Protein AF-0000000081037985 (afdb_homodimer)

Organism: NCBI:txid2518322

InterPro domains:
  IPR001800 Lipoprotein, OspC-type [PF01441] (36-207)
  IPR036437 Outer surface protein C-like superfamily [G3DSA:1.20.120.240] (35-212)
  IPR036437 Outer surface protein C-like superfamily [SSF63515] (38-206)

Sequence (424 aa):
MKRITLSALLMTLFLLIGCNNGGAKEGAAIKADGSVIDLKKVSTDIENAVAFAADVKEVRTLVKSIDELAKAIGKKIQNADTLGNDAGKNTALIAGVFSVTLDIVKKAKALQIPGSIKEQQDLTQKVNGVTTAAETFIKKLKSKTAELGVADGATIDNNAKSAIDITDATKDKGASDLIVLNTAIGALVDAADDAVKSAMAGLTTPKAEKTNMKRITLSALLMTLFLLIGCNNGGAKEGAAIKADGSVIDLKKVSTDIENAVAFAADVKEVRTLVKSIDELAKAIGKKIQNADTLGNDAGKNTALIAGVFSVTLDIVKKAKALQIPGSIKEQQDLTQKVNGVTTAAETFIKKLKSKTAELGVADGATIDNNAKSAIDITDATKDKGASDLIVLNTAIGALVDAADDAVKSAMAGLTTPKAEKTN

Nearest PDB structures (foldseek):
  1f1m-assembly2_D  TM=9.823E-01  e=5.408E-11  Borreliella burgdorferi
  1g5z-assembly1_A-2  TM=9.612E-01  e=1.526E-10  Borreliella burgdorferi
  7uj2-assembly1_B  TM=9.806E-01  e=3.903E-10  Borreliella burgdorferi 297
  7bml-assembly2_C  TM=9.444E-01  e=4.308E-10  Borreliella burgdorferi
  7uj2-assembly1_A  TM=9.709E-01  e=9.039E-10  Borreliella burgdorferi 297

Solvent-accessible surface area (backbone atoms only — not comparable to full-atom values): 21007 Å² total; per-residue (Å²): 119,66,68,62,50,52,54,53,52,53,53,53,48,54,61,64,53,63,60,56,75,74,53,27,52,88,56,20,22,28,29,46,87,65,49,76,42,54,35,54,60,41,50,50,38,32,52,48,27,48,53,42,32,50,56,48,46,47,44,45,47,57,59,53,46,45,55,34,38,40,72,14,59,25,16,16,41,32,83,55,97,54,71,41,85,32,76,31,16,28,4,11,32,46,17,17,50,50,40,45,44,54,50,42,35,54,53,43,68,65,64,64,81,56,83,80,52,84,63,50,68,65,50,51,52,33,49,50,46,28,34,51,27,38,48,51,24,53,51,36,43,26,74,35,17,84,55,44,26,26,71,82,15,47,9,36,44,69,54,52,33,11,27,48,25,72,83,43,91,55,35,85,43,19,9,52,39,46,48,50,25,54,52,31,39,50,55,38,44,53,53,30,52,48,45,31,51,54,30,50,39,62,64,69,50,76,76,74,70,75,77,122,120,66,66,62,48,51,53,53,49,53,53,54,50,53,60,63,53,62,61,57,75,74,52,28,53,89,54,20,22,27,30,45,87,66,49,75,39,53,34,55,60,41,50,51,38,32,52,46,27,47,53,41,32,50,56,48,46,45,44,45,45,56,58,55,46,44,56,35,36,40,72,14,59,23,16,16,41,31,82,55,98,52,73,40,83,33,75,31,15,28,4,13,30,48,16,18,52,50,40,45,45,51,50,40,35,54,52,44,68,64,63,66,82,54,84,79,51,84,62,48,66,64,48,50,52,33,48,48,44,27,32,52,27,38,50,51,25,54,49,37,43,26,73,35,18,85,56,45,26,26,72,81,15,46,9,36,43,70,53,52,32,12,26,49,25,73,82,43,91,55,36,86,44,19,7,50,38,45,49,50,24,54,52,32,39,50,53,38,44,53,51,30,50,48,46,32,51,54,30,51,40,62,65,70,48,78,77,75,70,74,79,122

Foldseek 3Di:
DVVVVVVVVVVVVVVVPVVPCVPQPVQWDADPVGDIARNVLLVVLLVQLVVLLVLLVVLLVLLVVLQVLLLCQQWDDDPDPDTHGRFQQCQVSLVVNLVSLVVSLVSLVVRDRDPSQPPVPVLVVLSVQLNVLSVVLSVLLVVCCVQRNDPPSRNGRLLSCLNRVLPDPRVRSRSVSSVSNNVSSVVNSVVSVVSSVVSVCSVPPDPPPPPD/DVVVVVVVVVVVVVVVVVVPCVPQPVQWDADPVRDIARNVLLVVLLVQLVVLLVLLVVLLVLLVVLQVLLLCAQWDDDPDPDTHGRFQQCQVSLVVNLVSLVVSLVSLVVRDRDPSQPPVPVLVVLSVQLNVLSVVLSVLLVVCCVQRNDPPSRNGRLLSCLNRVLPDPRVRSRSVSSVSNNVSSVVNSVVSVVSSVVSVCSVPPPPPPPPD

Radius of gyration: 30.31 Å; Cα contacts (8 Å, |Δi|>4): 713; chains: 2; bounding box: 45×104×62 Å

Secondary structure (DSSP, 8-state):
--HHHHHHHHHHHHHHH--------TTEEEETTS-EEEHHHHHHHHHHHHHHHHHHHHHHHHHHHHHHHHTTTTEE--SSSSPEE-TT--HHHHHHHHHHHHHHHHHHHT----TT-S-HHHHHHHHHHHHHHHHHHHHHHHHTHHHHS-GGG---HHHHHHHH-TT-S--TTTHHHHHHHHHHHHHHHHHHHHHHHHHHHHHHS-------/--HHHHHHHHHHHHHHH--------TTEEEETTS-EEEHHHHHHHHHHHHHHHHHHHHHHHHHHHHHHHHTTTTEE--SSSSPEE-TT--HHHHHHHHHHHHHHHHHHHT----TT-S-HHHHHHHHHHHHHHHHHHHHHHHHTHHHHS-GGG---HHHHHHHH-TT-S--TTTHHHHHHHHHHHHHHHHHHHHHHHHHHHHHHS-------

Structure (mmCIF, N/CA/C/O backbone):
data_AF-0000000081037985-model_v1
#
loop_
_entity.id
_entity.type
_entity.pdbx_description
1 polymer 'Outer surface protein C'
#
loop_
_atom_site.group_PDB
_atom_site.id
_atom_site.type_symbol
_atom_site.label_atom_id
_atom_site.label_alt_id
_atom_site.label_comp_id
_atom_site.label_asym_id
_atom_site.label_entity_id
_atom_site.label_seq_id
_atom_site.pdbx_PDB_ins_code
_atom_site.Cartn_x
_atom_site.Cartn_y
_atom_site.Cartn_z
_atom_site.occupancy
_atom_site.B_iso_or_equiv
_atom_site.auth_seq_id
_atom_site.auth_comp_id
_atom_site.auth_asym_id
_atom_site.auth_atom_id
_atom_site.pdbx_PDB_model_num
ATOM 1 N N . MET A 1 1 ? 4.809 76.062 34.469 1 26.2 1 MET A N 1
ATOM 2 C CA . MET A 1 1 ? 3.881 74.938 34.656 1 26.2 1 MET A CA 1
ATOM 3 C C . MET A 1 1 ? 3.352 74.5 33.312 1 26.2 1 MET A C 1
ATOM 5 O O . MET A 1 1 ? 2.549 73.562 33.281 1 26.2 1 MET A O 1
ATOM 9 N N . LYS A 1 2 ? 3.273 75.312 32.344 1 40.38 2 LYS A N 1
ATOM 10 C CA . LYS A 1 2 ? 2.811 75.062 31 1 40.38 2 LYS A CA 1
ATOM 11 C C . LYS A 1 2 ? 3.799 74.188 30.266 1 40.38 2 LYS A C 1
ATOM 13 O O . LYS A 1 2 ? 3.432 73.5 29.312 1 40.38 2 LYS A O 1
ATOM 18 N N . ARG A 1 3 ? 5.113 74.375 30.516 1 43.81 3 ARG A N 1
ATOM 19 C CA . ARG A 1 3 ? 6.098 73.625 29.766 1 43.81 3 ARG A CA 1
ATOM 20 C C . ARG A 1 3 ? 6.078 72.125 30.188 1 43.81 3 ARG A C 1
ATOM 22 O O . ARG A 1 3 ? 6.523 71.25 29.438 1 43.81 3 ARG A O 1
ATOM 29 N N . ILE A 1 4 ? 5.766 72 31.516 1 38.94 4 ILE A N 1
ATOM 30 C CA . ILE A 1 4 ? 5.727 70.562 31.922 1 38.94 4 ILE A CA 1
ATOM 31 C C . ILE A 1 4 ? 4.535 69.875 31.266 1 38.94 4 ILE A C 1
ATOM 33 O O . ILE A 1 4 ? 4.473 68.688 31.234 1 38.94 4 ILE A O 1
ATOM 37 N N . THR A 1 5 ? 3.508 70.75 30.891 1 35.78 5 THR A N 1
ATOM 38 C CA . THR A 1 5 ? 2.344 70.062 30.344 1 35.78 5 THR A CA 1
ATOM 39 C C . THR A 1 5 ? 2.621 69.625 28.922 1 35.78 5 THR A C 1
ATOM 41 O O . THR A 1 5 ? 2.068 68.562 28.484 1 35.78 5 THR A O 1
ATOM 44 N N . LEU A 1 6 ? 3.488 70.375 28.156 1 42.44 6 LEU A N 1
ATOM 45 C CA . LEU A 1 6 ? 3.705 69.938 26.781 1 42.44 6 LEU A CA 1
ATOM 46 C C . LEU A 1 6 ? 4.59 68.688 26.75 1 42.44 6 LEU A C 1
ATOM 48 O O . LEU A 1 6 ? 4.355 67.812 25.969 1 42.44 6 LEU A O 1
ATOM 52 N N . SER A 1 7 ? 5.629 68.625 27.656 1 39 7 SER A N 1
ATOM 53 C CA . SER A 1 7 ? 6.48 67.438 27.641 1 39 7 SER A CA 1
ATOM 54 C C . SER A 1 7 ? 5.719 66.25 28.109 1 39 7 SER A C 1
ATOM 56 O O . SER A 1 7 ? 5.992 65.125 27.656 1 39 7 SER A O 1
ATOM 58 N N . ALA A 1 8 ? 4.805 66.438 29.094 1 38.53 8 ALA A N 1
ATOM 59 C CA . ALA A 1 8 ? 4.023 65.25 29.516 1 38.53 8 ALA A CA 1
ATOM 60 C C . ALA A 1 8 ? 3.061 64.812 28.406 1 38.53 8 ALA A C 1
A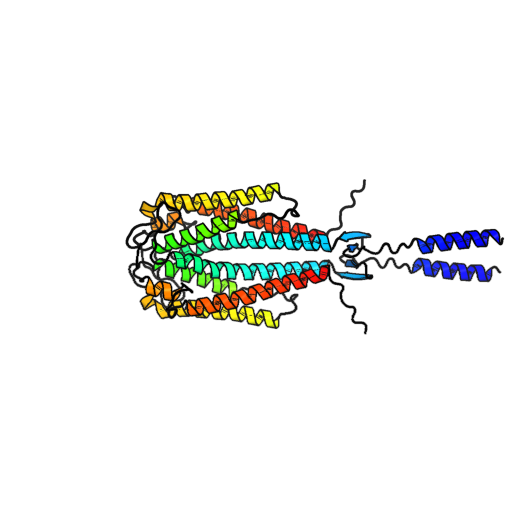TOM 62 O O . ALA A 1 8 ? 2.766 63.625 28.266 1 38.53 8 ALA A O 1
ATOM 63 N N . LEU A 1 9 ? 2.57 65.812 27.562 1 36.72 9 LEU A N 1
ATOM 64 C CA . LEU A 1 9 ? 1.715 65.438 26.453 1 36.72 9 LEU A CA 1
ATOM 65 C C . LEU A 1 9 ? 2.525 64.75 25.359 1 36.72 9 LEU A C 1
ATOM 67 O O . LEU A 1 9 ? 2.064 63.75 24.766 1 36.72 9 LEU A O 1
ATOM 71 N N . LEU A 1 10 ? 3.797 65.125 25.094 1 37.72 10 LEU A N 1
ATOM 72 C CA . LEU A 1 10 ? 4.598 64.5 24.078 1 37.72 10 LEU A CA 1
ATOM 73 C C . LEU A 1 10 ? 5.039 63.094 24.578 1 37.72 10 LEU A C 1
ATOM 75 O O . LEU A 1 10 ? 5.09 62.125 23.797 1 37.72 10 LEU A O 1
ATOM 79 N N . MET A 1 11 ? 5.336 62.938 25.875 1 35.25 11 MET A N 1
ATOM 80 C CA . MET A 1 11 ? 5.727 61.594 26.328 1 35.25 11 MET A CA 1
ATOM 81 C C . MET A 1 11 ? 4.543 60.656 26.312 1 35.25 11 MET A C 1
ATOM 83 O O . MET A 1 11 ? 4.719 59.438 26.172 1 35.25 11 MET A O 1
ATOM 87 N N . THR A 1 12 ? 3.324 61.125 26.719 1 36.44 12 THR A N 1
ATOM 88 C CA . THR A 1 12 ? 2.188 60.219 26.656 1 36.44 12 THR A CA 1
ATOM 89 C C . THR A 1 12 ? 1.868 59.875 25.203 1 36.44 12 THR A C 1
ATOM 91 O O . THR A 1 12 ? 1.379 58.781 24.922 1 36.44 12 THR A O 1
ATOM 94 N N . LEU A 1 13 ? 2.082 60.781 24.234 1 34.94 13 LEU A N 1
ATOM 95 C CA . LEU A 1 13 ? 1.838 60.406 22.844 1 34.94 13 LEU A CA 1
ATOM 96 C C . LEU A 1 13 ? 2.842 59.344 22.375 1 34.94 13 LEU A C 1
ATOM 98 O O . LEU A 1 13 ? 2.502 58.5 21.562 1 34.94 13 LEU A O 1
ATOM 102 N N . PHE A 1 14 ? 4.141 59.438 22.812 1 33.31 14 PHE A N 1
ATOM 103 C CA . PHE A 1 14 ? 5.062 58.438 22.312 1 33.31 14 PHE A CA 1
ATOM 104 C C . PHE A 1 14 ? 4.711 57.031 22.859 1 33.31 14 PHE A C 1
ATOM 106 O O . PHE A 1 14 ? 5.141 56.031 22.312 1 33.31 14 PHE A O 1
ATOM 113 N N . LEU A 1 15 ? 4.312 56.969 24.141 1 31.62 15 LEU A N 1
ATOM 114 C CA . LEU A 1 15 ? 3.973 55.625 24.625 1 31.62 15 LEU A CA 1
ATOM 115 C C . LEU A 1 15 ? 2.771 55.062 23.859 1 31.62 15 LEU A C 1
ATOM 117 O O . LEU A 1 15 ? 2.547 53.875 23.844 1 31.62 15 LEU A O 1
ATOM 121 N N . LEU A 1 16 ? 1.745 55.906 23.531 1 33.25 16 LEU A N 1
ATOM 122 C CA . LEU A 1 16 ? 0.662 55.375 22.719 1 33.25 16 LEU A CA 1
ATOM 123 C C . LEU A 1 16 ? 1.183 54.875 21.375 1 33.25 16 LEU A C 1
ATOM 125 O O . LEU A 1 16 ? 0.475 54.188 20.641 1 33.25 16 LEU A O 1
ATOM 129 N N . ILE A 1 17 ? 2.104 55.594 20.75 1 32.78 17 ILE A N 1
ATOM 130 C CA . ILE A 1 17 ? 2.457 55.156 19.391 1 32.78 17 ILE A CA 1
ATOM 131 C C . ILE A 1 17 ? 3.062 53.75 19.453 1 32.78 17 ILE A C 1
ATOM 133 O O . ILE A 1 17 ? 2.854 52.938 18.547 1 32.78 17 ILE A O 1
ATOM 137 N N . GLY A 1 18 ? 4.023 53.594 20.391 1 29.97 18 GLY A N 1
ATOM 138 C CA . GLY A 1 18 ? 4.762 52.375 20.141 1 29.97 18 GLY A CA 1
ATOM 139 C C . GLY A 1 18 ? 3.928 51.125 20.344 1 29.97 18 GLY A C 1
ATOM 140 O O . GLY A 1 18 ? 4.469 50.031 20.578 1 29.97 18 GLY A O 1
ATOM 141 N N . CYS A 1 19 ? 2.811 51.188 21.047 1 33.19 19 CYS A N 1
ATOM 142 C CA . CYS A 1 19 ? 2.049 50 20.719 1 33.19 19 CYS A CA 1
ATOM 143 C C . CYS A 1 19 ? 2.148 49.656 19.234 1 33.19 19 CYS A C 1
ATOM 145 O O . CYS A 1 19 ? 1.389 50.188 18.422 1 33.19 19 CYS A O 1
ATOM 147 N N . ASN A 1 20 ? 3.242 50 18.578 1 32.75 20 ASN A N 1
ATOM 148 C CA . ASN A 1 20 ? 3.443 49.219 17.359 1 32.75 20 ASN A CA 1
ATOM 149 C C . ASN A 1 20 ? 2.645 47.906 17.391 1 32.75 20 ASN A C 1
ATOM 151 O O . ASN A 1 20 ? 2.906 47.031 18.219 1 32.75 20 ASN A O 1
ATOM 155 N N . ASN A 1 21 ? 1.377 47.906 17.422 1 38.09 21 ASN A N 1
ATOM 156 C CA . ASN A 1 21 ? 0.65 46.719 17 1 38.09 21 ASN A CA 1
ATOM 157 C C . ASN A 1 21 ? 1.535 45.781 16.172 1 38.09 21 ASN A C 1
ATOM 159 O O . ASN A 1 21 ? 1.717 45.969 14.977 1 38.09 21 ASN A O 1
ATOM 163 N N . GLY A 1 22 ? 2.707 45.594 16.438 1 44.03 22 GLY A N 1
ATOM 164 C CA . GLY A 1 22 ? 3.545 44.562 15.883 1 44.03 22 GLY A CA 1
ATOM 165 C C . GLY A 1 22 ? 2.75 43.375 15.336 1 44.03 22 GLY A C 1
ATOM 166 O O . GLY A 1 22 ? 2.586 42.375 16.016 1 44.03 22 GLY A O 1
ATOM 167 N N . GLY A 1 23 ? 1.696 43.531 14.781 1 52.75 23 GLY A N 1
ATOM 168 C CA . GLY A 1 23 ? 0.852 42.594 14.07 1 52.75 23 GLY A CA 1
ATOM 169 C C . GLY A 1 23 ? 1.64 41.594 13.234 1 52.75 23 GLY A C 1
ATOM 170 O O . GLY A 1 23 ? 2.783 41.875 12.867 1 52.75 23 GLY A O 1
ATOM 171 N N . ALA A 1 24 ? 1.314 40.344 13.477 1 62.28 24 ALA A N 1
ATOM 172 C CA . ALA A 1 24 ? 1.927 39.312 12.656 1 62.28 24 ALA A CA 1
ATOM 173 C C . ALA A 1 24 ? 1.886 39.688 11.18 1 62.28 24 ALA A C 1
ATOM 175 O O . ALA A 1 24 ? 0.949 40.344 10.727 1 62.28 24 ALA A O 1
ATOM 176 N N . LYS A 1 25 ? 3.062 39.75 10.492 1 75.06 25 LYS A N 1
ATOM 177 C CA . LYS A 1 25 ? 3.1 39.844 9.039 1 75.06 25 LYS A CA 1
ATOM 178 C C . LYS A 1 25 ? 2.148 38.844 8.391 1 75.06 25 LYS A C 1
ATOM 180 O O . LYS A 1 25 ? 1.737 37.875 9.031 1 75.06 25 LYS A O 1
ATOM 185 N N .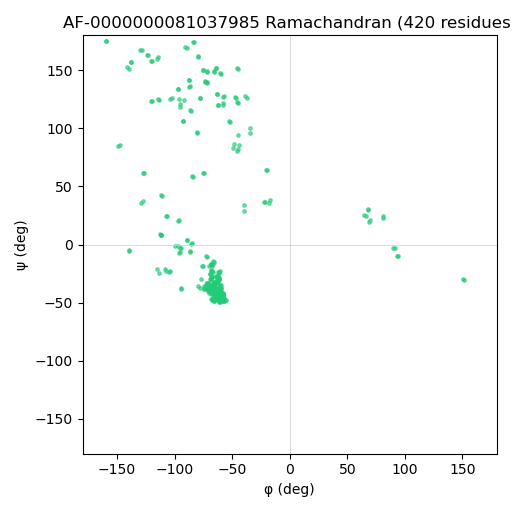 GLU A 1 26 ? 1.724 39.219 7.266 1 77.19 26 GLU A N 1
ATOM 186 C CA . GLU A 1 26 ? 0.875 38.312 6.523 1 77.19 26 GLU A CA 1
ATOM 187 C C . GLU A 1 26 ? 1.474 36.906 6.504 1 77.19 26 GLU A C 1
ATOM 189 O O . GLU A 1 26 ? 2.672 36.75 6.262 1 77.19 26 GLU A O 1
ATOM 194 N N . GLY A 1 27 ? 0.642 35.906 6.93 1 81.19 27 GLY A N 1
ATOM 195 C CA . GLY A 1 27 ? 1.101 34.531 6.957 1 81.19 27 GLY A CA 1
ATOM 196 C C . GLY A 1 27 ? 1.739 34.156 8.273 1 81.19 27 GLY A C 1
ATOM 197 O O . GLY A 1 27 ? 2.131 33 8.469 1 81.19 27 GLY A O 1
ATOM 198 N N . ALA A 1 28 ? 1.817 35.156 9.133 1 85.12 28 ALA A N 1
ATOM 199 C CA . ALA A 1 28 ? 2.4 34.906 10.445 1 85.12 28 ALA A CA 1
ATOM 200 C C . ALA A 1 28 ? 1.365 35.094 11.555 1 85.12 28 ALA A C 1
ATOM 202 O O . ALA A 1 28 ? 0.268 35.594 11.305 1 85.12 28 ALA A O 1
ATOM 203 N N . ALA A 1 29 ? 1.684 34.5 12.688 1 85.94 29 ALA A N 1
ATOM 204 C CA . ALA A 1 29 ? 0.844 34.656 13.875 1 85.94 29 ALA A CA 1
ATOM 205 C C . ALA A 1 29 ? 1.693 34.812 15.133 1 85.94 29 ALA A C 1
ATOM 207 O O . ALA A 1 29 ? 2.842 34.375 15.164 1 85.94 29 ALA A O 1
ATOM 208 N N . ILE A 1 30 ? 1.083 35.531 16.062 1 86.38 30 ILE A N 1
ATOM 209 C CA . ILE A 1 30 ? 1.774 35.75 17.328 1 86.38 30 ILE A CA 1
ATOM 210 C C . ILE A 1 30 ? 1.19 34.812 18.391 1 86.38 30 ILE A C 1
ATOM 212 O O . ILE A 1 30 ? -0.014 34.844 18.656 1 86.38 30 ILE A O 1
ATOM 216 N N . LYS A 1 31 ? 2.066 34.094 18.984 1 85.62 31 LYS A N 1
ATOM 217 C CA . LYS A 1 31 ? 1.643 33.156 20.016 1 85.62 31 LYS A CA 1
ATOM 218 C C . LYS A 1 31 ? 1.509 33.875 21.359 1 85.62 31 LYS A C 1
ATOM 220 O O . LYS A 1 31 ? 1.863 35.031 21.5 1 85.62 31 LYS A O 1
ATOM 225 N N . ALA A 1 32 ? 1.001 33.031 22.297 1 80.25 32 ALA A N 1
ATOM 226 C CA . ALA A 1 32 ? 0.751 33.594 23.625 1 80.25 32 ALA A CA 1
ATOM 227 C C . ALA A 1 32 ? 2.051 34.062 24.281 1 80.25 32 ALA A C 1
ATOM 229 O O . ALA A 1 32 ? 2.061 35 25.047 1 80.25 32 ALA A O 1
ATOM 230 N N . ASP A 1 33 ? 3.135 33.406 23.984 1 79.94 33 ASP A N 1
ATOM 231 C CA . ASP A 1 33 ? 4.418 33.75 24.594 1 79.94 33 ASP A CA 1
ATOM 232 C C . ASP A 1 33 ? 5.121 34.875 23.844 1 79.94 33 ASP A C 1
ATOM 234 O O . ASP A 1 33 ? 6.258 35.219 24.156 1 79.94 33 ASP A O 1
ATOM 238 N N . GLY A 1 34 ? 4.508 35.406 22.797 1 82.56 34 GLY A N 1
ATOM 239 C CA . GLY A 1 34 ? 5.043 36.5 22.047 1 82.56 34 GLY A CA 1
ATOM 240 C C . GLY A 1 34 ? 5.855 36.094 20.844 1 82.56 34 GLY A C 1
ATOM 241 O O . GLY A 1 34 ? 6.219 36.906 20 1 82.56 34 GLY A O 1
ATOM 242 N N . SER A 1 35 ? 6.133 34.844 20.75 1 83.5 35 SER A N 1
ATOM 243 C CA . SER A 1 35 ? 6.895 34.375 19.609 1 83.5 35 SER A CA 1
ATOM 244 C C . SER A 1 35 ? 6.062 34.406 18.328 1 83.5 35 SER A C 1
ATOM 246 O O . SER A 1 35 ? 4.832 34.344 18.391 1 83.5 35 SER A O 1
ATOM 248 N N . VAL A 1 36 ? 6.766 34.625 17.281 1 86.69 36 VAL A N 1
ATOM 249 C CA . VAL A 1 36 ? 6.109 34.688 15.977 1 86.69 36 VAL A CA 1
ATOM 250 C C . VAL A 1 36 ? 6.223 33.344 15.273 1 86.69 36 VAL A C 1
ATOM 252 O O . VAL A 1 36 ? 7.285 32.719 15.266 1 86.69 36 VAL A O 1
ATOM 255 N N . ILE A 1 37 ? 5.137 32.875 14.727 1 89.38 37 ILE A N 1
ATOM 256 C CA . ILE A 1 37 ? 5.117 31.641 13.945 1 89.38 37 ILE A CA 1
ATOM 257 C C . ILE A 1 37 ? 4.781 31.969 12.484 1 89.38 37 ILE A C 1
ATOM 259 O O . ILE A 1 37 ? 3.846 32.719 12.211 1 89.38 37 ILE A O 1
ATOM 263 N N . ASP A 1 38 ? 5.625 31.547 11.609 1 89.31 38 ASP A N 1
ATOM 264 C CA . ASP A 1 38 ? 5.379 31.656 10.172 1 89.31 38 ASP A CA 1
ATOM 265 C C . ASP A 1 38 ? 4.453 30.531 9.703 1 89.31 38 ASP A C 1
ATOM 267 O O . ASP A 1 38 ? 4.91 29.422 9.406 1 89.31 38 ASP A O 1
ATOM 271 N N . LEU A 1 39 ? 3.201 30.797 9.594 1 90.12 39 LEU A N 1
ATOM 272 C CA . LEU A 1 39 ? 2.191 29.781 9.305 1 90.12 39 LEU A CA 1
ATOM 273 C C . LEU A 1 39 ? 2.363 29.219 7.902 1 90.12 39 LEU A C 1
ATOM 275 O O . LEU A 1 39 ? 2.104 28.031 7.664 1 90.12 39 LEU A O 1
ATOM 279 N N . LYS A 1 40 ? 2.764 30.031 7.004 1 88.44 40 LYS A N 1
ATOM 280 C CA . LYS A 1 40 ? 2.986 29.578 5.633 1 88.44 40 LYS A CA 1
ATOM 281 C C . LYS A 1 40 ? 4.129 28.578 5.566 1 88.44 40 LYS A C 1
ATOM 283 O O . LYS A 1 40 ? 4.008 27.531 4.926 1 88.44 40 LYS A O 1
ATOM 288 N N . LYS A 1 41 ? 5.203 28.922 6.25 1 91.06 41 LYS A N 1
ATOM 289 C CA . LYS A 1 41 ? 6.355 28.031 6.258 1 91.06 41 LYS A CA 1
ATOM 290 C C . LYS A 1 41 ? 6.016 26.703 6.945 1 91.06 41 LYS A C 1
ATOM 292 O O . LYS A 1 41 ? 6.352 25.625 6.438 1 91.06 41 LYS A O 1
ATOM 297 N N . VAL A 1 42 ? 5.379 26.797 8.055 1 92.94 42 VAL A N 1
ATOM 298 C CA . VAL A 1 42 ? 5.031 25.594 8.805 1 92.94 42 VAL A CA 1
ATOM 299 C C . VAL A 1 42 ? 4.078 24.734 7.977 1 92.94 42 VAL A C 1
ATOM 301 O O . VAL A 1 42 ? 4.219 23.5 7.938 1 92.94 42 VAL A O 1
ATOM 304 N N . SER A 1 43 ? 3.131 25.359 7.324 1 93.5 43 SER A N 1
ATOM 305 C CA . SER A 1 43 ? 2.191 24.641 6.469 1 93.5 43 SER A CA 1
ATOM 306 C C . SER A 1 43 ? 2.918 23.875 5.363 1 93.5 43 SER A C 1
ATOM 308 O O . SER A 1 43 ? 2.65 22.703 5.137 1 93.5 43 SER A O 1
ATOM 310 N N . THR A 1 44 ? 3.844 24.547 4.75 1 94.25 44 THR A N 1
ATOM 311 C CA . THR A 1 44 ? 4.617 23.938 3.678 1 94.25 44 THR A CA 1
ATOM 312 C C . THR A 1 44 ? 5.438 22.766 4.207 1 94.25 44 THR A C 1
ATOM 314 O O . THR A 1 44 ? 5.516 21.703 3.566 1 94.25 44 THR A O 1
ATOM 317 N N . ASP A 1 45 ? 6.012 22.938 5.395 1 95.19 45 ASP A N 1
ATOM 318 C CA . ASP A 1 45 ? 6.812 21.875 6.004 1 95.19 45 ASP A CA 1
ATOM 319 C C . ASP A 1 45 ? 5.957 20.641 6.301 1 95.19 45 ASP A C 1
ATOM 321 O O . ASP A 1 45 ? 6.375 19.516 6.051 1 95.19 45 ASP A O 1
ATOM 325 N N . ILE A 1 46 ? 4.781 20.859 6.801 1 96.69 46 ILE A N 1
ATOM 326 C CA . ILE A 1 46 ? 3.869 19.75 7.105 1 96.69 46 ILE A CA 1
ATOM 327 C C . ILE A 1 46 ? 3.469 19.047 5.812 1 96.69 46 ILE A C 1
ATOM 329 O O . ILE A 1 46 ? 3.514 17.812 5.734 1 96.69 46 ILE A O 1
ATOM 333 N N . GLU A 1 47 ? 3.121 19.828 4.781 1 96.56 47 GLU A N 1
ATOM 334 C CA . GLU A 1 47 ? 2.727 19.266 3.496 1 96.56 47 GLU A CA 1
ATOM 335 C C . GLU A 1 47 ? 3.83 18.375 2.92 1 96.56 47 GLU A C 1
ATOM 337 O O . GLU A 1 47 ? 3.568 17.266 2.471 1 96.56 47 GLU A O 1
ATOM 342 N N . ASN A 1 48 ? 5.031 18.875 2.977 1 97.44 48 ASN A N 1
ATOM 343 C CA . ASN A 1 48 ? 6.176 18.141 2.453 1 97.44 48 ASN A CA 1
ATOM 344 C C . ASN A 1 48 ? 6.414 16.844 3.229 1 97.44 48 ASN A C 1
ATOM 346 O O . ASN A 1 48 ? 6.617 15.789 2.633 1 97.44 48 ASN A O 1
ATOM 350 N N . ALA A 1 49 ? 6.371 16.922 4.535 1 97.88 49 ALA A N 1
ATOM 351 C CA . ALA A 1 49 ? 6.609 15.75 5.379 1 97.88 49 ALA A CA 1
ATOM 352 C C . ALA A 1 49 ? 5.523 14.695 5.176 1 97.88 49 ALA A C 1
ATOM 354 O O . ALA A 1 49 ? 5.82 13.5 5.082 1 97.88 49 ALA A O 1
ATOM 355 N N . VAL A 1 50 ? 4.312 15.102 5.082 1 98.25 50 VAL A N 1
ATOM 356 C CA . VAL A 1 50 ? 3.174 14.203 4.906 1 98.25 50 VAL A CA 1
ATOM 357 C C . VAL A 1 50 ? 3.27 13.508 3.553 1 98.25 50 VAL A C 1
ATOM 359 O O . VAL A 1 50 ? 3.043 12.297 3.453 1 98.25 50 VAL A O 1
ATOM 362 N N . ALA A 1 51 ? 3.621 14.25 2.518 1 97.94 51 ALA A N 1
ATOM 363 C CA . ALA A 1 51 ? 3.752 13.664 1.186 1 97.94 51 ALA A CA 1
ATOM 364 C C . ALA A 1 51 ? 4.848 12.609 1.158 1 97.94 51 ALA A C 1
ATOM 366 O O . ALA A 1 51 ? 4.664 11.523 0.594 1 97.94 51 ALA A O 1
ATOM 367 N N . PHE A 1 52 ? 5.992 12.906 1.753 1 98.75 52 PHE A N 1
ATOM 368 C CA . PHE A 1 52 ? 7.094 11.953 1.82 1 98.75 52 PHE A CA 1
ATOM 369 C C . PHE A 1 52 ? 6.672 10.695 2.58 1 98.75 52 PHE A C 1
ATOM 371 O O . PHE A 1 52 ? 6.906 9.578 2.119 1 98.75 52 PHE A O 1
ATOM 378 N N . ALA A 1 53 ? 6.035 10.875 3.744 1 98.75 53 ALA A N 1
ATOM 379 C CA . ALA A 1 53 ? 5.59 9.742 4.555 1 98.75 53 ALA A CA 1
ATOM 380 C C . ALA A 1 53 ? 4.605 8.867 3.781 1 98.75 53 ALA A C 1
ATOM 382 O O . ALA A 1 53 ? 4.641 7.641 3.889 1 98.75 53 ALA A O 1
ATOM 383 N N . ALA A 1 54 ? 3.754 9.477 3 1 98.62 54 ALA A N 1
ATOM 384 C CA . ALA A 1 54 ? 2.789 8.734 2.199 1 98.62 54 ALA A CA 1
ATOM 385 C C . ALA A 1 54 ? 3.494 7.852 1.17 1 98.62 54 ALA A C 1
ATOM 387 O O . ALA A 1 54 ? 3.137 6.688 0.991 1 98.62 54 ALA A O 1
ATOM 388 N N . ASP A 1 55 ? 4.473 8.438 0.514 1 98.69 55 ASP A N 1
ATOM 389 C CA . ASP A 1 55 ? 5.23 7.668 -0.471 1 98.69 55 ASP A CA 1
ATOM 390 C C . ASP A 1 55 ? 5.941 6.484 0.183 1 98.69 55 ASP A C 1
ATOM 392 O O . ASP A 1 55 ? 5.965 5.383 -0.371 1 98.69 55 ASP A O 1
ATOM 396 N N . VAL A 1 56 ? 6.508 6.715 1.321 1 98.94 56 VAL A N 1
ATOM 397 C CA . VAL A 1 56 ? 7.203 5.668 2.061 1 98.94 56 VAL A CA 1
ATOM 398 C C . VAL A 1 56 ? 6.215 4.57 2.451 1 98.94 56 VAL A C 1
ATOM 400 O O . VAL A 1 56 ? 6.504 3.381 2.299 1 98.94 56 VAL A O 1
ATOM 403 N N . LYS A 1 57 ? 5.051 4.906 2.91 1 98.88 57 LYS A N 1
ATOM 404 C CA . LYS A 1 57 ? 4.055 3.941 3.367 1 98.88 57 LYS A CA 1
ATOM 405 C C . LYS A 1 57 ? 3.506 3.127 2.199 1 98.88 57 LYS A C 1
ATOM 407 O O . LYS A 1 57 ? 3.121 1.968 2.371 1 98.88 57 LYS A O 1
ATOM 412 N N . GLU A 1 58 ? 3.508 3.75 1.022 1 98.94 58 GLU A N 1
ATOM 413 C CA . GLU A 1 58 ? 3.141 2.973 -0.158 1 98.94 58 GLU A CA 1
ATOM 414 C C . GLU A 1 58 ? 4.098 1.804 -0.369 1 98.94 58 GLU A C 1
ATOM 416 O O . GLU A 1 58 ? 3.662 0.672 -0.596 1 98.94 58 GLU A O 1
ATOM 421 N N . VAL A 1 59 ? 5.367 2.094 -0.267 1 98.94 59 VAL A N 1
ATOM 422 C CA . VAL A 1 59 ? 6.375 1.046 -0.412 1 98.94 59 VAL A CA 1
ATOM 423 C C . VAL A 1 59 ? 6.18 -0.014 0.669 1 98.94 59 VAL A C 1
ATOM 425 O O . VAL A 1 59 ? 6.203 -1.213 0.384 1 98.94 59 VAL A O 1
ATOM 428 N N . ARG A 1 60 ? 5.941 0.418 1.887 1 98.94 60 ARG A N 1
ATOM 429 C CA . ARG A 1 60 ? 5.73 -0.501 3 1 98.94 60 ARG A CA 1
ATOM 430 C C . ARG A 1 60 ? 4.539 -1.417 2.732 1 98.94 60 ARG A C 1
ATOM 432 O O . ARG A 1 60 ? 4.605 -2.619 2.994 1 98.94 60 ARG A O 1
ATOM 439 N N . THR A 1 61 ? 3.492 -0.83 2.248 1 98.94 61 THR A N 1
ATOM 440 C CA . THR A 1 61 ? 2.287 -1.606 1.979 1 98.94 61 THR A CA 1
ATOM 441 C C . THR A 1 61 ? 2.561 -2.686 0.934 1 98.94 61 THR A C 1
ATOM 443 O O . THR A 1 61 ? 2.111 -3.824 1.077 1 98.94 61 THR A O 1
ATOM 446 N N . LEU A 1 62 ? 3.289 -2.357 -0.101 1 98.94 62 LEU A N 1
ATOM 447 C CA . LEU A 1 62 ? 3.639 -3.34 -1.12 1 98.94 62 LEU A CA 1
ATOM 448 C C . LEU A 1 62 ? 4.488 -4.461 -0.526 1 98.94 62 LEU A C 1
ATOM 450 O O . LEU A 1 62 ? 4.254 -5.637 -0.811 1 98.94 62 LEU A O 1
ATOM 454 N N . VAL A 1 63 ? 5.441 -4.094 0.3 1 98.94 63 VAL A N 1
ATOM 455 C CA . VAL A 1 63 ? 6.277 -5.105 0.934 1 98.94 63 VAL A CA 1
ATOM 456 C C . VAL A 1 63 ? 5.414 -6.031 1.79 1 98.94 63 VAL A C 1
ATOM 458 O O . VAL A 1 63 ? 5.547 -7.254 1.721 1 98.94 63 VAL A O 1
ATOM 461 N N . LYS A 1 64 ? 4.492 -5.477 2.537 1 98.62 64 LYS A N 1
ATOM 462 C CA . LYS A 1 64 ? 3.629 -6.262 3.414 1 98.62 64 LYS A CA 1
ATOM 463 C C . LYS A 1 64 ? 2.68 -7.141 2.604 1 98.62 64 LYS A C 1
ATOM 465 O O . LYS A 1 64 ? 2.256 -8.203 3.072 1 98.62 64 LYS A O 1
ATOM 470 N N . SER A 1 65 ? 2.367 -6.688 1.406 1 98.75 65 SER A N 1
ATOM 471 C CA . SER A 1 65 ? 1.475 -7.484 0.571 1 98.75 65 SER A CA 1
ATOM 472 C C . SER A 1 65 ? 2.105 -8.828 0.215 1 98.75 65 SER A C 1
ATOM 474 O O . SER A 1 65 ? 1.396 -9.797 -0.063 1 98.75 65 SER A O 1
ATOM 476 N N . ILE A 1 66 ? 3.406 -8.914 0.162 1 98.88 66 ILE A N 1
ATOM 477 C CA . ILE A 1 66 ? 4.09 -10.164 -0.128 1 98.88 66 ILE A CA 1
ATOM 478 C C . ILE A 1 66 ? 3.779 -11.188 0.963 1 98.88 66 ILE A C 1
ATOM 480 O O . ILE A 1 66 ? 3.643 -12.383 0.684 1 98.88 66 ILE A O 1
ATOM 484 N N . ASP A 1 67 ? 3.592 -10.711 2.25 1 98.25 67 ASP A N 1
ATOM 485 C CA . ASP A 1 67 ? 3.16 -11.594 3.324 1 98.25 67 ASP A CA 1
ATOM 486 C C . ASP A 1 67 ? 1.8 -12.219 3.014 1 98.25 67 ASP A C 1
ATOM 488 O O . ASP A 1 67 ? 1.563 -13.391 3.311 1 98.25 67 ASP A O 1
ATOM 492 N N . GLU A 1 68 ? 0.952 -11.43 2.473 1 98.25 68 GLU A N 1
ATOM 493 C CA . GLU A 1 68 ? -0.36 -11.938 2.092 1 98.25 68 GLU A CA 1
ATOM 494 C C . GLU A 1 68 ? -0.245 -12.961 0.963 1 98.25 68 GLU A C 1
ATOM 496 O O . GLU A 1 68 ? -0.946 -13.977 0.963 1 98.25 68 GLU A O 1
ATOM 501 N N . LEU A 1 69 ? 0.661 -12.703 0 1 98.94 69 LEU A N 1
ATOM 502 C CA . LEU A 1 69 ? 0.884 -13.633 -1.101 1 98.94 69 LEU A CA 1
ATOM 503 C C . LEU A 1 69 ? 1.456 -14.953 -0.59 1 98.94 69 LEU A C 1
ATOM 505 O O . LEU A 1 69 ? 1.133 -16.016 -1.116 1 98.94 69 LEU A O 1
ATOM 509 N N . ALA A 1 70 ? 2.26 -14.906 0.449 1 98.94 70 ALA A N 1
ATOM 510 C CA . ALA A 1 70 ? 2.855 -16.109 1.017 1 98.94 70 ALA A CA 1
ATOM 511 C C . ALA A 1 70 ? 1.78 -17.062 1.545 1 98.94 70 ALA A C 1
ATOM 513 O O . ALA A 1 70 ? 1.956 -18.281 1.525 1 98.94 70 ALA A O 1
ATOM 514 N N . LYS A 1 71 ? 0.658 -16.578 1.938 1 98.69 71 LYS A N 1
ATOM 515 C CA . LYS A 1 71 ? -0.444 -17.391 2.443 1 98.69 71 LYS A CA 1
ATOM 516 C C . LYS A 1 71 ? -1.045 -18.25 1.338 1 98.69 71 LYS A C 1
ATOM 518 O O . LYS A 1 71 ? -1.749 -19.219 1.616 1 98.69 71 LYS A O 1
ATOM 523 N N . ALA A 1 72 ? -0.777 -17.922 0.109 1 98.88 72 ALA A N 1
ATOM 524 C CA . ALA A 1 72 ? -1.396 -18.594 -1.033 1 98.88 72 ALA A CA 1
ATOM 525 C C . ALA A 1 72 ? -0.506 -19.719 -1.56 1 98.88 72 ALA A C 1
ATOM 527 O O . ALA A 1 72 ? -0.86 -20.391 -2.523 1 98.88 72 ALA A O 1
ATOM 528 N N . ILE A 1 73 ? 0.676 -19.859 -0.964 1 98.94 73 ILE A N 1
ATOM 529 C CA . ILE A 1 73 ? 1.585 -20.906 -1.401 1 98.94 73 ILE A CA 1
ATOM 530 C C . ILE A 1 73 ? 0.896 -22.266 -1.28 1 98.94 73 ILE A C 1
ATOM 532 O O . ILE A 1 73 ? 0.359 -22.609 -0.222 1 98.94 73 ILE A O 1
ATOM 536 N N . GLY A 1 74 ? 0.879 -23.047 -2.375 1 98.88 74 GLY A N 1
ATOM 537 C CA . GLY A 1 74 ? 0.275 -24.375 -2.402 1 98.88 74 GLY A CA 1
ATOM 538 C C . GLY A 1 74 ? -1.232 -24.344 -2.227 1 98.88 74 GLY A C 1
ATOM 539 O O . GLY A 1 74 ? -1.814 -25.266 -1.66 1 98.88 74 GLY A O 1
ATOM 540 N N . LYS A 1 75 ? -1.846 -23.219 -2.564 1 98.88 75 LYS A N 1
ATOM 541 C CA . LYS A 1 75 ? -3.273 -23.062 -2.303 1 98.88 75 LYS A CA 1
ATOM 542 C C . LYS A 1 75 ? -4.035 -22.734 -3.584 1 98.88 75 LYS A C 1
ATOM 544 O O . LYS A 1 75 ? -3.426 -22.438 -4.613 1 98.88 75 LYS A O 1
ATOM 549 N N . LYS A 1 76 ? -5.281 -22.891 -3.594 1 98.81 76 LYS A N 1
ATOM 550 C CA . LYS A 1 76 ? -6.246 -22.469 -4.609 1 98.81 76 LYS A CA 1
ATOM 551 C C . LYS A 1 76 ? -7.5 -21.891 -3.969 1 98.81 76 LYS A C 1
ATOM 553 O O . LYS A 1 76 ? -7.781 -22.141 -2.797 1 98.81 76 LYS A O 1
ATOM 558 N N . ILE A 1 77 ? -8.195 -21.078 -4.738 1 98.75 77 ILE A N 1
ATOM 559 C CA . ILE A 1 77 ? -9.43 -20.531 -4.184 1 98.75 77 ILE A CA 1
ATOM 560 C C . ILE A 1 77 ? -10.516 -21.594 -4.18 1 98.75 77 ILE A C 1
ATOM 562 O O . ILE A 1 77 ? -10.453 -22.562 -4.949 1 98.75 77 ILE A O 1
ATOM 566 N N . GLN A 1 78 ? -11.406 -21.562 -3.299 1 97.75 78 GLN A N 1
ATOM 567 C CA . GLN A 1 78 ? -12.641 -22.344 -3.203 1 97.75 78 GLN A CA 1
ATOM 568 C C . GLN A 1 78 ? -13.836 -21.438 -2.938 1 97.75 78 GLN A C 1
ATOM 570 O O . GLN A 1 78 ? -13.68 -20.234 -2.717 1 97.75 78 GLN A O 1
ATOM 575 N N . ASN A 1 79 ? -15.047 -22.016 -3.092 1 96.94 79 ASN A N 1
ATOM 576 C CA . ASN A 1 79 ? -16.234 -21.219 -2.791 1 96.94 79 ASN A CA 1
ATOM 577 C C . ASN A 1 79 ? -16.438 -21.047 -1.287 1 96.94 79 ASN A C 1
ATOM 579 O O . ASN A 1 79 ? -17.438 -21.516 -0.735 1 96.94 79 ASN A O 1
ATOM 583 N N . ALA A 1 80 ? -15.469 -20.422 -0.658 1 96.75 80 ALA A N 1
ATOM 584 C CA . ALA A 1 80 ? -15.383 -20.156 0.776 1 96.75 80 ALA A CA 1
ATOM 585 C C . ALA A 1 80 ? -14.414 -19.016 1.07 1 96.75 80 ALA A C 1
ATOM 587 O O . ALA A 1 80 ? -13.742 -18.516 0.166 1 96.75 80 ALA A O 1
ATOM 588 N N . ASP A 1 81 ? -14.328 -18.625 2.299 1 95.25 81 ASP A N 1
ATOM 589 C CA . ASP A 1 81 ? -13.461 -17.531 2.689 1 95.25 81 ASP A CA 1
ATOM 590 C C . ASP A 1 81 ? -12.062 -18.031 3.041 1 95.25 81 ASP A C 1
ATOM 592 O O . ASP A 1 81 ? -11.211 -17.25 3.486 1 95.25 81 ASP A O 1
ATOM 596 N N . THR A 1 82 ? -11.883 -19.281 2.852 1 97.12 82 THR A N 1
ATOM 597 C CA . THR A 1 82 ? -10.578 -19.875 3.102 1 97.12 82 THR A CA 1
ATOM 598 C C . THR A 1 82 ? -10.016 -20.5 1.826 1 97.12 82 THR A C 1
ATOM 600 O O . THR A 1 82 ? -10.766 -20.812 0.898 1 97.12 82 THR A O 1
ATOM 603 N N . LEU A 1 83 ? -8.727 -20.672 1.762 1 98.56 83 LEU A N 1
ATOM 604 C CA . LEU A 1 83 ? -8.062 -21.281 0.614 1 98.56 83 LEU A CA 1
ATOM 605 C C . LEU A 1 83 ? -8.008 -22.797 0.761 1 98.56 83 LEU A C 1
ATOM 607 O O . LEU A 1 83 ? -7.906 -23.312 1.876 1 98.56 83 LEU A O 1
ATOM 611 N N . GLY A 1 84 ? -8.203 -23.531 -0.359 1 98.38 84 GLY A N 1
ATOM 612 C CA . GLY A 1 84 ? -7.969 -24.969 -0.408 1 98.38 84 GLY A CA 1
ATOM 613 C C . GLY A 1 84 ? -6.547 -25.328 -0.793 1 98.38 84 GLY A C 1
ATOM 614 O O . GLY A 1 84 ? -5.762 -24.453 -1.18 1 98.38 84 GLY A O 1
ATOM 615 N N . ASN A 1 85 ? -6.223 -26.609 -0.641 1 98.56 85 ASN A N 1
ATOM 616 C CA . ASN A 1 85 ? -4.867 -27.047 -0.934 1 98.56 85 ASN A CA 1
ATOM 617 C C . ASN A 1 85 ? -4.703 -27.406 -2.406 1 98.56 85 ASN A C 1
ATOM 619 O O . ASN A 1 85 ? -5.59 -28.031 -3.002 1 98.56 85 ASN A O 1
ATOM 623 N N . ASP A 1 86 ? -3.652 -27 -3.062 1 98.31 86 ASP A N 1
ATOM 624 C CA . ASP A 1 86 ? -3.152 -27.406 -4.375 1 98.31 86 ASP A CA 1
ATOM 625 C C . ASP A 1 86 ? -1.627 -27.344 -4.426 1 98.31 86 ASP A C 1
ATOM 627 O O . ASP A 1 86 ? -1.058 -26.375 -4.93 1 98.31 86 ASP A O 1
ATOM 631 N N . ALA A 1 87 ? -1.034 -28.391 -3.996 1 98.38 87 ALA A N 1
ATOM 632 C CA . ALA A 1 87 ? 0.377 -28.391 -3.617 1 98.38 87 ALA A CA 1
ATOM 633 C C . ALA A 1 87 ? 1.275 -28.328 -4.848 1 98.38 87 ALA A C 1
ATOM 635 O O . ALA A 1 87 ? 0.978 -28.953 -5.875 1 98.38 87 ALA A O 1
ATOM 636 N N . GLY A 1 88 ? 2.361 -27.547 -4.777 1 98.44 88 GLY A N 1
ATOM 637 C CA . GLY A 1 88 ? 3.498 -27.641 -5.68 1 98.44 88 GLY A CA 1
ATOM 638 C C . GLY A 1 88 ? 3.283 -26.938 -7 1 98.44 88 GLY A C 1
ATOM 639 O O . GLY A 1 88 ? 3.871 -27.312 -8.016 1 98.44 88 GLY A O 1
ATOM 640 N N . LYS A 1 89 ? 2.404 -25.969 -7.016 1 98.56 89 LYS A N 1
ATOM 641 C CA . LYS A 1 89 ? 2.096 -25.266 -8.25 1 98.56 89 LYS A CA 1
ATOM 642 C C . LYS A 1 89 ? 2.238 -23.75 -8.07 1 98.56 89 LYS A C 1
ATOM 644 O O . LYS A 1 89 ? 1.315 -23 -8.375 1 98.56 89 LYS A O 1
ATOM 649 N N . ASN A 1 90 ? 3.438 -23.266 -7.734 1 98.88 90 ASN A N 1
ATOM 650 C CA . ASN A 1 90 ? 3.545 -21.906 -7.211 1 98.88 90 ASN A CA 1
ATOM 651 C C . ASN A 1 90 ? 4.262 -20.984 -8.195 1 98.88 90 ASN A C 1
ATOM 653 O O . ASN A 1 90 ? 4.586 -19.844 -7.855 1 98.88 90 ASN A O 1
ATOM 657 N N . THR A 1 91 ? 4.559 -21.422 -9.453 1 98.94 91 THR A N 1
ATOM 658 C CA . THR A 1 91 ? 5.41 -20.672 -10.359 1 98.94 91 THR A CA 1
ATOM 659 C C . THR A 1 91 ? 4.805 -19.297 -10.656 1 98.94 91 THR A C 1
ATOM 661 O O . THR A 1 91 ? 5.48 -18.281 -10.555 1 98.94 91 THR A O 1
ATOM 664 N N . ALA A 1 92 ? 3.539 -19.281 -11 1 98.94 92 ALA A N 1
ATOM 665 C CA . ALA A 1 92 ? 2.902 -18 -11.336 1 98.94 92 ALA A CA 1
ATOM 666 C C . ALA A 1 92 ? 2.814 -17.094 -10.109 1 98.94 92 ALA A C 1
ATOM 668 O O . ALA A 1 92 ? 2.912 -15.875 -10.227 1 98.94 92 ALA A O 1
ATOM 669 N N . LEU A 1 93 ? 2.605 -17.625 -8.891 1 98.94 93 LEU A N 1
ATOM 670 C CA . LEU A 1 93 ? 2.6 -16.844 -7.66 1 98.94 93 LEU A CA 1
ATOM 671 C C . LEU A 1 93 ? 3.939 -16.141 -7.457 1 98.94 93 LEU A C 1
ATOM 673 O O . LEU A 1 93 ? 3.982 -14.953 -7.164 1 98.94 93 LEU A O 1
ATOM 677 N N . ILE A 1 94 ? 5.035 -16.891 -7.68 1 98.94 94 ILE A N 1
ATOM 678 C CA . ILE A 1 94 ? 6.375 -16.328 -7.531 1 98.94 94 ILE A CA 1
ATOM 679 C C . ILE A 1 94 ? 6.605 -15.258 -8.586 1 98.94 94 ILE A C 1
ATOM 681 O O . ILE A 1 94 ? 7.223 -14.219 -8.305 1 98.94 94 ILE A O 1
ATOM 685 N N . ALA A 1 95 ? 6.125 -15.484 -9.805 1 98.94 95 ALA A N 1
ATOM 686 C CA . ALA A 1 95 ? 6.191 -14.445 -10.836 1 98.94 95 ALA A CA 1
ATOM 687 C C . ALA A 1 95 ? 5.453 -13.188 -10.398 1 98.94 95 ALA A C 1
ATOM 689 O O . ALA A 1 95 ? 5.91 -12.07 -10.656 1 98.94 95 ALA A O 1
ATOM 690 N N . GLY A 1 96 ? 4.266 -13.352 -9.766 1 98.94 96 GLY A N 1
ATOM 691 C CA . GLY A 1 96 ? 3.547 -12.219 -9.203 1 98.94 96 GLY A CA 1
ATOM 692 C C . GLY A 1 96 ? 4.352 -11.453 -8.164 1 98.94 96 GLY A C 1
ATOM 693 O O . GLY A 1 96 ? 4.398 -10.227 -8.195 1 98.94 96 GLY A O 1
ATOM 694 N N . VAL A 1 97 ? 4.992 -12.195 -7.238 1 98.94 97 VAL A N 1
ATOM 695 C CA . VAL A 1 97 ? 5.844 -11.586 -6.227 1 98.94 97 VAL A CA 1
ATOM 696 C C . VAL A 1 97 ? 6.969 -10.797 -6.898 1 98.94 97 VAL A C 1
ATOM 698 O O . VAL A 1 97 ? 7.289 -9.68 -6.484 1 98.94 97 VAL A O 1
ATOM 701 N N . PHE A 1 98 ? 7.559 -11.398 -7.91 1 98.94 98 PHE A N 1
ATOM 702 C CA . PHE A 1 98 ? 8.602 -10.734 -8.68 1 98.94 98 PHE A CA 1
ATOM 703 C C . PHE A 1 98 ? 8.102 -9.406 -9.234 1 98.94 98 PHE A C 1
ATOM 705 O O . PHE A 1 98 ? 8.773 -8.375 -9.109 1 98.94 98 PHE A O 1
ATOM 712 N N . SER A 1 99 ? 6.918 -9.367 -9.852 1 98.88 99 SER A N 1
ATOM 713 C CA . SER A 1 99 ? 6.332 -8.156 -10.422 1 98.88 99 SER A CA 1
ATOM 714 C C . SER A 1 99 ? 6.102 -7.094 -9.352 1 98.88 99 SER A C 1
ATOM 716 O O . SER A 1 99 ? 6.426 -5.922 -9.555 1 98.88 99 SER A O 1
ATOM 718 N N . VAL A 1 100 ? 5.535 -7.465 -8.195 1 98.88 100 VAL A N 1
ATOM 719 C CA . VAL A 1 100 ? 5.328 -6.543 -7.082 1 98.88 100 VAL A CA 1
ATOM 720 C C . VAL A 1 100 ? 6.672 -6 -6.605 1 98.88 100 VAL A C 1
ATOM 722 O O . VAL A 1 100 ? 6.793 -4.809 -6.301 1 98.88 100 VAL A O 1
ATOM 725 N N . THR A 1 101 ? 7.699 -6.875 -6.559 1 98.88 101 THR A N 1
ATOM 726 C CA . THR A 1 101 ? 9.016 -6.453 -6.098 1 98.88 101 THR A CA 1
ATOM 727 C C . THR A 1 101 ? 9.641 -5.449 -7.066 1 98.88 101 THR A C 1
ATOM 729 O O . THR A 1 101 ? 10.289 -4.492 -6.648 1 98.88 101 THR A O 1
ATOM 732 N N . LEU A 1 102 ? 9.438 -5.672 -8.359 1 98.75 102 LEU A N 1
ATOM 733 C CA . LEU A 1 102 ? 9.906 -4.688 -9.328 1 98.75 102 LEU A CA 1
ATOM 734 C C . LEU A 1 102 ? 9.281 -3.322 -9.062 1 98.75 102 LEU A C 1
ATOM 736 O O . LEU A 1 102 ? 9.961 -2.297 -9.156 1 98.75 102 LEU A O 1
ATOM 740 N N . ASP A 1 103 ? 8.016 -3.309 -8.766 1 98.75 103 ASP A N 1
ATOM 741 C CA . ASP A 1 103 ? 7.336 -2.057 -8.445 1 98.75 103 ASP A CA 1
ATOM 742 C C . ASP A 1 103 ? 7.902 -1.438 -7.164 1 98.75 103 ASP A C 1
ATOM 744 O O . ASP A 1 103 ? 8.055 -0.219 -7.074 1 98.75 103 ASP A O 1
ATOM 748 N N . ILE A 1 104 ? 8.195 -2.279 -6.145 1 98.88 104 ILE A N 1
ATOM 749 C CA . ILE A 1 104 ? 8.812 -1.819 -4.906 1 98.88 104 ILE A CA 1
ATOM 750 C C . ILE A 1 104 ? 10.133 -1.119 -5.215 1 98.88 104 ILE A C 1
ATOM 752 O O . ILE A 1 104 ? 10.391 -0.018 -4.719 1 98.88 104 ILE A O 1
ATOM 756 N N . VAL A 1 105 ? 10.984 -1.746 -6.02 1 98.88 105 VAL A N 1
ATOM 757 C CA . VAL A 1 105 ? 12.273 -1.169 -6.383 1 98.88 105 VAL A CA 1
ATOM 758 C C . VAL A 1 105 ? 12.062 0.181 -7.066 1 98.88 105 VAL A C 1
ATOM 760 O O . VAL A 1 105 ? 12.703 1.172 -6.707 1 98.88 105 VAL A O 1
ATOM 763 N N . LYS A 1 106 ? 11.164 0.221 -8.023 1 98.81 106 LYS A N 1
ATOM 764 C CA . LYS A 1 106 ? 10.867 1.447 -8.758 1 98.81 106 LYS A CA 1
ATOM 765 C C . LYS A 1 106 ? 10.43 2.562 -7.816 1 98.81 106 LYS A C 1
ATOM 767 O O . LYS A 1 106 ? 10.93 3.688 -7.902 1 98.81 106 LYS A O 1
ATOM 772 N N . LYS A 1 107 ? 9.555 2.248 -6.945 1 98.88 107 LYS A N 1
ATOM 773 C CA . LYS A 1 107 ? 9 3.254 -6.039 1 98.88 107 LYS A CA 1
ATOM 774 C C . LYS A 1 107 ? 10.023 3.672 -4.992 1 98.88 107 LYS A C 1
ATOM 776 O O . LYS A 1 107 ? 10.086 4.84 -4.605 1 98.88 107 LYS A O 1
ATOM 781 N N . ALA A 1 108 ? 10.82 2.713 -4.523 1 98.88 108 ALA A N 1
ATOM 782 C CA . ALA A 1 108 ? 11.883 3.055 -3.584 1 98.88 108 ALA A CA 1
ATOM 783 C C . ALA A 1 108 ? 12.875 4.027 -4.211 1 98.88 108 ALA A C 1
ATOM 785 O O . ALA A 1 108 ? 13.273 5.012 -3.584 1 98.88 108 ALA A O 1
ATOM 786 N N . LYS A 1 109 ? 13.227 3.809 -5.422 1 98.75 109 LYS A N 1
ATOM 787 C CA . LYS A 1 109 ? 14.18 4.66 -6.129 1 98.75 109 LYS A CA 1
ATOM 788 C C . LYS A 1 109 ? 13.586 6.039 -6.406 1 98.75 109 LYS A C 1
ATOM 790 O O . LYS A 1 109 ? 14.328 7.012 -6.574 1 98.75 109 LYS A O 1
ATOM 795 N N . ALA A 1 110 ? 12.32 6.141 -6.484 1 98.69 110 ALA A N 1
ATOM 796 C CA . ALA A 1 110 ? 11.648 7.387 -6.832 1 98.69 110 ALA A CA 1
ATOM 797 C C . ALA A 1 110 ? 11.406 8.242 -5.59 1 98.69 110 ALA A C 1
ATOM 799 O O . ALA A 1 110 ? 10.938 9.383 -5.695 1 98.69 110 ALA A O 1
ATOM 800 N N . LEU A 1 111 ? 11.719 7.711 -4.391 1 98.75 111 LEU A N 1
ATOM 801 C CA . LEU A 1 111 ? 11.508 8.484 -3.17 1 98.75 111 LEU A CA 1
ATOM 802 C C . LEU A 1 111 ? 12.383 9.734 -3.162 1 98.75 111 LEU A C 1
ATOM 804 O O . LEU A 1 111 ? 13.586 9.656 -3.418 1 98.75 111 LEU A O 1
ATOM 808 N N . GLN A 1 112 ? 11.734 10.852 -2.891 1 97.56 112 GLN A N 1
ATOM 809 C CA . GLN A 1 112 ? 12.422 12.141 -2.805 1 97.56 112 GLN A CA 1
ATOM 810 C C . GLN A 1 112 ? 12.25 12.758 -1.421 1 97.56 112 GLN A C 1
ATOM 812 O O . GLN A 1 112 ? 11.133 13.008 -0.979 1 97.56 112 GLN A O 1
ATOM 817 N N . ILE A 1 113 ? 13.32 13.031 -0.819 1 98.12 113 ILE A N 1
ATOM 818 C CA . ILE A 1 113 ? 13.289 13.664 0.495 1 98.12 113 ILE A CA 1
ATOM 819 C C . ILE A 1 113 ? 13.203 15.18 0.335 1 98.12 113 ILE A C 1
ATOM 82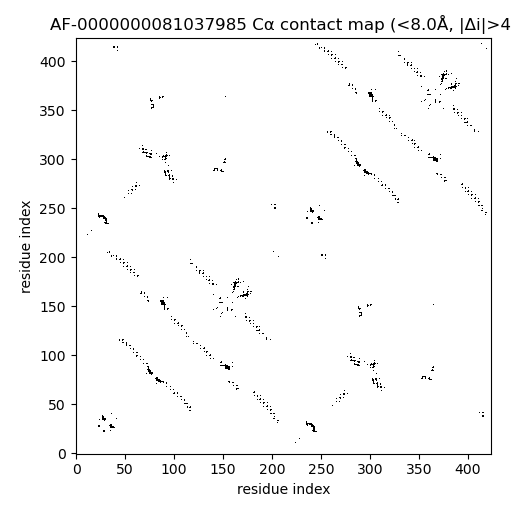1 O O . ILE A 1 113 ? 14.117 15.812 -0.197 1 98.12 113 ILE A O 1
ATOM 825 N N . PRO A 1 114 ? 12.102 15.703 0.784 1 96.94 114 PRO A N 1
ATOM 826 C CA . PRO A 1 114 ? 12 17.156 0.674 1 96.94 114 PRO A CA 1
ATOM 827 C C . PRO A 1 114 ? 13.109 17.891 1.427 1 96.94 114 PRO A C 1
ATOM 829 O O . PRO A 1 114 ? 13.5 17.469 2.516 1 96.94 114 PRO A O 1
ATOM 832 N N . GLY A 1 115 ? 13.531 19 0.941 1 95.44 115 GLY A N 1
ATOM 833 C CA . GLY A 1 115 ? 14.609 19.781 1.518 1 95.44 115 GLY A CA 1
ATOM 834 C C . GLY A 1 115 ? 14.266 20.359 2.875 1 95.44 115 GLY A C 1
ATOM 835 O O . GLY A 1 115 ? 15.156 20.641 3.682 1 95.44 115 GLY A O 1
ATOM 836 N N . SER A 1 116 ? 13.062 20.531 3.193 1 91.75 116 SER A N 1
ATOM 837 C CA . SER A 1 116 ? 12.594 21.156 4.422 1 91.75 116 SER A CA 1
ATOM 838 C C . SER A 1 116 ? 12.734 20.219 5.617 1 91.75 116 SER A C 1
ATOM 840 O O . SER A 1 116 ? 12.633 20.656 6.766 1 91.75 116 SER A O 1
ATOM 842 N N . ILE A 1 117 ? 12.867 18.938 5.383 1 94.69 117 ILE A N 1
ATOM 843 C CA . ILE A 1 117 ? 13.016 17.984 6.477 1 94.69 117 ILE A CA 1
ATOM 844 C C . ILE A 1 117 ? 14.445 18.016 7.004 1 94.69 117 ILE A C 1
ATOM 846 O O . ILE A 1 117 ? 15.406 17.922 6.23 1 94.69 117 ILE A O 1
ATOM 850 N N . LYS A 1 118 ? 14.656 18.219 8.305 1 88.5 118 LYS A N 1
ATOM 851 C CA . LYS A 1 118 ? 15.945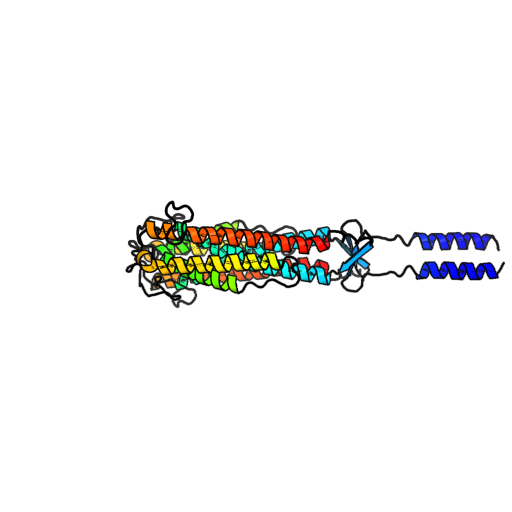 18.5 8.93 1 88.5 118 LYS A CA 1
ATOM 852 C C . LYS A 1 118 ? 16.844 17.281 8.898 1 88.5 118 LYS A C 1
ATOM 854 O O . LYS A 1 118 ? 18.047 17.391 8.656 1 88.5 118 LYS A O 1
ATOM 859 N N . GLU A 1 119 ? 16.328 16.078 9.062 1 93.25 119 GLU A N 1
ATOM 860 C CA . GLU A 1 119 ? 17.109 14.844 9.188 1 93.25 119 GLU A CA 1
ATOM 861 C C . GLU A 1 119 ? 17.453 14.273 7.812 1 93.25 119 GLU A C 1
ATOM 863 O O . GLU A 1 119 ? 17.281 13.078 7.57 1 93.25 119 GLU A O 1
ATOM 868 N N . GLN A 1 120 ? 18.156 15.031 6.977 1 95.88 120 GLN A N 1
ATOM 869 C CA . GLN A 1 120 ? 18.406 14.695 5.582 1 95.88 120 GLN A CA 1
ATOM 870 C C . GLN A 1 120 ? 19.344 13.484 5.469 1 95.88 120 GLN A C 1
ATOM 872 O O . GLN A 1 120 ? 19.047 12.531 4.742 1 95.88 120 GLN A O 1
ATOM 877 N N . GLN A 1 121 ? 20.406 13.555 6.238 1 96.75 121 GLN A N 1
ATOM 878 C CA . GLN A 1 121 ? 21.422 12.5 6.121 1 96.75 121 GLN A CA 1
ATOM 879 C C . GLN A 1 121 ? 20.859 11.156 6.582 1 96.75 121 GLN A C 1
ATOM 881 O O . GLN A 1 121 ? 21.016 10.148 5.891 1 96.75 121 GLN A O 1
ATOM 886 N N . ASP A 1 122 ? 20.234 11.18 7.727 1 97.81 122 ASP A N 1
ATOM 887 C CA . ASP A 1 122 ? 19.641 9.953 8.273 1 97.81 122 ASP A CA 1
ATOM 888 C C . ASP A 1 122 ? 18.594 9.375 7.324 1 97.81 122 ASP A C 1
ATOM 890 O O . ASP A 1 122 ? 18.609 8.18 7.039 1 97.81 122 ASP A O 1
ATOM 894 N N . LEU A 1 123 ? 17.75 10.219 6.711 1 98.56 123 LEU A N 1
ATOM 895 C CA . LEU A 1 123 ? 16.703 9.781 5.797 1 98.56 123 LEU A CA 1
ATOM 896 C C . LEU A 1 123 ? 17.312 9.25 4.5 1 98.56 123 LEU A C 1
ATOM 898 O O . LEU A 1 123 ? 16.844 8.234 3.965 1 98.56 123 LEU A O 1
ATOM 902 N N . THR A 1 124 ? 18.312 9.883 4.016 1 98.5 124 THR A N 1
ATOM 903 C CA . THR A 1 124 ? 18.969 9.422 2.801 1 98.5 124 THR A CA 1
ATOM 904 C C . THR A 1 124 ? 19.547 8.023 2.992 1 98.5 124 THR A C 1
ATOM 906 O O . THR A 1 124 ? 19.391 7.16 2.125 1 98.5 124 THR A O 1
ATOM 909 N N . GLN A 1 125 ? 20.156 7.789 4.145 1 98.69 125 GLN A N 1
ATOM 910 C CA . GLN A 1 125 ? 20.719 6.473 4.441 1 98.69 125 GLN A CA 1
ATOM 911 C C . GLN A 1 125 ? 19.625 5.414 4.504 1 98.69 125 GLN A C 1
ATOM 913 O O . GLN A 1 125 ? 19.781 4.309 3.984 1 98.69 125 GLN A O 1
ATOM 918 N N . LYS A 1 126 ? 18.531 5.777 5.102 1 98.81 126 LYS A N 1
ATOM 919 C CA . LYS A 1 126 ? 17.453 4.816 5.254 1 98.81 126 LYS A CA 1
ATOM 920 C C . LYS A 1 126 ? 16.766 4.535 3.914 1 98.81 126 LYS A C 1
ATOM 922 O O . LYS A 1 126 ? 16.406 3.395 3.617 1 98.81 126 LYS A O 1
ATOM 927 N N . VAL A 1 127 ? 16.594 5.578 3.08 1 98.88 127 VAL A N 1
ATOM 928 C CA . VAL A 1 127 ? 16.047 5.379 1.739 1 98.88 127 VAL A CA 1
ATOM 929 C C . VAL A 1 127 ? 16.984 4.473 0.935 1 98.88 127 VAL A C 1
ATOM 931 O O . VAL A 1 127 ? 16.531 3.531 0.283 1 98.88 127 VAL A O 1
ATOM 934 N N . ASN A 1 128 ? 18.281 4.703 1 1 98.81 128 ASN A N 1
ATOM 935 C CA . ASN A 1 128 ? 19.266 3.854 0.328 1 98.81 128 ASN A CA 1
ATOM 936 C C . ASN A 1 128 ? 19.203 2.422 0.854 1 98.81 128 ASN A C 1
ATOM 938 O O . ASN A 1 128 ? 19.359 1.468 0.085 1 98.81 128 ASN A O 1
ATOM 942 N N . GLY A 1 129 ? 19.031 2.305 2.174 1 98.88 129 GLY A N 1
ATOM 943 C CA . GLY A 1 129 ? 18.891 0.985 2.77 1 98.88 129 GLY A CA 1
ATOM 944 C C . GLY A 1 129 ? 17.734 0.192 2.207 1 98.88 129 GLY A C 1
ATOM 945 O O . GLY A 1 129 ? 17.875 -0.991 1.89 1 98.88 129 GLY A O 1
ATOM 946 N N . VAL A 1 130 ? 16.594 0.84 2.035 1 98.94 130 VAL A N 1
ATOM 947 C CA . VAL A 1 130 ? 15.414 0.194 1.479 1 98.94 130 VAL A CA 1
ATOM 948 C C . VAL A 1 130 ? 15.664 -0.179 0.019 1 98.94 130 VAL A C 1
ATOM 950 O O . VAL A 1 130 ? 15.367 -1.3 -0.401 1 98.94 130 VAL A O 1
ATOM 953 N N . THR A 1 131 ? 16.219 0.76 -0.773 1 98.88 131 THR A N 1
ATOM 954 C CA . THR A 1 131 ? 16.484 0.535 -2.189 1 98.88 131 THR A CA 1
ATOM 955 C C . THR A 1 131 ? 17.422 -0.65 -2.377 1 98.88 131 THR A C 1
ATOM 957 O O . THR A 1 131 ? 17.156 -1.544 -3.182 1 98.88 131 THR A O 1
ATOM 960 N N . THR A 1 132 ? 18.453 -0.685 -1.577 1 98.88 132 THR A N 1
ATOM 961 C CA . THR A 1 132 ? 19.438 -1.757 -1.665 1 98.88 132 THR A CA 1
ATOM 962 C C . THR A 1 132 ? 18.828 -3.094 -1.265 1 98.88 132 THR A C 1
ATOM 964 O O . THR A 1 132 ? 19.047 -4.109 -1.925 1 98.88 132 THR A O 1
ATOM 967 N N . ALA A 1 133 ? 18.031 -3.098 -0.212 1 98.94 133 ALA A N 1
ATOM 968 C CA . ALA A 1 133 ? 17.391 -4.328 0.246 1 98.94 133 ALA A CA 1
ATOM 969 C C . ALA A 1 133 ? 16.406 -4.855 -0.797 1 98.94 133 ALA A C 1
ATOM 971 O O . ALA A 1 133 ? 16.344 -6.062 -1.041 1 98.94 133 ALA A O 1
ATOM 972 N N . ALA A 1 134 ? 15.641 -3.955 -1.393 1 98.94 134 ALA A N 1
ATOM 973 C CA . ALA A 1 134 ? 14.695 -4.348 -2.434 1 98.94 134 ALA A CA 1
ATOM 974 C C . ALA A 1 134 ? 15.422 -4.938 -3.639 1 98.94 134 ALA A C 1
ATOM 976 O O . ALA A 1 134 ? 15.016 -5.977 -4.168 1 98.94 134 ALA A O 1
ATOM 977 N N . GLU A 1 135 ? 16.516 -4.336 -4.047 1 98.88 135 GLU A N 1
ATOM 978 C CA . GLU A 1 135 ? 17.297 -4.82 -5.176 1 98.88 135 GLU A CA 1
ATOM 979 C C . GLU A 1 135 ? 17.938 -6.176 -4.863 1 98.88 135 GLU A C 1
ATOM 981 O O . GLU A 1 135 ? 18 -7.055 -5.727 1 98.88 135 GLU A O 1
ATOM 986 N N . THR A 1 136 ? 18.375 -6.34 -3.648 1 98.88 136 THR A N 1
ATOM 987 C CA . THR A 1 136 ? 18.969 -7.605 -3.238 1 98.88 136 THR A CA 1
ATOM 988 C C . THR A 1 136 ? 17.922 -8.727 -3.266 1 98.88 136 THR A C 1
ATOM 990 O O . THR A 1 136 ? 18.219 -9.836 -3.723 1 98.88 136 THR A O 1
ATOM 993 N N . PHE A 1 137 ? 16.734 -8.406 -2.775 1 98.94 137 PHE A N 1
ATOM 994 C CA . PHE A 1 137 ? 15.656 -9.383 -2.756 1 98.94 137 PHE A CA 1
ATOM 995 C C . PHE A 1 137 ? 15.312 -9.836 -4.168 1 98.94 137 PHE A C 1
ATOM 997 O O . PHE A 1 137 ? 15.266 -11.039 -4.445 1 98.94 137 PHE A O 1
ATOM 1004 N N . ILE A 1 138 ? 15.117 -8.906 -5.094 1 98.75 138 ILE A N 1
ATOM 1005 C CA . ILE A 1 138 ? 14.719 -9.281 -6.445 1 98.75 138 ILE A CA 1
ATOM 1006 C C . ILE A 1 138 ? 15.852 -10.039 -7.129 1 98.75 138 ILE A C 1
ATOM 1008 O O . ILE A 1 138 ? 15.609 -10.961 -7.91 1 98.75 138 ILE A O 1
ATOM 1012 N N . LYS A 1 139 ? 17.125 -9.664 -6.895 1 98.69 139 LYS A N 1
ATOM 1013 C CA . LYS A 1 139 ? 18.281 -10.375 -7.438 1 98.69 139 LYS A CA 1
ATOM 1014 C C . LYS A 1 139 ? 18.328 -11.82 -6.949 1 98.69 139 LYS A C 1
ATOM 1016 O O . LYS A 1 139 ? 18.656 -12.734 -7.715 1 98.69 139 LYS A O 1
ATOM 1021 N N . LYS A 1 140 ? 18 -11.984 -5.684 1 98.81 140 LYS A N 1
ATOM 1022 C CA . LYS A 1 140 ? 17.969 -13.328 -5.117 1 98.81 140 LYS A CA 1
ATOM 1023 C C . LYS A 1 140 ? 16.938 -14.195 -5.816 1 98.81 140 LYS A C 1
ATOM 1025 O O . LYS A 1 140 ? 17.203 -15.344 -6.164 1 98.81 140 LYS A O 1
ATOM 1030 N N . LEU A 1 141 ? 15.742 -13.656 -6.051 1 98.81 141 LEU A N 1
ATOM 1031 C CA . LEU A 1 141 ? 14.711 -14.398 -6.762 1 98.81 141 LEU A CA 1
ATOM 1032 C C . LEU A 1 141 ? 15.195 -14.828 -8.141 1 98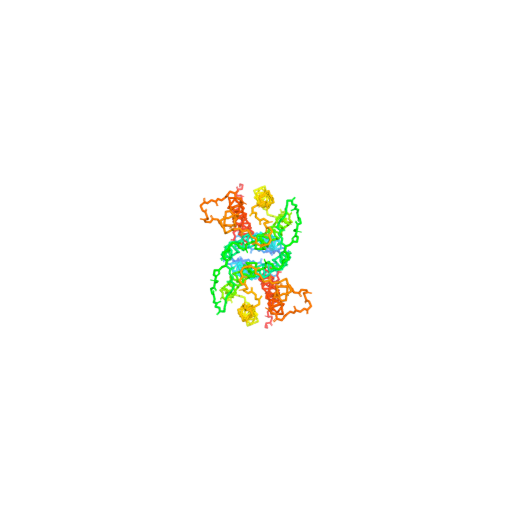.81 141 LEU A C 1
ATOM 1034 O O . LEU A 1 141 ? 15.016 -15.977 -8.547 1 98.81 141 LEU A O 1
ATOM 1038 N N . LYS A 1 142 ? 15.844 -13.953 -8.828 1 98.56 142 LYS A N 1
ATOM 1039 C CA . LYS A 1 142 ? 16.375 -14.234 -10.156 1 98.56 142 LYS A CA 1
ATOM 1040 C C . LYS A 1 142 ? 17.438 -15.32 -10.109 1 98.56 142 LYS A C 1
ATOM 1042 O O . LYS A 1 142 ? 17.453 -16.234 -10.945 1 98.56 142 LYS A O 1
ATOM 1047 N N . SER A 1 143 ? 18.25 -15.227 -9.156 1 98.44 143 SER A N 1
ATOM 1048 C CA . SER A 1 143 ? 19.359 -16.172 -9.062 1 98.44 143 SER A CA 1
ATOM 1049 C C . SER A 1 143 ? 18.859 -17.578 -8.734 1 98.44 143 SER A C 1
ATOM 1051 O O . SER A 1 143 ? 19.578 -18.547 -8.969 1 98.44 143 SER A O 1
ATOM 1053 N N . LYS A 1 144 ? 17.656 -17.672 -8.25 1 98.62 144 LYS A N 1
ATOM 1054 C CA . LYS A 1 144 ? 17.109 -18.969 -7.867 1 98.62 144 LYS A CA 1
ATOM 1055 C C . LYS A 1 144 ? 16.047 -19.422 -8.859 1 98.62 144 LYS A C 1
ATOM 1057 O O . LYS A 1 144 ? 15.203 -20.266 -8.531 1 98.62 144 LYS A O 1
ATOM 1062 N N . THR A 1 145 ? 16.109 -18.953 -10.039 1 98.25 145 THR A N 1
ATOM 1063 C CA . THR A 1 145 ? 15.094 -19.188 -11.047 1 98.25 145 THR A CA 1
ATOM 1064 C C . THR A 1 145 ? 14.961 -20.672 -11.352 1 98.25 145 THR A C 1
ATOM 1066 O O . THR A 1 145 ? 13.883 -21.156 -11.703 1 98.25 145 THR A O 1
ATOM 1069 N N . ALA A 1 146 ? 16.016 -21.453 -11.234 1 98.25 146 ALA A N 1
ATOM 1070 C CA . ALA A 1 146 ? 15.969 -22.891 -11.5 1 98.25 146 ALA A CA 1
ATOM 1071 C C . ALA A 1 146 ? 14.992 -23.594 -10.562 1 98.25 146 ALA A C 1
ATOM 1073 O O . ALA A 1 146 ? 14.375 -24.594 -10.93 1 98.25 146 ALA A O 1
ATOM 1074 N N . GLU A 1 147 ? 14.797 -23.031 -9.336 1 98.62 147 GLU A N 1
ATOM 1075 C CA . GLU A 1 147 ? 13.93 -23.625 -8.32 1 98.62 147 GLU A CA 1
ATOM 1076 C C . GLU A 1 147 ? 12.609 -22.891 -8.211 1 98.62 147 GLU A C 1
ATOM 1078 O O . GLU A 1 147 ? 11.609 -23.453 -7.762 1 98.62 147 GLU A O 1
ATOM 1083 N N . LEU A 1 148 ? 12.641 -21.594 -8.656 1 98.81 148 LEU A N 1
ATOM 1084 C CA . LEU A 1 148 ? 11.492 -20.734 -8.391 1 98.81 148 LEU A CA 1
ATOM 1085 C C . LEU A 1 148 ? 10.711 -20.453 -9.672 1 98.81 148 LEU A C 1
ATOM 1087 O O . LEU A 1 148 ? 9.57 -19.984 -9.625 1 98.81 148 LEU A O 1
ATOM 1091 N N . GLY A 1 149 ? 11.305 -20.594 -10.805 1 98.31 149 GLY A N 1
ATOM 1092 C CA . GLY A 1 149 ? 10.68 -20.391 -12.102 1 98.31 149 GLY A CA 1
ATOM 1093 C C . GLY A 1 149 ? 10.508 -21.656 -12.898 1 98.31 149 GLY A C 1
ATOM 1094 O O . GLY A 1 149 ? 10.781 -21.688 -14.102 1 98.31 149 GLY A O 1
ATOM 1095 N N . VAL A 1 150 ? 10.07 -22.781 -12.234 1 98 150 VAL A N 1
ATOM 1096 C CA . VAL A 1 150 ? 10 -24.109 -12.828 1 98 150 VAL A CA 1
ATOM 1097 C C . VAL A 1 150 ? 8.859 -24.172 -13.836 1 98 150 VAL A C 1
ATOM 1099 O O . VAL A 1 150 ? 7.762 -23.672 -13.57 1 98 150 VAL A O 1
ATOM 1102 N N . ALA A 1 151 ? 9.086 -24.812 -14.93 1 97.19 151 ALA A N 1
ATOM 1103 C CA . ALA A 1 151 ? 8.086 -24.938 -15.992 1 97.19 151 ALA A CA 1
ATOM 1104 C C . ALA A 1 151 ? 6.871 -25.719 -15.508 1 97.19 151 ALA A C 1
ATOM 1106 O O . ALA A 1 151 ? 6.953 -26.469 -14.531 1 97.19 151 ALA A O 1
ATOM 1107 N N . ASP A 1 152 ? 5.746 -25.375 -16.141 1 96.62 152 ASP A N 1
ATOM 1108 C CA . ASP A 1 152 ? 4.477 -26.062 -15.93 1 96.62 152 ASP A CA 1
ATOM 1109 C C . ASP A 1 152 ? 3.941 -25.812 -14.523 1 96.62 152 ASP A C 1
ATOM 1111 O O . ASP A 1 152 ? 3.322 -26.688 -13.922 1 96.62 152 ASP A O 1
ATOM 1115 N N . GLY A 1 153 ? 4.277 -24.625 -13.969 1 97.56 153 GLY A N 1
ATOM 1116 C CA . GLY A 1 153 ? 3.789 -24.203 -12.672 1 97.56 153 GLY A CA 1
ATOM 1117 C C . GLY A 1 153 ? 4.375 -25.016 -11.523 1 97.56 153 GLY A C 1
ATOM 1118 O O . GLY A 1 153 ? 3.822 -25.016 -10.422 1 97.56 153 GLY A O 1
ATOM 1119 N N . ALA A 1 154 ? 5.492 -25.656 -11.734 1 98.44 154 ALA A N 1
ATOM 1120 C CA . ALA A 1 154 ? 5.863 -26.781 -10.867 1 98.44 154 ALA A CA 1
ATOM 1121 C C . ALA A 1 154 ? 6.816 -26.328 -9.766 1 98.44 154 ALA A C 1
ATOM 1123 O O . ALA A 1 154 ? 7.555 -27.141 -9.203 1 98.44 154 ALA A O 1
ATOM 1124 N N . THR A 1 155 ? 6.836 -25.078 -9.492 1 98.81 155 THR A N 1
ATOM 1125 C CA . THR A 1 155 ? 7.559 -24.656 -8.297 1 98.81 155 THR A CA 1
ATOM 1126 C C . THR A 1 155 ? 6.93 -25.266 -7.043 1 98.81 155 THR A C 1
ATOM 1128 O O . THR A 1 155 ? 5.777 -24.969 -6.719 1 98.81 155 THR A O 1
ATOM 1131 N N . ILE A 1 156 ? 7.715 -26.031 -6.328 1 98.81 156 ILE A N 1
ATOM 1132 C CA . ILE A 1 156 ? 7.168 -26.766 -5.199 1 98.81 156 ILE A CA 1
ATOM 1133 C C . ILE A 1 156 ? 7.023 -25.844 -3.992 1 98.81 156 ILE A C 1
ATOM 1135 O O . ILE A 1 156 ? 7.668 -24.797 -3.922 1 98.81 156 ILE A O 1
ATOM 1139 N N . ASP A 1 157 ? 6.207 -26.234 -3 1 98.81 157 ASP A N 1
ATOM 1140 C CA . ASP A 1 157 ? 5.84 -25.406 -1.856 1 98.81 157 ASP A CA 1
ATOM 1141 C C . ASP A 1 157 ? 7.074 -25.016 -1.049 1 98.81 157 ASP A C 1
ATOM 1143 O O . ASP A 1 157 ? 7.227 -23.844 -0.674 1 98.81 157 ASP A O 1
ATOM 1147 N N . ASN A 1 158 ? 7.945 -25.922 -0.742 1 98.81 158 ASN A N 1
ATOM 1148 C CA . ASN A 1 158 ? 9.117 -25.656 0.082 1 98.81 158 ASN A CA 1
ATOM 1149 C C . ASN A 1 158 ? 9.992 -24.562 -0.537 1 98.81 158 ASN A C 1
ATOM 1151 O O . ASN A 1 158 ? 10.523 -23.719 0.174 1 98.81 158 ASN A O 1
ATOM 1155 N N . ASN A 1 159 ? 10.172 -24.625 -1.819 1 98.94 159 ASN A N 1
ATOM 1156 C CA . ASN A 1 159 ? 10.961 -23.594 -2.494 1 98.94 159 ASN A CA 1
ATOM 1157 C C . ASN A 1 159 ? 10.289 -22.234 -2.424 1 98.94 159 ASN A C 1
ATOM 1159 O O . ASN A 1 159 ? 10.938 -21.219 -2.156 1 98.94 159 ASN A O 1
ATOM 1163 N N . ALA A 1 160 ? 8.984 -22.203 -2.67 1 98.94 160 ALA A N 1
ATOM 1164 C CA . ALA A 1 160 ? 8.234 -20.953 -2.588 1 98.94 160 ALA A CA 1
ATOM 1165 C C . ALA A 1 160 ? 8.281 -20.375 -1.176 1 98.94 160 ALA A C 1
ATOM 1167 O O . ALA A 1 160 ? 8.477 -19.172 -0.996 1 98.94 160 ALA A O 1
ATOM 1168 N N . LYS A 1 161 ? 8.086 -21.203 -0.158 1 98.88 161 LYS A N 1
ATOM 1169 C CA . LYS A 1 161 ? 8.141 -20.766 1.23 1 98.88 161 LYS A CA 1
ATOM 1170 C C . LYS A 1 161 ? 9.516 -20.188 1.572 1 98.88 161 LYS A C 1
ATOM 1172 O O . LYS A 1 161 ? 9.609 -19.109 2.168 1 98.88 161 LYS A O 1
ATOM 1177 N N . SER A 1 162 ? 10.539 -20.844 1.162 1 98.88 162 SER A N 1
ATOM 1178 C CA . SER A 1 162 ? 11.898 -20.406 1.444 1 98.88 162 SER A CA 1
ATOM 1179 C C . SER A 1 162 ? 12.203 -19.078 0.744 1 98.88 162 SER A C 1
ATOM 1181 O O . SER A 1 162 ? 13.18 -18.406 1.069 1 98.88 162 SER A O 1
ATOM 1183 N N . ALA A 1 163 ? 11.367 -18.719 -0.196 1 98.94 163 ALA A N 1
ATOM 1184 C CA . ALA A 1 163 ? 11.578 -17.5 -0.974 1 98.94 163 ALA A CA 1
ATOM 1185 C C . ALA A 1 163 ? 10.812 -16.328 -0.372 1 98.94 163 ALA A C 1
ATOM 1187 O O . ALA A 1 163 ? 11.32 -15.211 -0.327 1 98.94 163 ALA A O 1
ATOM 1188 N N . ILE A 1 164 ? 9.523 -16.594 0.165 1 98.94 164 ILE A N 1
ATOM 1189 C CA . ILE A 1 164 ? 8.742 -15.383 0.413 1 98.94 164 ILE A CA 1
ATOM 1190 C C . ILE A 1 164 ? 7.992 -15.523 1.737 1 98.94 164 ILE A C 1
ATOM 1192 O O . ILE A 1 164 ? 7.32 -14.586 2.176 1 98.94 164 ILE A O 1
ATOM 1196 N N . ASP A 1 165 ? 8.047 -16.656 2.416 1 98.88 165 ASP A N 1
ATOM 1197 C CA . ASP A 1 165 ? 7.453 -16.828 3.74 1 98.88 165 ASP A CA 1
ATOM 1198 C C . ASP A 1 165 ? 8.477 -16.531 4.836 1 98.88 165 ASP A C 1
ATOM 1200 O O . ASP A 1 165 ? 9.328 -17.359 5.137 1 98.88 165 ASP A O 1
ATOM 1204 N N . ILE A 1 166 ? 8.359 -15.477 5.457 1 98.62 166 ILE A N 1
ATOM 1205 C CA . ILE A 1 166 ? 9.367 -14.992 6.395 1 98.62 166 ILE A CA 1
ATOM 1206 C C . ILE A 1 166 ? 9.328 -15.836 7.668 1 98.62 166 ILE A C 1
ATOM 1208 O O . ILE A 1 166 ? 10.227 -15.734 8.508 1 98.62 166 ILE A O 1
ATOM 1212 N N . THR A 1 167 ? 8.32 -16.688 7.836 1 98.19 167 THR A N 1
ATOM 1213 C CA . THR A 1 167 ? 8.219 -17.531 9.023 1 98.19 167 THR A CA 1
ATOM 1214 C C . THR A 1 167 ? 8.797 -18.906 8.75 1 98.19 167 THR A C 1
ATOM 1216 O O . THR A 1 167 ? 8.883 -19.75 9.656 1 98.19 167 THR A O 1
ATOM 1219 N N . ASP A 1 168 ? 9.156 -19.188 7.5 1 97.81 168 ASP A N 1
ATOM 1220 C CA . ASP A 1 168 ? 9.695 -20.5 7.145 1 97.81 168 ASP A CA 1
ATOM 1221 C C . ASP A 1 168 ? 11.047 -20.734 7.828 1 97.81 168 ASP A C 1
ATOM 1223 O O . ASP A 1 168 ? 11.797 -19.797 8.07 1 97.81 168 ASP A O 1
ATOM 1227 N N . ALA A 1 169 ? 11.328 -21.969 8.117 1 97.62 169 ALA A N 1
ATOM 1228 C CA . ALA A 1 169 ? 12.586 -22.328 8.758 1 97.62 169 ALA A CA 1
ATOM 1229 C C . ALA A 1 169 ? 13.766 -22.156 7.801 1 97.62 169 ALA A C 1
ATOM 1231 O O . ALA A 1 169 ? 14.859 -21.766 8.211 1 97.62 169 ALA A O 1
ATOM 1232 N N . THR A 1 170 ? 13.594 -22.547 6.566 1 97.62 170 THR A N 1
ATOM 1233 C CA . THR A 1 170 ? 14.594 -22.375 5.516 1 97.62 170 THR A CA 1
ATOM 1234 C C . THR A 1 170 ? 14.32 -21.109 4.715 1 97.62 170 THR A C 1
ATOM 1236 O O . THR A 1 170 ? 13.25 -20.953 4.121 1 97.62 170 THR A O 1
ATOM 1239 N N . LYS A 1 171 ? 15.203 -20.203 4.652 1 98.19 171 LYS A N 1
ATOM 1240 C CA . LYS A 1 171 ? 14.969 -18.891 4.082 1 98.19 171 LYS A CA 1
ATOM 1241 C C . LYS A 1 171 ? 16.031 -18.531 3.053 1 98.19 171 LYS A C 1
ATOM 1243 O O . LYS A 1 171 ? 16.406 -17.359 2.918 1 98.19 171 LYS A O 1
ATOM 1248 N N . ASP A 1 172 ? 16.516 -19.5 2.283 1 98 172 ASP A N 1
ATOM 1249 C CA . ASP A 1 172 ? 17.75 -19.328 1.521 1 98 172 ASP A CA 1
ATOM 1250 C C . ASP A 1 172 ? 17.438 -18.938 0.073 1 98 172 ASP A C 1
ATOM 1252 O O . ASP A 1 172 ? 18.359 -18.703 -0.711 1 98 172 ASP A O 1
ATOM 1256 N N . LYS A 1 173 ? 16.203 -18.844 -0.26 1 98.62 173 LYS A N 1
ATOM 1257 C CA . LYS A 1 173 ? 15.898 -18.531 -1.657 1 98.62 173 LYS A CA 1
ATOM 1258 C C . LYS A 1 173 ? 15.297 -17.141 -1.802 1 98.62 173 LYS A C 1
ATOM 1260 O O . LYS A 1 173 ? 14.82 -16.781 -2.877 1 98.62 173 LYS A O 1
ATOM 1265 N N . GLY A 1 174 ? 15.281 -16.328 -0.694 1 98.81 174 GLY A N 1
ATOM 1266 C CA . GLY A 1 174 ? 14.781 -14.961 -0.784 1 98.81 174 GLY A CA 1
ATOM 1267 C C . GLY A 1 174 ? 14.18 -14.461 0.514 1 98.81 174 GLY A C 1
ATOM 1268 O O . GLY A 1 174 ? 14.211 -13.258 0.797 1 98.81 174 GLY A O 1
ATOM 1269 N N . ALA A 1 175 ? 13.602 -15.344 1.352 1 98.88 175 ALA A N 1
ATOM 1270 C CA . ALA A 1 175 ? 12.875 -14.938 2.551 1 98.88 175 ALA A CA 1
ATOM 1271 C C . ALA A 1 175 ? 13.781 -14.18 3.516 1 98.88 175 ALA A C 1
ATOM 1273 O O . ALA A 1 175 ? 13.336 -13.242 4.184 1 98.88 175 ALA A O 1
ATOM 1274 N N . SER A 1 176 ? 15.062 -14.516 3.625 1 98.81 176 SER A N 1
ATOM 1275 C CA . SER A 1 176 ? 16 -13.766 4.457 1 98.81 176 SER A CA 1
ATOM 1276 C C . SER A 1 176 ? 16.156 -12.336 3.959 1 98.81 176 SER A C 1
ATOM 1278 O O . SER A 1 176 ? 16.219 -11.398 4.758 1 98.81 176 SER A O 1
ATOM 1280 N N . ASP A 1 177 ? 16.297 -12.164 2.668 1 98.88 177 ASP A N 1
ATOM 1281 C CA . ASP A 1 177 ? 16.406 -10.836 2.074 1 98.88 177 ASP A CA 1
ATOM 1282 C C . ASP A 1 177 ? 15.109 -10.039 2.268 1 98.88 177 ASP A C 1
ATOM 1284 O O . ASP A 1 177 ? 15.141 -8.828 2.473 1 98.88 177 ASP A O 1
ATOM 1288 N N . LEU A 1 178 ? 13.953 -10.773 2.193 1 98.94 178 LEU A N 1
ATOM 1289 C CA . LEU A 1 178 ? 12.664 -10.133 2.443 1 98.94 178 LEU A CA 1
ATOM 1290 C C . LEU A 1 178 ? 12.578 -9.625 3.877 1 98.94 178 LEU A C 1
ATOM 1292 O O . LEU A 1 178 ? 12.039 -8.539 4.125 1 98.94 178 LEU A O 1
ATOM 1296 N N . ILE A 1 179 ? 13.094 -10.352 4.812 1 98.94 179 ILE A N 1
ATOM 1297 C CA . ILE A 1 179 ? 13.133 -9.922 6.207 1 98.94 179 ILE A CA 1
ATOM 1298 C C . ILE A 1 179 ? 13.961 -8.648 6.332 1 98.94 179 ILE A C 1
ATOM 1300 O O . ILE A 1 179 ? 13.562 -7.707 7.02 1 98.94 179 ILE A O 1
ATOM 1304 N N . VAL A 1 180 ? 15.109 -8.57 5.672 1 98.94 180 VAL A N 1
ATOM 1305 C CA . VAL A 1 180 ? 15.961 -7.387 5.684 1 98.94 180 VAL A CA 1
ATOM 1306 C C . VAL A 1 180 ? 15.195 -6.199 5.102 1 98.94 180 VAL A C 1
ATOM 1308 O O . VAL A 1 180 ? 15.234 -5.098 5.652 1 98.94 180 VAL A O 1
ATOM 1311 N N . LEU A 1 181 ? 14.492 -6.441 3.986 1 98.94 181 LEU A N 1
ATOM 1312 C CA . LEU A 1 181 ? 13.695 -5.395 3.363 1 98.94 181 LEU A CA 1
ATOM 1313 C C . LEU A 1 181 ? 12.609 -4.902 4.316 1 98.94 181 LEU A C 1
ATOM 1315 O O . LEU A 1 181 ? 12.406 -3.693 4.469 1 98.94 181 LEU A O 1
ATOM 1319 N N . ASN A 1 182 ? 11.906 -5.824 5 1 98.94 182 ASN A N 1
ATOM 1320 C CA . ASN A 1 182 ? 10.883 -5.48 5.984 1 98.94 182 ASN A CA 1
ATOM 1321 C C . ASN A 1 182 ? 11.453 -4.621 7.109 1 98.94 182 ASN A C 1
ATOM 1323 O O . ASN A 1 182 ? 10.836 -3.635 7.516 1 98.94 182 ASN A O 1
ATOM 1327 N N . THR A 1 183 ? 12.633 -4.965 7.57 1 98.88 183 THR A N 1
ATOM 1328 C CA . THR A 1 183 ? 13.289 -4.223 8.641 1 98.88 183 THR A CA 1
ATOM 1329 C C . THR A 1 183 ? 13.664 -2.82 8.18 1 98.88 183 THR A C 1
ATOM 1331 O O . THR A 1 183 ? 13.398 -1.836 8.867 1 98.88 183 THR A O 1
ATOM 1334 N N . ALA A 1 184 ? 14.273 -2.738 6.992 1 98.88 184 ALA A N 1
ATOM 1335 C CA . ALA A 1 184 ? 14.711 -1.459 6.441 1 98.88 184 ALA A CA 1
ATOM 1336 C C . ALA A 1 184 ? 13.523 -0.518 6.234 1 98.88 184 ALA A C 1
ATOM 1338 O O . ALA A 1 184 ? 13.586 0.656 6.609 1 98.88 184 ALA A O 1
ATOM 1339 N N . ILE A 1 185 ? 12.453 -1.045 5.648 1 98.94 185 ILE A N 1
ATOM 1340 C CA . ILE A 1 185 ? 11.312 -0.187 5.348 1 98.94 185 ILE A CA 1
ATOM 1341 C C . ILE A 1 185 ? 10.617 0.221 6.645 1 98.94 185 ILE A C 1
ATOM 1343 O O . ILE A 1 185 ? 10.109 1.339 6.762 1 98.94 185 ILE A O 1
ATOM 1347 N N . GLY A 1 186 ? 10.594 -0.65 7.668 1 98.88 186 GLY A N 1
ATOM 1348 C CA . GLY A 1 186 ? 10.062 -0.277 8.969 1 98.88 186 GLY A CA 1
ATOM 1349 C C . GLY A 1 186 ? 10.781 0.911 9.586 1 98.88 186 GLY A C 1
ATOM 1350 O O . GLY A 1 186 ? 10.141 1.839 10.086 1 98.88 186 GLY A O 1
ATOM 1351 N N . ALA A 1 187 ? 12.078 0.882 9.523 1 98.88 187 ALA A N 1
ATOM 1352 C CA . ALA A 1 187 ? 12.883 1.982 10.055 1 98.88 187 ALA A CA 1
ATOM 1353 C C . ALA A 1 187 ? 12.602 3.277 9.297 1 98.88 187 ALA A C 1
ATOM 1355 O O . ALA A 1 187 ? 12.562 4.355 9.891 1 98.88 187 ALA A O 1
ATOM 1356 N N . LEU A 1 188 ? 12.477 3.166 7.988 1 98.94 188 LEU A N 1
ATOM 1357 C CA . LEU A 1 188 ? 12.211 4.352 7.18 1 98.94 188 LEU A CA 1
ATOM 1358 C C . LEU A 1 188 ? 10.836 4.93 7.496 1 98.94 188 LEU A C 1
ATOM 1360 O O . LEU A 1 188 ? 10.672 6.148 7.562 1 98.94 188 LEU A O 1
ATOM 1364 N N . VAL A 1 189 ? 9.82 4.066 7.676 1 98.88 189 VAL A N 1
ATOM 1365 C CA . VAL A 1 189 ? 8.477 4.523 8.031 1 98.88 189 VAL A CA 1
ATOM 1366 C C . VAL A 1 189 ? 8.531 5.285 9.359 1 98.88 189 VAL A C 1
ATOM 1368 O O . VAL A 1 189 ? 7.957 6.371 9.477 1 98.88 189 VAL A O 1
ATOM 1371 N N . ASP A 1 190 ? 9.227 4.758 10.344 1 98.69 190 ASP A N 1
ATOM 1372 C CA . ASP A 1 190 ? 9.352 5.426 11.633 1 98.69 190 ASP A CA 1
ATOM 1373 C C . ASP A 1 190 ? 9.969 6.812 11.469 1 98.69 190 ASP A C 1
ATOM 1375 O O . ASP A 1 190 ? 9.484 7.785 12.055 1 98.69 190 ASP A O 1
ATOM 1379 N N . ALA A 1 191 ? 11.031 6.891 10.695 1 98.62 191 ALA A N 1
ATOM 1380 C CA . ALA A 1 191 ? 11.719 8.156 10.477 1 98.62 191 ALA A CA 1
ATOM 1381 C C . ALA A 1 191 ? 10.82 9.148 9.742 1 98.62 191 ALA A C 1
ATOM 1383 O O . ALA A 1 191 ? 10.82 10.344 10.047 1 98.62 191 ALA A O 1
ATOM 1384 N N . ALA A 1 192 ? 10.07 8.703 8.711 1 98.56 192 ALA A N 1
ATOM 1385 C CA . ALA A 1 192 ? 9.141 9.547 7.977 1 98.56 192 ALA A CA 1
ATOM 1386 C C . ALA A 1 192 ? 8.047 10.086 8.898 1 98.56 192 ALA A C 1
ATOM 1388 O O . ALA A 1 192 ? 7.688 11.266 8.82 1 98.56 192 ALA A O 1
ATOM 1389 N N . ASP A 1 193 ? 7.539 9.219 9.766 1 98.06 193 ASP A N 1
ATOM 1390 C CA . ASP A 1 193 ? 6.527 9.633 10.734 1 98.06 193 ASP A CA 1
ATOM 1391 C C . ASP A 1 193 ? 7.094 10.664 11.711 1 98.06 193 ASP A C 1
ATOM 1393 O O . ASP A 1 193 ? 6.41 11.625 12.07 1 98.06 193 ASP A O 1
ATOM 1397 N N . ASP A 1 194 ? 8.32 10.469 12.133 1 97.5 194 ASP A N 1
ATOM 1398 C CA . ASP A 1 194 ? 8.977 11.438 13 1 97.5 194 ASP A CA 1
ATOM 1399 C C . ASP A 1 194 ? 9.109 12.797 12.312 1 97.5 194 ASP A C 1
ATOM 1401 O O . ASP A 1 194 ? 9 13.836 12.961 1 97.5 194 ASP A O 1
ATOM 1405 N N . ALA A 1 195 ? 9.406 12.781 11.023 1 97.31 195 ALA A N 1
ATOM 1406 C CA . ALA A 1 195 ? 9.5 14.031 10.258 1 97.31 195 ALA A CA 1
ATOM 1407 C C . ALA A 1 195 ? 8.164 14.773 10.273 1 97.31 195 ALA A C 1
ATOM 1409 O O . ALA A 1 195 ? 8.133 16 10.398 1 97.31 195 ALA A O 1
ATOM 1410 N N . VAL A 1 196 ? 7.035 14.031 10.148 1 97.62 196 VAL A N 1
ATOM 1411 C CA . VAL A 1 196 ? 5.711 14.641 10.203 1 97.62 196 VAL A CA 1
ATOM 1412 C C . VAL A 1 196 ? 5.48 15.25 11.586 1 97.62 196 VAL A C 1
ATOM 1414 O O . VAL A 1 196 ? 5.051 16.406 11.703 1 97.62 196 VAL A O 1
ATOM 1417 N N . LYS A 1 197 ? 5.828 14.508 12.617 1 96.06 197 LYS A N 1
ATOM 1418 C CA . LYS A 1 197 ? 5.664 14.992 13.984 1 96.06 197 LYS A CA 1
ATOM 1419 C C . LYS A 1 197 ? 6.488 16.25 14.227 1 96.06 197 LYS A C 1
ATOM 1421 O O . LYS A 1 197 ? 6.012 17.203 14.844 1 96.06 197 LYS A O 1
ATOM 1426 N N . SER A 1 198 ? 7.68 16.234 13.734 1 94.88 198 SER A N 1
ATOM 1427 C CA . SER A 1 198 ? 8.562 17.391 13.891 1 94.88 198 SER A CA 1
ATOM 1428 C C . SER A 1 198 ? 7.988 18.609 13.195 1 94.88 198 SER A C 1
ATOM 1430 O O . SER A 1 198 ? 8.023 19.719 13.734 1 94.88 198 SER A O 1
ATOM 1432 N N . ALA A 1 199 ? 7.496 18.406 12 1 94.31 199 ALA A N 1
ATOM 1433 C CA . ALA A 1 199 ? 6.883 19.516 11.258 1 94.31 199 ALA A CA 1
ATOM 1434 C C . ALA A 1 199 ? 5.668 20.062 12.008 1 94.31 199 ALA A C 1
ATOM 1436 O O . ALA A 1 199 ? 5.469 21.281 12.07 1 94.31 199 ALA A O 1
ATOM 1437 N N . MET A 1 200 ? 4.918 19.172 12.633 1 94.25 200 MET A N 1
ATOM 1438 C CA . MET A 1 200 ? 3.717 19.547 13.375 1 94.25 200 MET A CA 1
ATOM 1439 C C . MET A 1 200 ? 4.082 20.281 14.672 1 94.25 200 MET A C 1
ATOM 1441 O O . MET A 1 200 ? 3.35 21.156 15.117 1 94.25 200 MET A O 1
ATOM 1445 N N . ALA A 1 201 ? 5.164 19.922 15.25 1 90.12 201 ALA A N 1
ATOM 1446 C CA . ALA A 1 201 ? 5.605 20.531 16.5 1 90.12 201 ALA A CA 1
ATOM 1447 C C . ALA A 1 201 ? 5.848 22.031 16.328 1 90.12 201 ALA A C 1
ATOM 1449 O O . ALA A 1 201 ? 5.742 22.797 17.281 1 90.12 201 ALA A O 1
ATOM 1450 N N . GLY A 1 202 ? 6.102 22.438 15.117 1 83.19 202 GLY A N 1
ATOM 1451 C CA . GLY A 1 202 ? 6.258 23.844 14.82 1 83.19 202 GLY A CA 1
ATOM 1452 C C . GLY A 1 202 ? 5.012 24.656 15.117 1 83.19 202 GLY A C 1
ATOM 1453 O O . GLY A 1 202 ? 5.086 25.875 15.32 1 83.19 202 GLY A O 1
ATOM 1454 N N . LEU A 1 203 ? 3.895 23.984 15.102 1 85.56 203 LEU A N 1
ATOM 1455 C CA . LEU A 1 203 ? 2.635 24.656 15.398 1 85.56 203 LEU A CA 1
ATOM 1456 C C . LEU A 1 203 ? 2.467 24.875 16.891 1 85.56 203 LEU A C 1
ATOM 1458 O O . LEU A 1 203 ? 1.919 25.891 17.328 1 85.56 203 LEU A O 1
ATOM 1462 N N . THR A 1 204 ? 2.9 23.938 17.688 1 77.44 204 THR A N 1
ATOM 1463 C CA . THR A 1 204 ? 2.475 23.938 19.078 1 77.44 204 THR A CA 1
ATOM 1464 C C . THR A 1 204 ? 3.664 24.172 20.016 1 77.44 204 THR A C 1
ATOM 1466 O O . THR A 1 204 ? 3.484 24.484 21.188 1 77.44 204 THR A O 1
ATOM 1469 N N . THR A 1 205 ? 4.836 23.922 19.578 1 64.06 205 THR A N 1
ATOM 1470 C CA . THR A 1 205 ? 5.969 24.031 20.5 1 64.06 205 THR A CA 1
ATOM 1471 C C . THR A 1 205 ? 6.566 25.422 20.453 1 64.06 205 THR A C 1
ATOM 1473 O O . THR A 1 205 ? 6.809 25.969 19.375 1 64.06 205 THR A O 1
ATOM 1476 N N . PRO A 1 206 ? 6.609 26.031 21.688 1 59.12 206 PRO A N 1
ATOM 1477 C CA . PRO A 1 206 ? 7.266 27.328 21.781 1 59.12 206 PRO A CA 1
ATOM 1478 C C . PRO A 1 206 ? 8.727 27.297 21.328 1 59.12 206 PRO A C 1
ATOM 1480 O O . PRO A 1 206 ? 9.406 26.281 21.5 1 59.12 206 PRO A O 1
ATOM 1483 N N . LYS A 1 207 ? 9.086 28.172 20.266 1 55.09 207 LYS A N 1
ATOM 1484 C CA . LYS A 1 207 ? 10.508 28.234 19.938 1 55.09 207 LYS A CA 1
ATOM 1485 C C . LYS A 1 207 ? 11.344 28.516 21.188 1 55.09 207 LYS A C 1
ATOM 1487 O O . LYS A 1 207 ? 11.008 29.406 21.969 1 55.09 207 LYS A O 1
ATOM 1492 N N . ALA A 1 208 ? 12.047 27.672 21.781 1 45.03 208 ALA A N 1
ATOM 1493 C CA . ALA A 1 208 ? 12.953 27.969 22.891 1 45.03 208 ALA A CA 1
ATOM 1494 C C . ALA A 1 208 ? 13.781 29.219 22.609 1 45.03 208 ALA A C 1
ATOM 1496 O O . ALA A 1 208 ? 14.336 29.375 21.516 1 45.03 208 ALA A O 1
ATOM 1497 N N . GLU A 1 209 ? 13.406 30.328 23.016 1 42.16 209 GLU A N 1
ATOM 1498 C CA . GLU A 1 209 ? 14.289 31.484 23.047 1 42.16 209 GLU A CA 1
ATOM 1499 C C . GLU A 1 209 ? 15.727 31.078 23.359 1 42.16 209 GLU A C 1
ATOM 1501 O O . GLU A 1 209 ? 15.969 30.375 24.344 1 42.16 209 GLU A O 1
ATOM 1506 N N . LYS A 1 210 ? 16.484 30.922 22.406 1 39.72 210 LYS A N 1
ATOM 1507 C CA . LYS A 1 210 ? 17.891 30.984 22.828 1 39.72 210 LYS A CA 1
ATOM 1508 C C . LYS A 1 210 ? 18.141 32.219 23.703 1 39.72 210 LYS A C 1
ATOM 1510 O O . LYS A 1 210 ? 17.938 33.344 23.25 1 39.72 210 LYS A O 1
ATOM 1515 N N . THR A 1 211 ? 17.828 32.062 24.953 1 34.12 211 THR A N 1
ATOM 1516 C CA . THR A 1 211 ? 18.5 33.031 25.828 1 34.12 211 THR A CA 1
ATOM 1517 C C . THR A 1 211 ? 19.969 33.156 25.469 1 34.12 211 THR A C 1
ATOM 1519 O O . THR A 1 211 ? 20.734 32.188 25.594 1 34.12 211 THR A O 1
ATOM 1522 N N . ASN A 1 212 ? 20.297 33.938 24.469 1 30.62 212 ASN A N 1
ATOM 1523 C CA . ASN A 1 212 ? 21.641 34.438 24.672 1 30.62 212 ASN A CA 1
ATOM 1524 C C . ASN A 1 212 ? 21.797 35.156 26.016 1 30.62 212 ASN A C 1
ATOM 1526 O O . ASN A 1 212 ? 20.953 35.969 26.406 1 30.62 212 ASN A O 1
ATOM 1530 N N . MET B 1 1 ? -7.641 74.062 37.719 1 26.14 1 MET B N 1
ATOM 1531 C CA . MET B 1 1 ? -6.77 73.562 36.688 1 26.14 1 MET B CA 1
ATOM 1532 C C . MET B 1 1 ? -6.23 72.188 37.094 1 26.14 1 MET B C 1
ATOM 1534 O O . MET B 1 1 ? -5.445 71.562 36.375 1 26.14 1 MET B O 1
ATOM 1538 N N . LYS B 1 2 ? -6.164 71.938 38.375 1 40.94 2 LYS B N 1
ATOM 1539 C CA . LYS B 1 2 ? -5.656 70.688 38.938 1 40.94 2 LYS B CA 1
ATOM 1540 C C . LYS B 1 2 ? -6.625 69.562 38.688 1 40.94 2 LYS B C 1
ATOM 1542 O O . LYS B 1 2 ? -6.223 68.375 38.688 1 40.94 2 LYS B O 1
ATOM 1547 N N . ARG B 1 3 ? -7.945 69.812 38.781 1 43.94 3 ARG B N 1
ATOM 1548 C CA . ARG B 1 3 ? -8.898 68.75 38.656 1 43.94 3 ARG B CA 1
ATOM 1549 C C . ARG B 1 3 ? -8.922 68.188 37.25 1 43.94 3 ARG B C 1
ATOM 1551 O O . ARG B 1 3 ? -9.289 67 37.031 1 43.94 3 ARG B O 1
ATOM 1558 N N . ILE B 1 4 ? -8.719 69.188 36.281 1 39.28 4 ILE B N 1
ATOM 1559 C CA . ILE B 1 4 ? -8.711 68.625 34.938 1 39.28 4 ILE B CA 1
ATOM 1560 C C . ILE B 1 4 ? -7.477 67.75 34.719 1 39.28 4 ILE B C 1
ATOM 1562 O O . ILE B 1 4 ? -7.414 67 33.781 1 39.28 4 ILE B O 1
ATOM 1566 N N . THR B 1 5 ? -6.445 68.062 35.594 1 36.59 5 THR B N 1
ATOM 1567 C CA . THR B 1 5 ? -5.25 67.25 35.375 1 36.59 5 THR B CA 1
ATOM 1568 C C . THR B 1 5 ? -5.461 65.812 35.844 1 36.59 5 THR B C 1
ATOM 1570 O O . THR B 1 5 ? -4.906 64.875 35.281 1 36.59 5 THR B O 1
ATOM 1573 N N . LEU B 1 6 ? -6.316 65.625 36.969 1 43.22 6 LEU B N 1
ATOM 1574 C CA . LEU B 1 6 ? -6.473 64.25 37.438 1 43.22 6 LEU B CA 1
ATOM 1575 C C . LEU B 1 6 ? -7.348 63.469 36.5 1 43.22 6 LEU B C 1
ATOM 1577 O O . LEU B 1 6 ? -7.07 62.281 36.219 1 43.22 6 LEU B O 1
ATOM 1581 N N . SER B 1 7 ? -8.406 64.062 35.938 1 40.03 7 SER B N 1
ATOM 1582 C CA . SER B 1 7 ? -9.242 63.312 35 1 40.03 7 SER B CA 1
ATOM 1583 C C . SER B 1 7 ? -8.477 62.969 33.719 1 40.03 7 SER B C 1
ATOM 1585 O O . SER B 1 7 ? -8.688 61.906 33.125 1 40.03 7 SER B O 1
ATOM 1587 N N . ALA B 1 8 ? -7.633 63.906 33.25 1 39.09 8 ALA B N 1
ATOM 1588 C CA . ALA B 1 8 ? -6.848 63.562 32.062 1 39.09 8 ALA B CA 1
ATOM 1589 C C . ALA B 1 8 ? -5.816 62.5 32.375 1 39.09 8 ALA B C 1
ATOM 1591 O O . ALA B 1 8 ? -5.508 61.656 31.547 1 39.09 8 ALA B O 1
ATOM 1592 N N . LEU B 1 9 ? -5.305 62.469 33.719 1 36.88 9 LEU B N 1
ATOM 1593 C CA . LEU B 1 9 ? -4.391 61.406 34.062 1 36.88 9 LEU B CA 1
ATOM 1594 C C . LEU B 1 9 ? -5.137 60.094 34.219 1 36.88 9 LEU B C 1
ATOM 1596 O O . LEU B 1 9 ? -4.637 59.031 33.812 1 36.88 9 LEU B O 1
ATOM 1600 N N . LEU B 1 10 ? -6.395 60.062 34.75 1 37.5 10 LEU B N 1
ATOM 1601 C CA . LEU B 1 10 ? -7.141 58.812 34.844 1 37.5 10 LEU B CA 1
ATOM 1602 C C . LEU B 1 10 ? -7.586 58.344 33.469 1 37.5 10 LEU B C 1
ATOM 1604 O O . LEU B 1 10 ? -7.582 57.156 33.188 1 37.5 10 LEU B O 1
ATOM 1608 N N . MET B 1 11 ? -7.961 59.219 32.531 1 35.91 11 MET B N 1
ATOM 1609 C CA . MET B 1 11 ? -8.344 58.75 31.203 1 35.91 11 MET B CA 1
ATOM 1610 C C . MET B 1 11 ? -7.129 58.188 30.453 1 35.91 11 MET B C 1
ATOM 1612 O O . MET B 1 11 ? -7.266 57.312 29.609 1 35.91 11 MET B O 1
ATOM 1616 N N . THR B 1 12 ? -5.941 58.906 30.547 1 36.53 12 THR B N 1
ATOM 1617 C CA . THR B 1 12 ? -4.777 58.344 29.859 1 36.53 12 THR B CA 1
ATOM 1618 C C . THR B 1 12 ? -4.359 57.031 30.5 1 36.53 12 THR B C 1
ATOM 1620 O O . THR B 1 12 ? -3.818 56.156 29.828 1 36.53 12 THR B O 1
ATOM 1623 N N . LEU B 1 13 ? -4.535 56.844 31.812 1 34.62 13 LEU B N 1
ATOM 1624 C CA . LEU B 1 13 ? -4.207 55.531 32.406 1 34.62 13 LEU B CA 1
ATOM 1625 C C . LEU B 1 13 ? -5.164 54.469 31.922 1 34.62 13 LEU B C 1
ATOM 1627 O O . LEU B 1 13 ? -4.762 53.312 31.719 1 34.62 13 LEU B O 1
ATOM 1631 N N . PHE B 1 14 ? -6.48 54.75 31.719 1 33.62 14 PHE B N 1
ATOM 1632 C CA . PHE B 1 14 ? -7.355 53.688 31.25 1 33.62 14 PHE B CA 1
ATOM 1633 C C . PHE B 1 14 ? -6.988 53.281 29.828 1 33.62 14 PHE B C 1
ATOM 1635 O O . PHE B 1 14 ? -7.34 52.188 29.375 1 33.62 14 PHE B O 1
ATOM 1642 N N . LEU B 1 15 ? -6.648 54.25 28.953 1 31.86 15 LEU B N 1
ATOM 1643 C CA . LEU B 1 15 ? -6.277 53.812 27.609 1 31.86 15 LEU B CA 1
ATOM 1644 C C . LEU B 1 15 ? -5.016 52.938 27.641 1 31.86 15 LEU B C 1
ATOM 1646 O O . LEU B 1 15 ? -4.758 52.156 26.734 1 31.86 15 LEU B O 1
ATOM 1650 N N . LEU B 1 16 ? -3.992 53.281 28.469 1 33.41 16 LEU B N 1
ATOM 1651 C CA . LEU B 1 16 ? -2.852 52.375 28.547 1 33.41 16 LEU B CA 1
ATOM 1652 C C . LEU B 1 16 ? -3.285 51 29.047 1 33.41 16 LEU B C 1
ATOM 1654 O O . LEU B 1 16 ? -2.523 50.031 28.969 1 33.41 16 LEU B O 1
ATOM 1658 N N . ILE B 1 17 ? -4.191 50.906 29.984 1 33.16 17 ILE B N 1
ATOM 1659 C CA . ILE B 1 17 ? -4.477 49.562 30.5 1 33.16 17 ILE B CA 1
ATOM 1660 C C . ILE B 1 17 ? -5.059 48.719 29.391 1 33.16 17 ILE B C 1
ATOM 1662 O O . ILE B 1 17 ? -4.797 47.5 29.328 1 33.16 17 ILE B O 1
ATOM 1666 N N . GLY B 1 18 ? -6.043 49.312 28.688 1 30.12 18 GLY B N 1
ATOM 1667 C CA . GLY B 1 18 ? -6.723 48.312 27.859 1 30.12 18 GLY B CA 1
ATOM 1668 C C . GLY B 1 18 ? -5.844 47.75 26.766 1 30.12 18 GLY B C 1
ATOM 1669 O O . GLY B 1 18 ? -6.348 47.25 25.75 1 30.12 18 GLY B O 1
ATOM 1670 N N . CYS B 1 19 ? -4.734 48.375 26.406 1 33.56 19 CYS B N 1
ATOM 1671 C CA . CYS B 1 19 ? -3.918 47.406 25.688 1 33.56 19 CYS B CA 1
ATOM 1672 C C . CYS B 1 19 ? -3.99 46.031 26.359 1 33.56 19 CYS B C 1
ATOM 1674 O O . CYS B 1 19 ? -3.266 45.75 27.312 1 33.56 19 CYS B O 1
ATOM 1676 N N . ASN B 1 20 ? -5.098 45.625 26.938 1 32.66 20 ASN B N 1
ATOM 1677 C CA . ASN B 1 20 ? -5.262 44.188 27.078 1 32.66 20 ASN B CA 1
ATOM 1678 C C . ASN B 1 20 ? -4.375 43.438 26.094 1 32.66 20 ASN B C 1
ATOM 1680 O O . ASN B 1 20 ? -4.566 43.531 24.891 1 32.66 20 ASN B O 1
ATOM 1684 N N . ASN B 1 21 ? -3.1 43.5 26.156 1 37.91 21 ASN B N 1
ATOM 1685 C CA . ASN B 1 21 ? -2.32 42.438 25.547 1 37.91 21 ASN B CA 1
ATOM 1686 C C . ASN B 1 21 ? -3.164 41.188 25.312 1 37.91 21 ASN B C 1
ATOM 1688 O O . ASN B 1 21 ? -3.34 40.375 26.234 1 37.91 21 ASN B O 1
ATOM 1692 N N . GLY B 1 22 ? -4.328 41.25 25 1 43.16 22 GLY B N 1
ATOM 1693 C CA . GLY B 1 22 ? -5.117 40.125 24.531 1 43.16 22 GLY B CA 1
ATOM 1694 C C . GLY B 1 22 ? -4.273 39 23.969 1 43.16 22 GLY B C 1
ATOM 1695 O O . GLY B 1 22 ? -4.09 38.906 22.75 1 43.16 22 GLY B O 1
ATOM 1696 N N . GLY B 1 23 ? -3.203 38.719 24.453 1 51.97 23 GLY B N 1
ATOM 1697 C CA . GLY B 1 23 ? -2.328 37.594 24.172 1 51.97 23 GLY B CA 1
ATOM 1698 C C . GLY B 1 23 ? -3.08 36.312 23.906 1 51.97 23 GLY B C 1
ATOM 1699 O O . GLY B 1 23 ? -4.227 36.156 24.328 1 51.97 23 GLY B O 1
ATOM 1700 N N . ALA B 1 24 ? -2.76 35.719 22.766 1 61.88 24 ALA B N 1
ATOM 1701 C CA . ALA B 1 24 ? -3.338 34.438 22.453 1 61.88 24 ALA B CA 1
ATOM 1702 C C . ALA B 1 24 ? -3.285 33.5 23.656 1 61.88 24 ALA B C 1
ATOM 1704 O O . ALA B 1 24 ? -2.357 33.562 24.469 1 61.88 24 ALA B O 1
ATOM 1705 N N . LYS B 1 25 ? -4.449 33 24.109 1 72.62 25 LYS B N 1
ATOM 1706 C CA . LYS B 1 25 ? -4.473 31.906 25.094 1 72.62 25 LYS B CA 1
ATOM 1707 C C . LYS B 1 25 ? -3.475 30.812 24.719 1 72.62 25 LYS B C 1
ATOM 1709 O O . LYS B 1 25 ? -3.045 30.719 23.562 1 72.62 25 LYS B O 1
ATOM 1714 N N . GLU B 1 26 ? -3.035 30.188 25.766 1 76.88 26 GLU B N 1
ATOM 1715 C CA . GLU B 1 26 ? -2.135 29.078 25.516 1 76.88 26 GLU B CA 1
ATOM 1716 C C . GLU B 1 26 ? -2.676 28.172 24.406 1 76.88 26 GLU B C 1
ATOM 1718 O O . GLU B 1 26 ? -3.857 27.812 24.406 1 76.88 26 GLU B O 1
ATOM 1723 N N . GLY B 1 27 ? -1.82 27.953 23.375 1 81.44 27 GLY B N 1
ATOM 1724 C CA . GLY B 1 27 ? -2.221 27.109 22.266 1 81.44 27 GLY B CA 1
ATOM 1725 C C . GLY B 1 27 ? -2.865 27.875 21.125 1 81.44 27 GLY B C 1
ATOM 1726 O O . GLY B 1 27 ? -3.205 27.297 20.094 1 81.44 27 GLY B O 1
ATOM 1727 N N . ALA B 1 28 ? -2.992 29.156 21.391 1 85.06 28 ALA B N 1
ATOM 1728 C CA . ALA B 1 28 ? -3.59 30 20.359 1 85.06 28 ALA B CA 1
ATOM 1729 C C . ALA B 1 28 ? -2.576 31.016 19.828 1 85.06 28 ALA B C 1
ATOM 1731 O O . ALA B 1 28 ? -1.495 31.188 20.391 1 85.06 28 ALA B O 1
ATOM 1732 N N . ALA B 1 29 ? -2.891 31.547 18.672 1 85.81 29 ALA B N 1
ATOM 1733 C CA . ALA B 1 29 ? -2.076 32.594 18.078 1 85.81 29 ALA B CA 1
ATOM 1734 C C . ALA B 1 29 ? -2.951 33.656 17.391 1 85.81 29 ALA B C 1
ATOM 1736 O O . ALA B 1 29 ? -4.09 33.375 17.016 1 85.81 29 ALA B O 1
ATOM 1737 N N . ILE B 1 30 ? -2.377 34.844 17.359 1 86.38 30 ILE B N 1
ATOM 1738 C CA . ILE B 1 30 ? -3.096 35.938 16.734 1 86.38 30 ILE B CA 1
ATOM 1739 C C . ILE B 1 30 ? -2.5 36.219 15.352 1 86.38 30 ILE B C 1
ATOM 1741 O O . ILE B 1 30 ? -1.3 36.469 15.234 1 86.38 30 ILE B O 1
ATOM 1745 N N . LYS B 1 31 ? -3.355 36.188 14.398 1 85.94 31 LYS B N 1
ATOM 1746 C CA . LYS B 1 31 ? -2.916 36.438 13.023 1 85.94 31 LYS B CA 1
ATOM 1747 C C . LYS B 1 31 ? -2.834 37.938 12.742 1 85.94 31 LYS B C 1
ATOM 1749 O O . LYS B 1 31 ? -3.227 38.781 13.578 1 85.94 31 LYS B O 1
ATOM 1754 N N . ALA B 1 32 ? -2.324 38.188 11.539 1 80.44 32 ALA B N 1
ATOM 1755 C CA . ALA B 1 32 ? -2.109 39.562 11.141 1 80.44 32 ALA B CA 1
ATOM 1756 C C . ALA B 1 32 ? -3.43 40.344 11.07 1 80.44 32 ALA B C 1
ATOM 1758 O O . ALA B 1 32 ? -3.477 41.531 11.336 1 80.44 32 ALA B O 1
ATOM 1759 N N . ASP B 1 33 ? -4.504 39.688 10.75 1 80.06 33 ASP B N 1
ATOM 1760 C CA . ASP B 1 33 ? -5.805 40.312 10.602 1 80.06 33 ASP B CA 1
ATOM 1761 C C . ASP B 1 33 ? -6.527 40.406 11.945 1 80.06 33 ASP B C 1
ATOM 1763 O O . ASP B 1 33 ? -7.684 40.812 12.008 1 80.06 33 ASP B O 1
ATOM 1767 N N . GLY B 1 34 ? -5.91 39.938 13 1 82.69 34 GLY B N 1
ATOM 1768 C CA . GLY B 1 34 ? -6.469 40.031 14.344 1 82.69 34 GLY B CA 1
ATOM 1769 C C . GLY B 1 34 ? -7.246 38.781 14.742 1 82.69 34 GLY B C 1
ATOM 1770 O O . GLY B 1 34 ? -7.621 38.625 15.906 1 82.69 34 GLY B O 1
ATOM 1771 N N . SER B 1 35 ? -7.469 37.938 13.828 1 83.69 35 SER B N 1
ATOM 1772 C CA . SER B 1 35 ? -8.195 36.719 14.156 1 83.69 35 SER B CA 1
ATOM 1773 C C . SER B 1 35 ? -7.344 35.75 14.992 1 83.69 35 SER B C 1
ATOM 1775 O O . SER B 1 35 ? -6.113 35.812 14.922 1 83.69 35 SER B O 1
ATOM 1777 N N . VAL B 1 36 ? -8.055 35.031 15.82 1 87.06 36 VAL B N 1
ATOM 1778 C CA . VAL B 1 36 ? -7.379 34.094 16.688 1 87.06 36 VAL B CA 1
ATOM 1779 C C . VAL B 1 36 ? -7.43 32.688 16.078 1 87.06 36 VAL B C 1
ATOM 1781 O O . VAL B 1 36 ? -8.477 32.25 15.586 1 87.06 36 VAL B O 1
ATOM 1784 N N . ILE B 1 37 ? -6.328 32 16.062 1 89.5 37 ILE B N 1
ATOM 1785 C CA . ILE B 1 37 ? -6.25 30.625 15.586 1 89.5 37 ILE B CA 1
ATOM 1786 C C . ILE B 1 37 ? -5.902 29.688 16.75 1 89.5 37 ILE B C 1
ATOM 1788 O O . ILE B 1 37 ? -4.984 29.984 17.516 1 89.5 37 ILE B O 1
ATOM 1792 N N . ASP B 1 38 ? -6.711 28.719 16.953 1 89.56 38 ASP B N 1
ATOM 1793 C CA . ASP B 1 38 ? -6.441 27.672 17.938 1 89.56 38 ASP B CA 1
ATOM 1794 C C . ASP B 1 38 ? -5.469 26.625 17.375 1 89.56 38 ASP B C 1
ATOM 1796 O O . ASP B 1 38 ? -5.879 25.688 16.688 1 89.56 38 ASP B O 1
ATOM 1800 N N . LEU B 1 39 ? -4.223 26.766 17.656 1 90.19 39 LEU B N 1
ATOM 1801 C CA . LEU B 1 39 ? -3.17 25.953 17.062 1 90.19 39 LEU B CA 1
ATOM 1802 C C . LEU B 1 39 ? -3.293 24.484 17.5 1 90.19 39 LEU B C 1
ATOM 1804 O O . LEU B 1 39 ? -2.982 23.578 16.734 1 90.19 39 LEU B O 1
ATOM 1808 N N . LYS B 1 40 ? -3.701 24.266 18.703 1 88.56 40 LYS B N 1
ATOM 1809 C CA . LYS B 1 40 ? -3.881 22.906 19.203 1 88.56 40 LYS B CA 1
ATOM 1810 C C . LYS B 1 40 ? -4.988 22.188 18.438 1 88.56 40 LYS B C 1
ATOM 1812 O O . LYS B 1 40 ? -4.816 21.031 18.016 1 88.56 40 LYS B O 1
ATOM 1817 N N . LYS B 1 41 ? -6.086 22.906 18.266 1 91.31 41 LYS B N 1
ATOM 1818 C CA . LYS B 1 41 ? -7.203 22.312 17.531 1 91.31 41 LYS B CA 1
ATOM 1819 C C . LYS B 1 41 ? -6.832 22.031 16.078 1 91.31 41 LYS B C 1
ATOM 1821 O O . LYS B 1 41 ? -7.117 20.953 15.562 1 91.31 41 LYS B O 1
ATOM 1826 N N . VAL B 1 42 ? -6.223 22.969 15.469 1 92.94 42 VAL B N 1
ATOM 1827 C CA . VAL B 1 42 ? -5.844 22.812 14.07 1 92.94 42 VAL B CA 1
ATOM 1828 C C . VAL B 1 42 ? -4.848 21.656 13.938 1 92.94 42 VAL B C 1
ATOM 1830 O O . VAL B 1 42 ? -4.938 20.859 13.008 1 92.94 42 VAL B O 1
ATOM 1833 N N . SER B 1 43 ? -3.906 21.578 14.852 1 93.44 43 SER B N 1
ATOM 1834 C CA . SER B 1 43 ? -2.926 20.5 14.844 1 93.44 43 SER B CA 1
ATOM 1835 C C . SER B 1 43 ? -3.605 19.141 14.93 1 93.44 43 SER B C 1
ATOM 1837 O O . SER B 1 43 ? -3.289 18.219 14.164 1 93.44 43 SER B O 1
ATOM 1839 N N . THR B 1 44 ? -4.543 19.047 15.812 1 94.25 44 THR B N 1
ATOM 1840 C CA . THR B 1 44 ? -5.273 17.797 15.992 1 94.25 44 THR B CA 1
ATOM 1841 C C . THR B 1 44 ? -6.062 17.438 14.734 1 94.25 44 THR B C 1
ATOM 1843 O O . THR B 1 44 ? -6.094 16.281 14.32 1 94.25 44 THR B O 1
ATOM 1846 N N . ASP B 1 45 ? -6.664 18.453 14.125 1 95.25 45 ASP B N 1
ATOM 1847 C CA . ASP B 1 45 ? -7.438 18.234 12.906 1 95.25 45 ASP B CA 1
ATOM 1848 C C . ASP B 1 45 ? -6.543 17.734 11.781 1 95.25 45 ASP B C 1
ATOM 1850 O O . ASP B 1 45 ? -6.918 16.812 11.047 1 95.25 45 ASP B O 1
ATOM 1854 N N . ILE B 1 46 ? -5.379 18.297 11.641 1 96.75 46 ILE B N 1
ATOM 1855 C CA . ILE B 1 46 ? -4.434 17.875 10.617 1 96.75 46 ILE B CA 1
ATOM 1856 C C . ILE B 1 46 ? -3.98 16.453 10.883 1 96.75 46 ILE B C 1
ATOM 1858 O O . ILE B 1 46 ? -3.973 15.617 9.977 1 96.75 46 ILE B O 1
ATOM 1862 N N . GLU B 1 47 ? -3.652 16.141 12.148 1 96.5 47 GLU B N 1
ATOM 1863 C CA . GLU B 1 47 ? -3.219 14.797 12.523 1 96.5 47 GLU B CA 1
ATOM 1864 C C . GLU B 1 47 ? -4.277 13.758 12.18 1 96.5 47 GLU B C 1
ATOM 1866 O O . GLU B 1 47 ? -3.967 12.719 11.594 1 96.5 47 GLU B O 1
ATOM 1871 N N . ASN B 1 48 ? -5.484 14.078 12.516 1 97.44 48 ASN B N 1
ATOM 1872 C CA . ASN B 1 48 ? -6.598 13.172 12.25 1 97.44 48 ASN B CA 1
ATOM 1873 C C . ASN B 1 48 ? -6.797 12.953 10.75 1 97.44 48 ASN B C 1
ATOM 1875 O O . ASN B 1 48 ? -6.945 11.812 10.297 1 97.44 48 ASN B O 1
ATOM 1879 N N . ALA B 1 49 ? -6.789 14.008 9.984 1 97.88 49 ALA B N 1
ATOM 1880 C CA . ALA B 1 49 ? -6.996 13.922 8.539 1 97.88 49 ALA B CA 1
ATOM 1881 C C . ALA B 1 49 ? -5.871 13.141 7.867 1 97.88 49 ALA B C 1
ATOM 1883 O O . ALA B 1 49 ? -6.121 12.305 6.992 1 97.88 49 ALA B O 1
ATOM 1884 N N . VAL B 1 50 ? -4.664 13.367 8.266 1 98.25 50 VAL B N 1
ATOM 1885 C CA . VAL B 1 50 ? -3.492 12.711 7.699 1 98.25 50 VAL B CA 1
ATOM 1886 C C . VAL B 1 50 ? -3.537 11.219 8.008 1 98.25 50 VAL B C 1
ATOM 1888 O O . VAL B 1 50 ? -3.264 10.391 7.133 1 98.25 50 VAL B O 1
ATOM 1891 N N . ALA B 1 51 ? -3.893 10.867 9.227 1 97.94 51 ALA B N 1
ATOM 1892 C CA . ALA B 1 51 ? -3.977 9.461 9.602 1 97.94 51 ALA B CA 1
ATOM 1893 C C . ALA B 1 51 ? -5.031 8.734 8.773 1 97.94 51 ALA B C 1
ATOM 1895 O O . ALA B 1 51 ? -4.797 7.621 8.297 1 97.94 51 ALA B O 1
ATOM 1896 N N . PHE B 1 52 ? -6.199 9.344 8.617 1 98.75 52 PHE B N 1
ATOM 1897 C CA . PHE B 1 52 ? -7.262 8.75 7.812 1 98.75 52 PHE B CA 1
ATOM 1898 C C . PHE B 1 52 ? -6.812 8.57 6.367 1 98.75 52 PHE B C 1
ATOM 1900 O O . PHE B 1 52 ? -6.992 7.5 5.785 1 98.75 52 PHE B O 1
ATOM 1907 N N . ALA B 1 53 ? -6.199 9.625 5.781 1 98.75 53 ALA B N 1
ATOM 1908 C CA . ALA B 1 53 ? -5.727 9.555 4.402 1 98.75 53 ALA B CA 1
ATOM 1909 C C . ALA B 1 53 ? -4.695 8.445 4.227 1 98.75 53 ALA B C 1
ATOM 1911 O O . ALA B 1 53 ? -4.688 7.758 3.203 1 98.75 53 ALA B O 1
ATOM 1912 N N . ALA B 1 54 ? -3.857 8.25 5.211 1 98.62 54 ALA B N 1
ATOM 1913 C CA . ALA B 1 54 ? -2.852 7.188 5.152 1 98.62 54 ALA B CA 1
ATOM 1914 C C . ALA B 1 54 ? -3.508 5.812 5.105 1 98.62 54 ALA B C 1
ATOM 1916 O O . ALA B 1 54 ? -3.104 4.953 4.32 1 98.62 54 ALA B O 1
ATOM 1917 N N . ASP B 1 55 ? -4.496 5.633 5.957 1 98.69 55 ASP B N 1
ATOM 1918 C CA . ASP B 1 55 ? -5.207 4.359 5.969 1 98.69 55 ASP B CA 1
ATOM 1919 C C . ASP B 1 55 ? -5.883 4.098 4.625 1 98.69 55 ASP B C 1
ATOM 1921 O O . ASP B 1 55 ? -5.852 2.973 4.121 1 98.69 55 ASP B O 1
ATOM 1925 N N . VAL B 1 56 ? -6.477 5.098 4.074 1 98.94 56 VAL B N 1
ATOM 1926 C CA . VAL B 1 56 ? -7.145 4.984 2.781 1 98.94 56 VAL B CA 1
ATOM 1927 C C . VAL B 1 56 ? -6.125 4.633 1.7 1 98.94 56 VAL B C 1
ATOM 1929 O O . VAL B 1 56 ? -6.367 3.758 0.867 1 98.94 56 VAL B O 1
ATOM 1932 N N . LYS B 1 57 ? -4.977 5.25 1.691 1 98.88 57 LYS B N 1
ATOM 1933 C CA . LYS B 1 57 ? -3.951 5.031 0.673 1 98.88 57 LYS B CA 1
ATOM 1934 C C . LYS B 1 57 ? -3.352 3.635 0.784 1 98.88 57 LYS B C 1
ATOM 1936 O O . LYS B 1 57 ? -2.928 3.053 -0.217 1 98.88 57 LYS B O 1
ATOM 1941 N N . GLU B 1 58 ? -3.359 3.113 2.008 1 98.94 58 GLU B N 1
ATOM 1942 C CA . GLU B 1 58 ? -2.941 1.723 2.156 1 98.94 58 GLU B CA 1
ATOM 1943 C C . GLU B 1 58 ? -3.848 0.786 1.363 1 98.94 58 GLU B C 1
ATOM 1945 O O . GLU B 1 58 ? -3.367 -0.086 0.637 1 98.94 58 GLU B O 1
ATOM 1950 N N . VAL B 1 59 ? -5.121 1.003 1.504 1 98.94 59 VAL B N 1
ATOM 1951 C CA . VAL B 1 59 ? -6.086 0.194 0.764 1 98.94 59 VAL B CA 1
ATOM 1952 C C . VAL B 1 59 ? -5.867 0.374 -0.737 1 98.94 59 VAL B C 1
ATOM 1954 O O . VAL B 1 59 ? -5.84 -0.604 -1.488 1 98.94 59 VAL B O 1
ATOM 1957 N N . ARG B 1 60 ? -5.684 1.599 -1.168 1 98.94 60 ARG B N 1
ATOM 1958 C CA . ARG B 1 60 ? -5.453 1.894 -2.578 1 98.94 60 ARG B CA 1
ATOM 1959 C C . ARG B 1 60 ? -4.227 1.157 -3.102 1 98.94 60 ARG B C 1
ATOM 1961 O O . ARG B 1 60 ? -4.246 0.609 -4.203 1 98.94 60 ARG B O 1
ATOM 1968 N N . THR B 1 61 ? -3.186 1.189 -2.312 1 98.94 61 THR B N 1
ATOM 1969 C CA . THR B 1 61 ? -1.946 0.539 -2.723 1 98.94 61 THR B CA 1
ATOM 1970 C C . THR B 1 61 ? -2.16 -0.96 -2.912 1 98.94 61 THR B C 1
ATOM 1972 O O . THR B 1 61 ? -1.671 -1.545 -3.881 1 98.94 61 THR B O 1
ATOM 1975 N N . LEU B 1 62 ? -2.889 -1.59 -2.025 1 98.94 62 LEU B N 1
ATOM 1976 C CA . LEU B 1 62 ? -3.184 -3.014 -2.156 1 98.94 62 LEU B CA 1
ATOM 1977 C C . LEU B 1 62 ? -4 -3.285 -3.416 1 98.94 62 LEU B C 1
ATOM 1979 O O . LEU B 1 62 ? -3.717 -4.234 -4.148 1 98.94 62 LEU B O 1
ATOM 1983 N N . VAL B 1 63 ? -4.98 -2.447 -3.664 1 98.94 63 VAL B N 1
ATOM 1984 C CA . VAL B 1 63 ? -5.789 -2.621 -4.863 1 98.94 63 VAL B CA 1
ATOM 1985 C C . VAL B 1 63 ? -4.91 -2.502 -6.105 1 98.94 63 VAL B C 1
ATOM 1987 O O . VAL B 1 63 ? -4.996 -3.33 -7.016 1 98.94 63 VAL B O 1
ATOM 1990 N N . LYS B 1 64 ? -4.023 -1.537 -6.141 1 98.62 64 LYS B N 1
ATOM 1991 C CA . LYS B 1 64 ? -3.146 -1.318 -7.289 1 98.62 64 LYS B CA 1
ATOM 1992 C C . LYS B 1 64 ? -2.148 -2.463 -7.441 1 98.62 64 LYS B C 1
ATOM 1994 O O . LYS B 1 64 ? -1.691 -2.748 -8.555 1 98.62 64 LYS B O 1
ATOM 1999 N N . SER B 1 65 ? -1.834 -3.1 -6.32 1 98.75 65 SER B N 1
ATOM 2000 C CA . SER B 1 65 ? -0.894 -4.215 -6.395 1 98.75 65 SER B CA 1
ATOM 2001 C C . SER B 1 65 ? -1.463 -5.359 -7.223 1 98.75 65 SER B C 1
ATOM 2003 O O . SER B 1 65 ? -0.711 -6.16 -7.789 1 98.75 65 SER B O 1
ATOM 2005 N N . ILE B 1 66 ? -2.754 -5.5 -7.289 1 98.88 66 ILE B N 1
ATOM 2006 C CA . ILE B 1 66 ? -3.383 -6.543 -8.094 1 98.88 66 ILE B CA 1
ATOM 2007 C C . ILE B 1 66 ? -3.053 -6.324 -9.57 1 98.88 66 ILE B C 1
ATOM 2009 O O . ILE B 1 66 ? -2.863 -7.285 -10.312 1 98.88 66 ILE B O 1
ATOM 2013 N N . ASP B 1 67 ? -2.908 -5.02 -10 1 98.31 67 ASP B N 1
ATOM 2014 C CA . ASP B 1 67 ? -2.465 -4.727 -11.359 1 98.31 67 ASP B CA 1
ATOM 2015 C C . ASP B 1 67 ? -1.077 -5.305 -11.617 1 98.31 67 ASP B C 1
ATOM 2017 O O . ASP B 1 67 ? -0.802 -5.801 -12.711 1 98.31 67 ASP B O 1
ATOM 2021 N N . GLU B 1 68 ? -0.235 -5.188 -10.656 1 98.38 68 GLU B N 1
ATOM 2022 C CA . GLU B 1 68 ? 1.101 -5.758 -10.797 1 98.38 68 GLU B CA 1
ATOM 2023 C C . GLU B 1 68 ? 1.045 -7.281 -10.875 1 98.38 68 GLU B C 1
ATOM 2025 O O . GLU B 1 68 ? 1.779 -7.891 -11.656 1 98.38 68 GLU B O 1
ATOM 2030 N N . LEU B 1 69 ? 0.126 -7.91 -10.078 1 98.94 69 LEU B N 1
ATOM 2031 C CA . LEU B 1 69 ? -0.043 -9.359 -10.109 1 98.94 69 LEU B CA 1
ATOM 2032 C C . LEU B 1 69 ? -0.574 -9.812 -11.469 1 98.94 69 LEU B C 1
ATOM 2034 O O . LEU B 1 69 ? -0.196 -10.875 -11.961 1 98.94 69 LEU B O 1
ATOM 2038 N N . ALA B 1 70 ? -1.386 -9.008 -12.102 1 98.94 70 ALA B N 1
ATOM 2039 C CA . ALA B 1 70 ? -1.949 -9.352 -13.406 1 98.94 70 ALA B CA 1
ATOM 2040 C C . ALA B 1 70 ? -0.852 -9.492 -14.461 1 98.94 70 ALA B C 1
ATOM 2042 O O . ALA B 1 70 ? -0.981 -10.281 -15.398 1 98.94 70 ALA B O 1
ATOM 2043 N N . LYS B 1 71 ? 0.246 -8.836 -14.312 1 98.69 71 LYS B N 1
ATOM 2044 C CA . LYS B 1 71 ? 1.366 -8.914 -15.25 1 98.69 71 LYS B CA 1
ATOM 2045 C C . LYS B 1 71 ? 2.02 -10.289 -15.211 1 98.69 71 LYS B C 1
ATOM 2047 O O . LYS B 1 71 ? 2.754 -10.656 -16.125 1 98.69 71 LYS B O 1
ATOM 2052 N N . ALA B 1 72 ? 1.756 -11.039 -14.172 1 98.88 72 ALA B N 1
ATOM 2053 C CA . ALA B 1 72 ? 2.422 -12.32 -13.969 1 98.88 72 ALA B CA 1
ATOM 2054 C C . ALA B 1 72 ? 1.582 -13.469 -14.516 1 98.88 72 ALA B C 1
ATOM 2056 O O . ALA B 1 72 ? 1.977 -14.633 -14.422 1 98.88 72 ALA B O 1
ATOM 2057 N N . ILE B 1 73 ? 0.393 -13.156 -15.016 1 98.94 73 ILE B N 1
ATOM 2058 C CA . ILE B 1 73 ? -0.466 -14.195 -15.57 1 98.94 73 ILE B CA 1
ATOM 2059 C C . ILE B 1 73 ? 0.271 -14.93 -16.688 1 98.94 73 ILE B C 1
ATOM 2061 O O . ILE B 1 73 ? 0.803 -14.305 -17.609 1 98.94 73 ILE B O 1
ATOM 2065 N N . GLY B 1 74 ? 0.328 -16.266 -16.625 1 98.88 74 GLY B N 1
ATOM 2066 C CA . GLY B 1 74 ? 0.98 -17.109 -17.609 1 98.88 74 GLY B CA 1
ATOM 2067 C C . GLY B 1 74 ? 2.48 -16.891 -17.688 1 98.88 74 GLY B C 1
ATOM 2068 O O . GLY B 1 74 ? 3.082 -17.016 -18.75 1 98.88 74 GLY B O 1
ATOM 2069 N N . LYS B 1 75 ? 3.057 -16.422 -16.594 1 98.88 75 LYS B N 1
ATOM 2070 C CA . LYS B 1 75 ? 4.473 -16.062 -16.609 1 98.88 75 LYS B CA 1
ATOM 2071 C C . LYS B 1 75 ? 5.246 -16.828 -15.539 1 98.88 75 LYS B C 1
ATOM 2073 O O . LYS B 1 75 ? 4.648 -17.469 -14.672 1 98.88 75 LYS B O 1
ATOM 2078 N N . LYS B 1 76 ? 6.512 -16.891 -15.625 1 98.81 76 LYS B N 1
ATOM 2079 C CA . LYS B 1 76 ? 7.477 -17.375 -14.641 1 98.81 76 LYS B CA 1
ATOM 2080 C C . LYS B 1 76 ? 8.695 -16.453 -14.57 1 98.81 76 LYS B C 1
ATOM 2082 O O . LYS B 1 76 ? 8.969 -15.703 -15.508 1 98.81 76 LYS B O 1
ATOM 2087 N N . ILE B 1 77 ? 9.375 -16.516 -13.438 1 98.75 77 ILE B N 1
ATOM 2088 C CA . ILE B 1 77 ? 10.57 -15.688 -13.336 1 98.75 77 ILE B CA 1
ATOM 2089 C C . ILE B 1 77 ? 11.695 -16.312 -14.164 1 98.75 77 ILE B C 1
ATOM 2091 O O . ILE B 1 77 ? 11.688 -17.516 -14.422 1 98.75 77 ILE B O 1
ATOM 2095 N N . GLN B 1 78 ? 12.562 -15.539 -14.68 1 97.75 78 GLN B N 1
ATOM 2096 C CA . GLN B 1 78 ? 13.82 -15.891 -15.328 1 97.75 78 GLN B CA 1
ATOM 2097 C C . GLN B 1 78 ? 14.984 -15.102 -14.742 1 97.75 78 GLN B C 1
ATOM 2099 O O . GLN B 1 78 ? 14.781 -14.211 -13.914 1 97.75 78 GLN B O 1
ATOM 2104 N N . ASN B 1 79 ? 16.203 -15.578 -15.102 1 96.94 79 ASN B N 1
ATOM 2105 C CA . ASN B 1 79 ? 17.359 -14.805 -14.648 1 96.94 79 ASN B CA 1
ATOM 2106 C C . ASN B 1 79 ? 17.531 -13.523 -15.461 1 96.94 79 ASN B C 1
ATOM 2108 O O . ASN B 1 79 ? 18.531 -13.352 -16.156 1 96.94 79 ASN B O 1
ATOM 2112 N N . ALA B 1 80 ? 16.531 -12.672 -15.383 1 96.88 80 ALA B N 1
ATOM 2113 C CA . ALA B 1 80 ? 16.406 -11.398 -16.094 1 96.88 80 ALA B CA 1
ATOM 2114 C C . ALA B 1 80 ? 15.398 -10.484 -15.406 1 96.88 80 ALA B C 1
ATOM 2116 O O . ALA B 1 80 ? 14.727 -10.891 -14.453 1 96.88 80 ALA B O 1
ATOM 2117 N N . ASP B 1 81 ? 15.266 -9.281 -15.875 1 95.38 81 ASP B N 1
ATOM 2118 C CA . ASP B 1 81 ? 14.352 -8.312 -15.281 1 95.38 81 ASP B CA 1
ATOM 2119 C C . ASP B 1 81 ? 12.969 -8.406 -15.906 1 95.38 81 ASP B C 1
ATOM 2121 O O . ASP B 1 81 ? 12.078 -7.613 -15.594 1 95.38 81 ASP B O 1
ATOM 2125 N N . THR B 1 82 ? 12.836 -9.359 -16.766 1 97.31 82 THR B N 1
ATOM 2126 C CA . THR B 1 82 ? 11.547 -9.594 -17.406 1 97.31 82 THR B CA 1
ATOM 2127 C C . THR B 1 82 ? 11.039 -11 -17.109 1 97.31 82 THR B C 1
ATOM 2129 O O . THR B 1 82 ? 11.812 -11.883 -16.75 1 97.31 82 THR B O 1
ATOM 2132 N N . LEU B 1 83 ? 9.766 -11.188 -17.219 1 98.56 83 LEU B N 1
ATOM 2133 C CA . LEU B 1 83 ? 9.148 -12.492 -16.984 1 98.56 83 LEU B CA 1
ATOM 2134 C C . LEU B 1 83 ? 9.133 -13.328 -18.25 1 98.56 83 LEU B C 1
ATOM 2136 O O . LEU B 1 83 ? 9.031 -12.789 -19.359 1 98.56 83 LEU B O 1
ATOM 2140 N N . GLY B 1 84 ? 9.367 -14.656 -18.109 1 98.44 84 GLY B N 1
ATOM 2141 C CA . GLY B 1 84 ? 9.195 -15.602 -19.203 1 98.44 84 GLY B CA 1
ATOM 2142 C C . GLY B 1 84 ? 7.797 -16.188 -19.25 1 98.44 84 GLY B C 1
ATOM 2143 O O . GLY B 1 84 ? 6.988 -15.977 -18.344 1 98.44 84 GLY B O 1
ATOM 2144 N N . ASN B 1 85 ? 7.523 -16.891 -20.344 1 98.56 85 ASN B N 1
ATOM 2145 C CA . ASN B 1 85 ? 6.191 -17.453 -20.531 1 98.56 85 ASN B CA 1
ATOM 2146 C C . ASN B 1 85 ? 6.07 -18.828 -19.875 1 98.56 85 ASN B C 1
ATOM 2148 O O . ASN B 1 85 ? 6.992 -19.641 -19.969 1 98.56 85 ASN B O 1
ATOM 2152 N N . ASP B 1 86 ? 5.008 -19.141 -19.188 1 98.31 86 ASP B N 1
ATOM 2153 C CA . ASP B 1 86 ? 4.543 -20.422 -18.672 1 98.31 86 ASP B CA 1
ATOM 2154 C C . ASP B 1 86 ? 3.018 -20.469 -18.625 1 98.31 86 ASP B C 1
ATOM 2156 O O . ASP B 1 86 ? 2.426 -20.281 -17.562 1 98.31 86 ASP B O 1
ATOM 2160 N N . ALA B 1 87 ? 2.465 -20.812 -19.719 1 98.44 87 ALA B N 1
ATOM 2161 C CA . ALA B 1 87 ? 1.048 -20.562 -19.984 1 98.44 87 ALA B CA 1
ATOM 2162 C C . ALA B 1 87 ? 0.17 -21.516 -19.172 1 98.44 87 ALA B C 1
ATOM 2164 O O . ALA B 1 87 ? 0.509 -22.703 -19 1 98.44 87 ALA B O 1
ATOM 2165 N N . GLY B 1 88 ? -0.948 -21.016 -18.641 1 98.44 88 GLY B N 1
ATOM 2166 C CA . GLY B 1 88 ? -2.061 -21.828 -18.172 1 98.44 88 GLY B CA 1
ATOM 2167 C C . GLY B 1 88 ? -1.842 -22.391 -16.781 1 98.44 88 GLY B C 1
ATOM 2168 O O . GLY B 1 88 ? -2.4 -23.438 -16.438 1 98.44 88 GLY B O 1
ATOM 2169 N N . LYS B 1 89 ? -1.003 -21.766 -16.016 1 98.56 89 LYS B N 1
ATOM 2170 C CA . LYS B 1 89 ? -0.69 -22.266 -14.68 1 98.56 89 LYS B CA 1
ATOM 2171 C C . LYS B 1 89 ? -0.89 -21.188 -13.625 1 98.56 89 LYS B C 1
ATOM 2173 O O . LYS B 1 89 ? 0.014 -20.906 -12.836 1 98.56 89 LYS B O 1
ATOM 2178 N N . ASN B 1 90 ? -2.115 -20.672 -13.469 1 98.88 90 ASN B N 1
ATOM 2179 C CA . ASN B 1 90 ? -2.287 -19.406 -12.742 1 98.88 90 ASN B CA 1
ATOM 2180 C C . ASN B 1 90 ? -3.016 -19.625 -11.422 1 98.88 90 ASN B C 1
ATOM 2182 O O . ASN B 1 90 ? -3.389 -18.656 -10.75 1 98.88 90 ASN B O 1
ATOM 2186 N N . THR B 1 91 ? -3.268 -20.891 -10.984 1 98.94 91 THR B N 1
ATOM 2187 C CA . THR B 1 91 ? -4.129 -21.156 -9.836 1 98.94 91 THR B CA 1
ATOM 2188 C C . THR B 1 91 ? -3.572 -20.5 -8.578 1 98.94 91 THR B C 1
ATOM 2190 O O . THR B 1 91 ? -4.293 -19.797 -7.863 1 98.94 91 THR B O 1
ATOM 2193 N N . ALA B 1 92 ? -2.307 -20.703 -8.32 1 98.94 92 ALA B N 1
ATOM 2194 C CA . ALA B 1 92 ? -1.716 -20.141 -7.105 1 98.94 92 ALA B CA 1
ATOM 2195 C C . ALA B 1 92 ? -1.68 -18.609 -7.168 1 98.94 92 ALA B C 1
ATOM 2197 O O . ALA B 1 92 ? -1.821 -17.938 -6.145 1 98.94 92 ALA B O 1
ATOM 2198 N N . LEU B 1 93 ? -1.478 -18 -8.352 1 98.94 93 LEU B N 1
ATOM 2199 C CA . LEU B 1 93 ? -1.521 -16.547 -8.516 1 98.94 93 LEU B CA 1
ATOM 2200 C C . LEU B 1 93 ? -2.887 -15.992 -8.125 1 98.94 93 LEU B C 1
ATOM 2202 O O . LEU B 1 93 ? -2.975 -15.016 -7.379 1 98.94 93 LEU B O 1
ATOM 2206 N N . ILE B 1 94 ? -3.945 -16.672 -8.578 1 98.94 94 ILE B N 1
ATOM 2207 C CA . ILE B 1 94 ? -5.305 -16.25 -8.266 1 98.94 94 ILE B CA 1
ATOM 2208 C C . ILE B 1 94 ? -5.559 -16.406 -6.766 1 98.94 94 ILE B C 1
ATOM 2210 O O . ILE B 1 94 ? -6.211 -15.562 -6.148 1 98.94 94 ILE B O 1
ATOM 2214 N N . ALA B 1 95 ? -5.051 -17.469 -6.168 1 98.94 95 ALA B N 1
ATOM 2215 C CA . ALA B 1 95 ? -5.133 -17.625 -4.719 1 98.94 95 ALA B CA 1
ATOM 2216 C C . ALA B 1 95 ? -4.453 -16.469 -4 1 98.94 95 ALA B C 1
ATOM 2218 O O . ALA B 1 95 ? -4.945 -15.984 -2.979 1 98.94 95 ALA B O 1
ATOM 2219 N N . GLY B 1 96 ? -3.273 -16.031 -4.508 1 98.94 96 GLY B N 1
ATOM 2220 C CA . GLY B 1 96 ? -2.607 -14.859 -3.967 1 98.94 96 GLY B CA 1
ATOM 2221 C C . GLY B 1 96 ? -3.459 -13.609 -4.039 1 98.94 96 GLY B C 1
ATOM 2222 O O . GLY B 1 96 ? -3.553 -12.859 -3.066 1 98.94 96 GLY B O 1
ATOM 2223 N N . VAL B 1 97 ? -4.082 -13.375 -5.203 1 98.94 97 VAL B N 1
ATOM 2224 C CA . VAL B 1 97 ? -4.977 -12.234 -5.383 1 98.94 97 VAL B CA 1
ATOM 2225 C C . VAL B 1 97 ? -6.117 -12.305 -4.371 1 98.94 97 VAL B C 1
ATOM 2227 O O . VAL B 1 97 ? -6.484 -11.297 -3.771 1 98.94 97 VAL B O 1
ATOM 2230 N N . PHE B 1 98 ? -6.668 -13.484 -4.215 1 98.94 98 PHE B N 1
ATOM 2231 C CA . PHE B 1 98 ? -7.723 -13.703 -3.232 1 98.94 98 PHE B CA 1
ATOM 2232 C C . PHE B 1 98 ? -7.266 -13.289 -1.841 1 98.94 98 PHE B C 1
ATOM 2234 O O . PHE B 1 98 ? -7.977 -12.562 -1.138 1 98.94 98 PHE B O 1
ATOM 2241 N N . SER B 1 99 ? -6.078 -13.695 -1.404 1 98.88 99 SER B N 1
ATOM 2242 C CA . SER B 1 99 ? -5.531 -13.352 -0.095 1 98.88 99 SER B CA 1
ATOM 2243 C C . SER B 1 99 ? -5.359 -11.844 0.059 1 98.88 99 SER B C 1
ATOM 2245 O O . SER B 1 99 ? -5.727 -11.273 1.088 1 98.88 99 SER B O 1
ATOM 2247 N N . VAL B 1 100 ? -4.797 -11.164 -0.941 1 98.88 100 VAL B N 1
ATOM 2248 C CA . VAL B 1 100 ? -4.645 -9.711 -0.922 1 98.88 100 VAL B CA 1
ATOM 2249 C C . VAL B 1 100 ? -6.016 -9.047 -0.824 1 98.88 100 VAL B C 1
ATOM 2251 O O . VAL B 1 100 ? -6.188 -8.07 -0.097 1 98.88 100 VAL B O 1
ATOM 2254 N N . THR B 1 101 ? -7.008 -9.602 -1.555 1 98.88 101 THR B N 1
ATOM 2255 C CA . THR B 1 101 ? -8.352 -9.023 -1.543 1 98.88 101 THR B CA 1
ATOM 2256 C C . THR B 1 101 ? -8.992 -9.172 -0.166 1 98.88 101 THR B C 1
ATOM 2258 O O . THR B 1 101 ? -9.688 -8.266 0.302 1 98.88 101 THR B O 1
ATOM 2261 N N . LEU B 1 102 ? -8.758 -10.312 0.472 1 98.75 102 LEU B N 1
ATOM 2262 C CA . LEU B 1 102 ? -9.242 -10.469 1.84 1 98.75 102 LEU B CA 1
ATOM 2263 C C . LEU B 1 102 ? -8.672 -9.375 2.742 1 98.75 102 LEU B C 1
ATOM 2265 O O . LEU B 1 102 ? -9.383 -8.828 3.588 1 98.75 102 LEU B O 1
ATOM 2269 N N . ASP B 1 103 ? -7.426 -9.086 2.598 1 98.69 103 ASP B N 1
ATOM 2270 C CA . ASP B 1 103 ? -6.801 -8.023 3.379 1 98.69 103 ASP B CA 1
ATOM 2271 C C . ASP B 1 103 ? -7.414 -6.664 3.045 1 98.69 103 ASP B C 1
ATOM 2273 O O . ASP B 1 103 ? -7.617 -5.836 3.934 1 98.69 103 ASP B O 1
ATOM 2277 N N . ILE B 1 104 ? -7.688 -6.41 1.741 1 98.88 104 ILE B N 1
ATOM 2278 C CA . ILE B 1 104 ? -8.344 -5.18 1.307 1 98.88 104 ILE B CA 1
ATOM 2279 C C . ILE B 1 104 ? -9.68 -5.031 2.021 1 98.88 104 ILE B C 1
ATOM 2281 O O . ILE B 1 104 ? -9.992 -3.967 2.562 1 98.88 104 ILE B O 1
ATOM 2285 N N . VAL B 1 105 ? -10.5 -6.086 2.033 1 98.88 105 VAL B N 1
ATOM 2286 C CA . VAL B 1 105 ? -11.797 -6.051 2.688 1 98.88 105 VAL B CA 1
ATOM 2287 C C . VAL B 1 105 ? -11.625 -5.723 4.168 1 98.88 105 VAL B C 1
ATOM 2289 O O . VAL B 1 105 ? -12.312 -4.848 4.699 1 98.88 105 VAL B O 1
ATOM 2292 N N . LYS B 1 106 ? -10.719 -6.406 4.816 1 98.81 106 LYS B N 1
ATOM 2293 C CA . LYS B 1 106 ? -10.461 -6.195 6.234 1 98.81 106 LYS B CA 1
ATOM 2294 C C . LYS B 1 106 ? -10.078 -4.746 6.516 1 98.81 106 LYS B C 1
ATOM 2296 O O . LYS B 1 106 ? -10.617 -4.121 7.43 1 98.81 106 LYS B O 1
ATOM 2301 N N . LYS B 1 107 ? -9.203 -4.238 5.746 1 98.88 107 LYS B N 1
ATOM 2302 C CA . LYS B 1 107 ? -8.703 -2.885 5.969 1 98.88 107 LYS B CA 1
ATOM 2303 C C . LYS B 1 107 ? -9.758 -1.845 5.613 1 98.88 107 LYS B C 1
ATOM 2305 O O . LYS B 1 107 ? -9.867 -0.811 6.277 1 98.88 107 LYS B O 1
ATOM 2310 N N . ALA B 1 108 ? -10.523 -2.113 4.551 1 98.88 108 ALA B N 1
ATOM 2311 C CA . ALA B 1 108 ? -11.617 -1.208 4.203 1 98.88 108 ALA B CA 1
ATOM 2312 C C . ALA B 1 108 ? -12.641 -1.12 5.336 1 98.88 108 ALA B C 1
ATOM 2314 O O . ALA B 1 108 ? -13.086 -0.028 5.695 1 98.88 108 ALA B O 1
ATOM 2315 N N . LYS B 1 109 ? -12.961 -2.215 5.926 1 98.75 109 LYS B N 1
ATOM 2316 C CA . LYS B 1 109 ? -13.938 -2.264 7.016 1 98.75 109 LYS B CA 1
ATOM 2317 C C . LYS B 1 109 ? -13.391 -1.59 8.273 1 98.75 109 LYS B C 1
ATOM 2319 O O . LYS B 1 109 ? -14.164 -1.134 9.117 1 98.75 109 LYS B O 1
ATOM 2324 N N . ALA B 1 110 ? -12.125 -1.543 8.414 1 98.69 110 ALA B N 1
ATOM 2325 C CA . ALA B 1 110 ? -11.492 -1.003 9.617 1 98.69 110 ALA B CA 1
ATOM 2326 C C . ALA B 1 110 ? -11.312 0.508 9.508 1 98.69 110 ALA B C 1
ATOM 2328 O O . ALA B 1 110 ? -10.883 1.159 10.469 1 98.69 110 ALA B O 1
ATOM 2329 N N . LEU B 1 111 ? -11.617 1.099 8.336 1 98.75 111 LEU B N 1
ATOM 2330 C CA . LEU B 1 111 ? -11.461 2.539 8.172 1 98.75 111 LEU B CA 1
ATOM 2331 C C . LEU B 1 111 ? -12.383 3.297 9.125 1 98.75 111 LEU B C 1
ATOM 2333 O O . LEU B 1 111 ? -13.57 3.004 9.203 1 98.75 111 LEU B O 1
ATOM 2337 N N . GLN B 1 112 ? -11.789 4.23 9.836 1 97.44 112 GLN B N 1
ATOM 2338 C CA . GLN B 1 112 ? -12.523 5.078 10.766 1 97.44 112 GLN B CA 1
ATOM 2339 C C . GLN B 1 112 ? -12.398 6.551 10.391 1 97.44 112 GLN B C 1
ATOM 2341 O O . GLN B 1 112 ? -11.297 7.09 10.328 1 97.44 112 GLN B O 1
ATOM 2346 N N . ILE B 1 113 ? -13.484 7.145 10.203 1 98.19 113 ILE B N 1
ATOM 2347 C CA . ILE B 1 113 ? -13.492 8.562 9.867 1 98.19 113 ILE B CA 1
ATOM 2348 C C . ILE B 1 113 ? -13.461 9.398 11.148 1 98.19 113 ILE B C 1
ATOM 2350 O O . ILE B 1 113 ? -14.398 9.344 11.953 1 98.19 113 ILE B O 1
ATOM 2354 N N . PRO B 1 114 ? -12.391 10.125 11.289 1 96.88 114 PRO B N 1
ATOM 2355 C CA . PRO B 1 114 ? -12.344 10.953 12.492 1 96.88 114 PRO B CA 1
ATOM 2356 C C . PRO B 1 114 ? -13.492 11.961 12.562 1 96.88 114 PRO B C 1
ATOM 2358 O O . PRO B 1 114 ? -13.875 12.531 11.539 1 96.88 114 PRO B O 1
ATOM 2361 N N . GLY B 1 115 ? -13.953 12.273 13.719 1 95.5 115 GLY B N 1
ATOM 2362 C CA . GLY B 1 115 ? -15.07 13.172 13.938 1 95.5 115 GLY B CA 1
ATOM 2363 C C . GLY B 1 115 ? -14.758 14.609 13.547 1 95.5 115 GLY B C 1
ATOM 2364 O O . GLY B 1 115 ? -15.672 15.375 13.234 1 95.5 115 GLY B O 1
ATO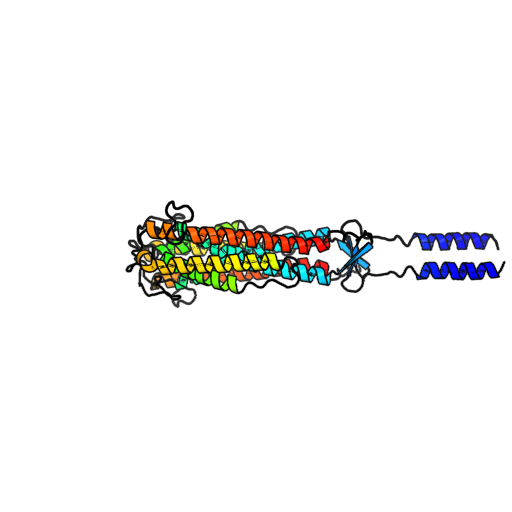M 2365 N N . SER B 1 116 ? -13.57 15 13.508 1 91.44 116 SER B N 1
ATOM 2366 C CA . SER B 1 116 ? -13.148 16.359 13.242 1 91.44 116 SER B CA 1
ATOM 2367 C C . SER B 1 116 ? -13.258 16.703 11.758 1 91.44 116 SER B C 1
ATOM 2369 O O . SER B 1 116 ? -13.195 17.875 11.367 1 91.44 116 SER B O 1
ATOM 2371 N N . ILE B 1 117 ? -13.344 15.703 10.891 1 94.75 117 ILE B N 1
ATOM 2372 C CA . ILE B 1 117 ? -13.477 15.945 9.461 1 94.75 117 ILE B CA 1
ATOM 2373 C C . ILE B 1 117 ? -14.914 16.328 9.133 1 94.75 117 ILE B C 1
ATOM 2375 O O . ILE B 1 117 ? -15.852 15.625 9.516 1 94.75 117 ILE B O 1
ATOM 2379 N N . LYS B 1 118 ? -15.156 17.453 8.461 1 88.5 118 LYS B N 1
ATOM 2380 C CA . LYS B 1 118 ? -16.469 18.078 8.266 1 88.5 118 LYS B CA 1
ATOM 2381 C C . LYS B 1 118 ? -17.328 17.234 7.312 1 88.5 118 LYS B C 1
ATOM 2383 O O . LYS B 1 118 ? -18.531 17.078 7.531 1 88.5 118 LYS B O 1
ATOM 2388 N N . GLU B 1 119 ? -16.766 16.641 6.281 1 93.19 119 GLU B N 1
ATOM 2389 C CA . GLU B 1 119 ? -17.5 15.93 5.238 1 93.19 119 GLU B CA 1
ATOM 2390 C C . GLU B 1 119 ? -17.812 14.5 5.652 1 93.19 119 GLU B C 1
ATOM 2392 O O . GLU B 1 119 ? -17.594 13.562 4.875 1 93.19 119 GLU B O 1
ATOM 2397 N N . GLN B 1 120 ? -18.516 14.297 6.75 1 95.81 120 GLN B N 1
ATOM 2398 C CA . GLN B 1 120 ? -18.734 12.984 7.363 1 95.81 120 GLN B CA 1
ATOM 2399 C C . GLN B 1 120 ? -19.609 12.109 6.48 1 95.81 120 GLN B C 1
ATOM 2401 O O . GLN B 1 120 ? -19.266 10.953 6.207 1 95.81 120 GLN B O 1
ATOM 2406 N N . GLN B 1 121 ? -20.703 12.703 6.02 1 96.75 121 GLN B N 1
ATOM 2407 C CA . GLN B 1 121 ? -21.656 11.914 5.262 1 96.75 121 GLN B CA 1
ATOM 2408 C C . GLN B 1 121 ? -21.062 11.445 3.938 1 96.75 121 GLN B C 1
ATOM 2410 O O . GLN B 1 121 ? -21.156 10.266 3.592 1 96.75 121 GLN B O 1
ATOM 2415 N N . ASP B 1 122 ? -20.469 12.375 3.25 1 97.81 122 ASP B N 1
ATOM 2416 C CA . ASP B 1 122 ? -19.844 12.047 1.968 1 97.81 122 ASP B CA 1
ATOM 2417 C C . ASP B 1 122 ? -18.75 10.984 2.137 1 97.81 122 ASP B C 1
ATOM 2419 O O . ASP B 1 122 ? -18.719 10.008 1.388 1 97.81 122 ASP B O 1
ATOM 2423 N N . LEU B 1 123 ? -17.922 11.078 3.189 1 98.62 123 LEU B N 1
ATOM 2424 C CA . LEU B 1 123 ? -16.844 10.125 3.447 1 98.62 123 LEU B CA 1
ATOM 2425 C C . LEU B 1 123 ? -17.406 8.766 3.838 1 98.62 123 LEU B C 1
ATOM 2427 O O . LEU B 1 123 ? -16.906 7.73 3.4 1 98.62 123 LEU B O 1
ATOM 2431 N N . THR B 1 124 ? -18.422 8.75 4.621 1 98.5 124 THR B N 1
ATOM 2432 C CA . THR B 1 124 ? -19.047 7.496 5.02 1 98.5 124 THR B CA 1
ATOM 2433 C C . THR B 1 124 ? -19.562 6.738 3.803 1 98.5 124 THR B C 1
ATOM 2435 O O . THR B 1 124 ? -19.359 5.527 3.682 1 98.5 124 THR B O 1
ATOM 2438 N N . GLN B 1 125 ? -20.203 7.465 2.883 1 98.69 125 GLN B N 1
ATOM 2439 C CA . GLN B 1 125 ? -20.703 6.852 1.664 1 98.69 125 GLN B CA 1
ATOM 2440 C C . GLN B 1 125 ? -19.578 6.273 0.821 1 98.69 125 GLN B C 1
ATOM 2442 O O . GLN B 1 125 ? -19.688 5.168 0.286 1 98.69 125 GLN B O 1
ATOM 2447 N N . LYS B 1 126 ? -18.516 7.004 0.744 1 98.81 126 LYS B N 1
ATOM 2448 C CA . LYS B 1 126 ? -17.391 6.555 -0.078 1 98.81 126 LYS B CA 1
ATOM 2449 C C . LYS B 1 126 ? -16.688 5.363 0.561 1 98.81 126 LYS B C 1
ATOM 2451 O O . LYS B 1 126 ? -16.281 4.43 -0.134 1 98.81 126 LYS B O 1
ATOM 2456 N N . VAL B 1 127 ? -16.547 5.379 1.894 1 98.88 127 VAL B N 1
ATOM 2457 C CA . VAL B 1 127 ? -15.969 4.23 2.594 1 98.88 127 VAL B CA 1
ATOM 2458 C C . VAL B 1 127 ? -16.859 3.002 2.375 1 98.88 127 VAL B C 1
ATOM 2460 O O . VAL B 1 127 ? -16.344 1.922 2.055 1 98.88 127 VAL B O 1
ATOM 2463 N N . ASN B 1 128 ? -18.156 3.16 2.494 1 98.81 128 ASN B N 1
ATOM 2464 C CA . ASN B 1 128 ? -19.094 2.066 2.238 1 98.81 128 ASN B CA 1
ATOM 2465 C C . ASN B 1 128 ? -19 1.578 0.796 1 98.81 128 ASN B C 1
ATOM 2467 O O . ASN B 1 128 ? -19.094 0.377 0.536 1 98.81 128 ASN B O 1
ATOM 2471 N N . GLY B 1 129 ? -18.828 2.539 -0.121 1 98.88 129 GLY B N 1
ATOM 2472 C CA . GLY B 1 129 ? -18.672 2.176 -1.52 1 98.88 129 GLY B CA 1
ATOM 2473 C C . GLY B 1 129 ? -17.469 1.284 -1.762 1 98.88 129 GLY B C 1
ATOM 2474 O O . GLY B 1 129 ? -17.562 0.292 -2.486 1 98.88 129 GLY B O 1
ATOM 2475 N N . VAL B 1 130 ? -16.344 1.597 -1.132 1 98.94 130 VAL B N 1
ATOM 2476 C CA . VAL B 1 130 ? -15.125 0.802 -1.262 1 98.94 130 VAL B CA 1
ATOM 2477 C C . VAL B 1 130 ? -15.336 -0.577 -0.642 1 98.94 130 VAL B C 1
ATOM 2479 O O . VAL B 1 130 ? -14.992 -1.596 -1.245 1 98.94 130 VAL B O 1
ATOM 2482 N N . THR B 1 131 ? -15.914 -0.631 0.58 1 98.88 131 THR B N 1
ATOM 2483 C CA . THR B 1 131 ? -16.156 -1.886 1.285 1 98.88 131 THR B CA 1
ATOM 2484 C C . THR B 1 131 ? -17.047 -2.807 0.464 1 98.88 131 THR B C 1
ATOM 2486 O O . THR B 1 131 ? -16.734 -3.982 0.274 1 98.88 131 THR B O 1
ATOM 2489 N N . THR B 1 132 ? -18.094 -2.229 -0.084 1 98.88 132 THR B N 1
ATOM 2490 C CA . THR B 1 132 ? -19.031 -3.002 -0.883 1 98.88 132 THR B CA 1
ATOM 2491 C C . THR B 1 132 ? -18.375 -3.51 -2.16 1 98.88 132 THR B C 1
ATOM 2493 O O . THR B 1 132 ? -18.547 -4.668 -2.539 1 98.88 132 THR B O 1
ATOM 2496 N N . ALA B 1 133 ? -17.594 -2.672 -2.805 1 98.94 133 ALA B N 1
ATOM 2497 C CA . ALA B 1 133 ? -16.922 -3.064 -4.035 1 98.94 133 ALA B CA 1
ATOM 2498 C C . ALA B 1 133 ? -15.898 -4.172 -3.771 1 98.94 133 ALA B C 1
ATOM 2500 O O . ALA B 1 133 ? -15.781 -5.117 -4.555 1 98.94 133 ALA B O 1
ATOM 2501 N N . ALA B 1 134 ? -15.156 -4.035 -2.674 1 98.94 134 ALA B N 1
ATOM 2502 C CA . ALA B 1 134 ? -14.18 -5.059 -2.309 1 98.94 134 ALA B CA 1
ATOM 2503 C C . ALA B 1 134 ? -14.859 -6.391 -2.021 1 98.94 134 ALA B C 1
ATOM 2505 O O . ALA B 1 134 ? -14.406 -7.441 -2.49 1 98.94 134 ALA B O 1
ATOM 2506 N N . GLU B 1 135 ? -15.961 -6.371 -1.323 1 98.88 135 GLU B N 1
ATOM 2507 C CA . GLU B 1 135 ? -16.719 -7.582 -1.005 1 98.88 135 GLU B CA 1
ATOM 2508 C C . GLU B 1 135 ? -17.297 -8.211 -2.264 1 98.88 135 GLU B C 1
ATOM 2510 O O . GLU B 1 135 ? -17.312 -9.438 -2.404 1 98.88 135 GLU B O 1
ATOM 2515 N N . THR B 1 136 ? -17.75 -7.395 -3.156 1 98.88 136 THR B N 1
ATOM 2516 C CA . THR B 1 136 ? -18.312 -7.895 -4.41 1 98.88 136 THR B CA 1
ATOM 2517 C C . THR B 1 136 ? -17.234 -8.578 -5.242 1 98.88 136 THR B C 1
ATOM 2519 O O . THR B 1 136 ? -17.469 -9.641 -5.824 1 98.88 136 THR B O 1
ATOM 2522 N N . PHE B 1 137 ? -16.047 -7.953 -5.285 1 98.94 137 PHE B N 1
ATOM 2523 C CA . PHE B 1 137 ? -14.938 -8.508 -6.043 1 98.94 137 PHE B CA 1
ATOM 2524 C C . PHE B 1 137 ? -14.555 -9.883 -5.5 1 98.94 137 PHE B C 1
ATOM 2526 O O . PHE B 1 137 ? -14.461 -10.852 -6.258 1 98.94 137 PHE B O 1
ATOM 2533 N N . ILE B 1 138 ? -14.375 -10.016 -4.188 1 98.75 138 ILE B N 1
ATOM 2534 C CA . ILE B 1 138 ? -13.93 -11.281 -3.617 1 98.75 138 ILE B CA 1
ATOM 2535 C C . ILE B 1 138 ? -15.023 -12.328 -3.783 1 98.75 138 ILE B C 1
ATOM 2537 O O . ILE B 1 138 ? -14.742 -13.508 -3.998 1 98.75 138 ILE B O 1
ATOM 2541 N N . LYS B 1 139 ? -16.328 -11.953 -3.684 1 98.75 139 LYS B N 1
ATOM 2542 C CA . LYS B 1 139 ? -17.438 -12.867 -3.908 1 98.75 139 LYS B CA 1
ATOM 2543 C C . LYS B 1 139 ? -17.438 -13.398 -5.34 1 98.75 139 LYS B C 1
ATOM 2545 O O . LYS B 1 139 ? -17.719 -14.578 -5.566 1 98.75 139 LYS B O 1
ATOM 2550 N N . LYS B 1 140 ? -17.125 -12.516 -6.25 1 98.81 140 LYS B N 1
ATOM 2551 C CA . LYS B 1 140 ? -17.062 -12.922 -7.652 1 98.81 140 LYS B CA 1
ATOM 2552 C C . LYS B 1 140 ? -15.977 -13.977 -7.867 1 98.81 140 LYS B C 1
ATOM 2554 O O . LYS B 1 140 ? -16.203 -14.984 -8.539 1 98.81 140 LYS B O 1
ATOM 2559 N N . LEU B 1 141 ? -14.789 -13.773 -7.281 1 98.81 141 LEU B N 1
ATOM 2560 C CA . LEU B 1 141 ? -13.719 -14.758 -7.395 1 98.81 141 LEU B CA 1
ATOM 2561 C C . LEU B 1 141 ? -14.172 -16.109 -6.859 1 98.81 141 LEU B C 1
ATOM 2563 O O . LEU B 1 141 ? -13.93 -17.141 -7.492 1 98.81 141 LEU B O 1
ATOM 2567 N N . LYS B 1 142 ? -14.859 -16.125 -5.762 1 98.56 142 LYS B N 1
ATOM 2568 C CA . LYS B 1 142 ? -15.352 -17.344 -5.145 1 98.56 142 LYS B CA 1
ATOM 2569 C C . LYS B 1 142 ? -16.391 -18.031 -6.031 1 98.56 142 LYS B C 1
ATOM 2571 O O . LYS B 1 142 ? -16.359 -19.25 -6.199 1 98.56 142 LYS B O 1
ATOM 2576 N N . SER B 1 143 ? -17.203 -17.266 -6.59 1 98.44 143 SER B N 1
ATOM 2577 C CA . SER B 1 143 ? -18.281 -17.828 -7.395 1 98.44 143 SER B CA 1
ATOM 2578 C C . SER B 1 143 ? -17.75 -18.453 -8.688 1 98.44 143 SER B C 1
ATOM 2580 O O . SER B 1 143 ? -18.422 -19.266 -9.312 1 98.44 143 SER B O 1
ATOM 2582 N N . LYS B 1 144 ? -16.547 -18.078 -9.055 1 98.62 144 LYS B N 1
ATOM 2583 C CA . LYS B 1 144 ? -15.953 -18.578 -10.289 1 98.62 144 LYS B CA 1
ATOM 2584 C C . LYS B 1 144 ? -14.852 -19.594 -10.008 1 98.62 144 LYS B C 1
ATOM 2586 O O . LYS B 1 144 ? -13.984 -19.828 -10.859 1 98.62 144 LYS B O 1
ATOM 2591 N N . THR B 1 145 ? -14.906 -20.219 -8.898 1 98.19 145 THR B N 1
ATOM 2592 C CA . THR B 1 145 ? -13.852 -21.109 -8.43 1 98.19 145 THR B CA 1
ATOM 2593 C C . THR B 1 145 ? -13.664 -22.281 -9.383 1 98.19 145 THR B C 1
ATOM 2595 O O . THR B 1 145 ? -12.57 -22.828 -9.508 1 98.19 145 THR B O 1
ATOM 2598 N N . ALA B 1 146 ? -14.695 -22.719 -10.086 1 98.25 146 ALA B N 1
ATOM 2599 C CA . ALA B 1 146 ? -14.594 -23.828 -11.039 1 98.25 146 ALA B CA 1
ATOM 2600 C C . ALA B 1 146 ? -13.609 -23.5 -12.156 1 98.25 146 ALA B C 1
ATOM 2602 O O . ALA B 1 146 ? -12.953 -24.406 -12.688 1 98.25 146 ALA B O 1
ATOM 2603 N N . GLU B 1 147 ? -13.453 -22.188 -12.477 1 98.56 147 GLU B N 1
ATOM 2604 C CA . GLU B 1 147 ? -12.586 -21.75 -13.57 1 98.56 147 GLU B CA 1
ATOM 2605 C C . GLU B 1 147 ? -11.297 -21.141 -13.031 1 98.56 147 GLU B C 1
ATOM 2607 O O . GLU B 1 147 ? -10.281 -21.125 -13.734 1 98.56 147 GLU B O 1
ATOM 2612 N N . LEU B 1 148 ? -11.367 -20.656 -11.758 1 98.81 148 LEU B N 1
ATOM 2613 C CA . LEU B 1 148 ? -10.258 -19.875 -11.242 1 98.81 148 LEU B CA 1
ATOM 2614 C C . LEU B 1 148 ? -9.461 -20.672 -10.203 1 98.81 148 LEU B C 1
ATOM 2616 O O . LEU B 1 148 ? -8.336 -20.297 -9.867 1 98.81 148 LEU B O 1
ATOM 262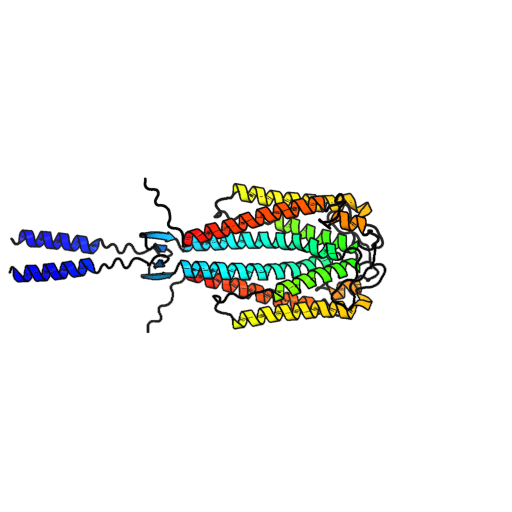0 N N . GLY B 1 149 ? -10.039 -21.656 -9.594 1 98.25 149 GLY B N 1
ATOM 2621 C CA . GLY B 1 149 ? -9.406 -22.5 -8.594 1 98.25 149 GLY B CA 1
ATOM 2622 C C . GLY B 1 149 ? -9.164 -23.922 -9.078 1 98.25 149 GLY B C 1
ATOM 2623 O O . GLY B 1 149 ? -9.414 -24.875 -8.352 1 98.25 149 GLY B O 1
ATOM 2624 N N . VAL B 1 150 ? -8.703 -24.094 -10.367 1 97.94 150 VAL B N 1
ATOM 2625 C CA . VAL B 1 150 ? -8.578 -25.391 -11.023 1 97.94 150 VAL B CA 1
ATOM 2626 C C . VAL B 1 150 ? -7.406 -26.172 -10.422 1 97.94 150 VAL B C 1
ATOM 2628 O O . VAL B 1 150 ? -6.336 -25.609 -10.18 1 97.94 150 VAL B O 1
ATOM 2631 N N . ALA B 1 151 ? -7.586 -27.438 -10.234 1 97.06 151 ALA B N 1
ATOM 2632 C CA . ALA B 1 151 ? -6.562 -28.297 -9.641 1 97.06 151 ALA B CA 1
ATOM 2633 C C . ALA B 1 151 ? -5.328 -28.359 -10.539 1 97.06 151 ALA B C 1
ATOM 2635 O O . ALA B 1 151 ? -5.402 -28.078 -11.734 1 97.06 151 ALA B O 1
ATOM 2636 N N . ASP B 1 152 ? -4.207 -28.594 -9.852 1 96.56 152 ASP B N 1
ATOM 2637 C CA . ASP B 1 152 ? -2.918 -28.828 -10.5 1 96.56 152 ASP B CA 1
ATOM 2638 C C . ASP B 1 152 ? -2.416 -27.562 -11.188 1 96.56 152 ASP B C 1
ATOM 2640 O O . ASP B 1 152 ? -1.78 -27.625 -12.242 1 96.56 152 ASP B O 1
ATOM 2644 N N . GLY B 1 153 ? -2.791 -26.406 -10.617 1 97.38 153 GLY B N 1
ATOM 2645 C CA . GLY B 1 153 ? -2.332 -25.109 -11.109 1 97.38 153 GLY B CA 1
ATOM 2646 C C . GLY B 1 153 ? -2.914 -24.75 -12.461 1 97.38 153 GLY B C 1
ATOM 2647 O O . GLY B 1 153 ? -2.391 -23.875 -13.156 1 97.38 153 GLY B O 1
ATOM 2648 N N . ALA B 1 154 ? -4.016 -25.375 -12.859 1 98.38 154 ALA B N 1
ATOM 2649 C CA . ALA B 1 154 ? -4.367 -25.406 -14.273 1 98.38 154 ALA B CA 1
ATOM 2650 C C . ALA B 1 154 ? -5.355 -24.297 -14.625 1 98.38 154 ALA B C 1
ATOM 2652 O O . ALA B 1 154 ? -6.09 -24.406 -15.609 1 98.38 154 ALA B O 1
ATOM 2653 N N . THR B 1 155 ? -5.414 -23.297 -13.828 1 98.81 155 THR B N 1
ATOM 2654 C CA . THR B 1 155 ? -6.172 -22.125 -14.266 1 98.81 155 THR B CA 1
ATOM 2655 C C . THR B 1 155 ? -5.547 -21.516 -15.516 1 98.81 155 THR B C 1
ATOM 2657 O O . THR B 1 155 ? -4.41 -21.031 -15.477 1 98.81 155 THR B O 1
ATOM 2660 N N . ILE B 1 156 ? -6.312 -21.469 -16.578 1 98.81 156 ILE B N 1
ATOM 2661 C CA . ILE B 1 156 ? -5.762 -21.047 -17.859 1 98.81 156 ILE B CA 1
ATOM 2662 C C . ILE B 1 156 ? -5.672 -19.516 -17.891 1 98.81 156 ILE B C 1
ATOM 2664 O O . ILE B 1 156 ? -6.352 -18.828 -17.125 1 98.81 156 ILE B O 1
ATOM 2668 N N . ASP B 1 157 ? -4.875 -18.938 -18.797 1 98.81 157 ASP B N 1
ATOM 2669 C CA . ASP B 1 157 ? -4.562 -17.516 -18.859 1 98.81 157 ASP B CA 1
ATOM 2670 C C . ASP B 1 157 ? -5.82 -16.688 -19.094 1 98.81 157 ASP B C 1
ATOM 2672 O O . ASP B 1 157 ? -6.023 -15.672 -18.422 1 98.81 157 ASP B O 1
ATOM 2676 N N . ASN B 1 158 ? -6.66 -17.078 -20.016 1 98.81 158 ASN B N 1
ATOM 2677 C CA . ASN B 1 158 ? -7.855 -16.297 -20.344 1 98.81 158 ASN B CA 1
ATOM 2678 C C . ASN B 1 158 ? -8.758 -16.125 -19.125 1 98.81 158 ASN B C 1
ATOM 2680 O O . ASN B 1 158 ? -9.328 -15.055 -18.922 1 98.81 158 ASN B O 1
ATOM 2684 N N . ASN B 1 159 ? -8.914 -17.172 -18.359 1 98.94 159 ASN B N 1
ATOM 2685 C CA . ASN B 1 159 ? -9.727 -17.078 -17.156 1 98.94 159 ASN B CA 1
ATOM 2686 C C . ASN B 1 159 ? -9.094 -16.141 -16.125 1 98.94 159 ASN B C 1
ATOM 2688 O O . ASN B 1 159 ? -9.789 -15.32 -15.523 1 98.94 159 ASN B O 1
ATOM 2692 N N . ALA B 1 160 ? -7.801 -16.25 -15.922 1 98.94 160 ALA B N 1
ATOM 2693 C CA . ALA B 1 160 ? -7.094 -15.383 -14.992 1 98.94 160 ALA B CA 1
ATOM 2694 C C . ALA B 1 160 ? -7.184 -13.922 -15.43 1 98.94 160 ALA B C 1
ATOM 2696 O O . ALA B 1 160 ? -7.43 -13.039 -14.609 1 98.94 160 ALA B O 1
ATOM 2697 N N . LYS B 1 161 ? -6.977 -13.648 -16.719 1 98.88 161 LYS B N 1
ATOM 2698 C CA . LYS B 1 161 ? -7.066 -12.289 -17.234 1 98.88 161 LYS B CA 1
ATOM 2699 C C . LYS B 1 161 ? -8.461 -11.711 -17.031 1 98.88 161 LYS B C 1
ATOM 2701 O O . LYS B 1 161 ? -8.609 -10.57 -16.578 1 98.88 161 LYS B O 1
ATOM 2706 N N . SER B 1 162 ? -9.469 -12.484 -17.297 1 98.81 162 SER B N 1
ATOM 2707 C CA . SER B 1 162 ? -10.844 -12.023 -17.156 1 98.81 162 SER B CA 1
ATOM 2708 C C . SER B 1 162 ? -11.188 -11.75 -15.695 1 98.81 162 SER B C 1
ATOM 2710 O O . SER B 1 162 ? -12.195 -11.109 -15.398 1 98.81 162 SER B O 1
ATOM 2712 N N . ALA B 1 163 ? -10.352 -12.234 -14.812 1 98.94 163 ALA B N 1
ATOM 2713 C CA . ALA B 1 163 ? -10.594 -12.078 -13.383 1 98.94 163 ALA B CA 1
ATOM 2714 C C . ALA B 1 163 ? -9.875 -10.852 -12.828 1 98.94 163 ALA B C 1
ATOM 2716 O O . ALA B 1 163 ? -10.422 -10.133 -11.992 1 98.94 163 ALA B O 1
ATOM 2717 N N . ILE B 1 164 ? -8.594 -10.555 -13.359 1 98.94 164 ILE B N 1
ATOM 2718 C CA . ILE B 1 164 ? -7.855 -9.578 -12.562 1 98.94 164 ILE B CA 1
ATOM 2719 C C . ILE B 1 164 ? -7.129 -8.602 -13.484 1 98.94 164 ILE B C 1
ATOM 2721 O O . ILE B 1 164 ? -6.496 -7.652 -13.023 1 98.94 164 ILE B O 1
ATOM 2725 N N . ASP B 1 165 ? -7.145 -8.797 -14.797 1 98.88 165 ASP B N 1
ATOM 2726 C CA . ASP B 1 165 ? -6.574 -7.848 -15.742 1 98.88 165 ASP B CA 1
ATOM 2727 C C . ASP B 1 165 ? -7.625 -6.852 -16.234 1 98.88 165 ASP B C 1
ATOM 2729 O O . ASP B 1 165 ? -8.453 -7.18 -17.078 1 98.88 165 ASP B O 1
ATOM 2733 N N . ILE B 1 166 ? -7.559 -5.699 -15.797 1 98.62 166 ILE B N 1
ATOM 2734 C CA . ILE B 1 166 ? -8.602 -4.707 -16.031 1 98.62 166 ILE B CA 1
ATOM 2735 C C . ILE B 1 166 ? -8.57 -4.25 -17.484 1 98.62 166 ILE B C 1
ATOM 2737 O O . ILE B 1 166 ? -9.484 -3.57 -17.953 1 98.62 166 ILE B O 1
ATOM 2741 N N . THR B 1 167 ? -7.523 -4.617 -18.234 1 98.19 167 THR B N 1
ATOM 2742 C CA . THR B 1 167 ? -7.422 -4.227 -19.641 1 98.19 167 THR B CA 1
ATOM 2743 C C . THR B 1 167 ? -7.945 -5.332 -20.547 1 98.19 167 THR B C 1
ATOM 2745 O O . THR B 1 167 ? -8.023 -5.16 -21.766 1 98.19 167 THR B O 1
ATOM 2748 N N . ASP B 1 168 ? -8.266 -6.488 -19.969 1 97.81 168 ASP B N 1
ATOM 2749 C CA . ASP B 1 168 ? -8.758 -7.609 -20.766 1 97.81 168 ASP B CA 1
ATOM 2750 C C . ASP B 1 168 ? -10.109 -7.281 -21.391 1 97.81 168 ASP B C 1
ATOM 2752 O O . ASP B 1 168 ? -10.906 -6.539 -20.812 1 97.81 168 ASP B O 1
ATOM 2756 N N . ALA B 1 169 ? -10.344 -7.84 -22.531 1 97.5 169 ALA B N 1
ATOM 2757 C CA . ALA B 1 169 ? -11.602 -7.602 -23.234 1 97.5 169 ALA B CA 1
ATOM 2758 C C . ALA B 1 169 ? -12.766 -8.297 -22.531 1 97.5 169 ALA B C 1
ATOM 2760 O O . ALA B 1 169 ? -13.883 -7.77 -22.5 1 97.5 169 ALA B O 1
ATOM 2761 N N . THR B 1 170 ? -12.531 -9.5 -22.047 1 97.31 170 THR B N 1
ATOM 2762 C CA . THR B 1 170 ? -13.516 -10.25 -21.281 1 97.31 170 THR B CA 1
ATOM 2763 C C . THR B 1 170 ? -13.305 -10.047 -19.781 1 97.31 170 THR B C 1
ATOM 2765 O O . THR B 1 170 ? -12.25 -10.391 -19.25 1 97.31 170 THR B O 1
ATOM 2768 N N . LYS B 1 171 ? -14.18 -9.539 -19.078 1 98.06 171 LYS B N 1
ATOM 2769 C CA . LYS B 1 171 ? -14.008 -9.125 -17.688 1 98.06 171 LYS B CA 1
ATOM 2770 C C . LYS B 1 171 ? -15.086 -9.742 -16.797 1 98.06 171 LYS B C 1
ATOM 2772 O O . LYS B 1 171 ? -15.523 -9.117 -15.82 1 98.06 171 LYS B O 1
ATOM 2777 N N . ASP B 1 172 ? -15.477 -10.992 -17.062 1 98 172 ASP B N 1
ATOM 2778 C CA . ASP B 1 172 ? -16.703 -11.516 -16.484 1 98 172 ASP B CA 1
ATOM 2779 C C . ASP B 1 172 ? -16.406 -12.383 -15.258 1 98 172 ASP B C 1
ATOM 2781 O O . ASP B 1 172 ? -17.328 -12.867 -14.594 1 98 172 ASP B O 1
ATOM 2785 N N . LYS B 1 173 ? -15.164 -12.539 -14.945 1 98.69 173 LYS B N 1
ATOM 2786 C CA . LYS B 1 173 ? -14.867 -13.422 -13.82 1 98.69 173 LYS B CA 1
ATOM 2787 C C . LYS B 1 173 ? -14.305 -12.633 -12.641 1 98.69 173 LYS B C 1
ATOM 2789 O O . LYS B 1 173 ? -13.828 -13.219 -11.664 1 98.69 173 LYS B O 1
ATOM 2794 N N . GLY B 1 174 ? -14.328 -11.25 -12.703 1 98.81 174 GLY B N 1
ATOM 2795 C CA . GLY B 1 174 ? -13.875 -10.445 -11.586 1 98.81 174 GLY B CA 1
ATOM 2796 C C . GLY B 1 174 ? -13.312 -9.102 -12 1 98.81 174 GLY B C 1
ATOM 2797 O O . GLY B 1 174 ? -13.398 -8.125 -11.25 1 98.81 174 GLY B O 1
ATOM 2798 N N . ALA B 1 175 ? -12.703 -8.992 -13.211 1 98.88 175 ALA B N 1
ATOM 2799 C CA . ALA B 1 175 ? -12.016 -7.781 -13.641 1 98.88 175 ALA B CA 1
ATOM 2800 C C . ALA B 1 175 ? -12.961 -6.59 -13.68 1 98.88 175 ALA B C 1
ATOM 2802 O O . ALA B 1 175 ? -12.57 -5.465 -13.367 1 98.88 175 ALA B O 1
ATOM 2803 N N . SER B 1 176 ? -14.242 -6.762 -14.031 1 98.81 176 SER B N 1
ATOM 2804 C CA . SER B 1 176 ? -15.219 -5.676 -13.992 1 98.81 176 SER B CA 1
ATOM 2805 C C . SER B 1 176 ? -15.43 -5.168 -12.57 1 98.81 176 SER B C 1
ATOM 2807 O O . SER B 1 176 ? -15.539 -3.961 -12.352 1 98.81 176 SER B O 1
ATOM 2809 N N . ASP B 1 177 ? -15.547 -6.062 -11.625 1 98.94 177 ASP B N 1
ATOM 2810 C CA . ASP B 1 177 ? -15.695 -5.688 -10.219 1 98.94 177 ASP B CA 1
ATOM 2811 C C . ASP B 1 177 ? -14.445 -4.992 -9.703 1 98.94 177 ASP B C 1
ATOM 2813 O O . ASP B 1 177 ? -14.531 -4.07 -8.891 1 98.94 177 ASP B O 1
ATOM 2817 N N . LEU B 1 178 ? -13.266 -5.473 -10.195 1 98.94 178 LEU B N 1
ATOM 2818 C CA . LEU B 1 178 ? -12.008 -4.828 -9.836 1 98.94 178 LEU B CA 1
ATOM 2819 C C . LEU B 1 178 ? -11.961 -3.393 -10.344 1 98.94 178 LEU B C 1
ATOM 2821 O O . LEU B 1 178 ? -11.469 -2.5 -9.648 1 98.94 178 LEU B O 1
ATOM 2825 N N . ILE B 1 179 ? -12.461 -3.146 -11.508 1 98.94 179 ILE B N 1
ATOM 2826 C CA . ILE B 1 179 ? -12.539 -1.797 -12.055 1 98.94 179 ILE B CA 1
ATOM 2827 C C . ILE B 1 179 ? -13.414 -0.925 -11.164 1 98.94 179 ILE B C 1
ATOM 2829 O O . ILE B 1 179 ? -13.055 0.215 -10.852 1 98.94 179 ILE B O 1
ATOM 2833 N N . VAL B 1 180 ? -14.555 -1.437 -10.711 1 98.94 180 VAL B N 1
ATOM 2834 C CA . VAL B 1 180 ? -15.453 -0.71 -9.82 1 98.94 180 VAL B CA 1
ATOM 2835 C C . VAL B 1 180 ? -14.727 -0.39 -8.516 1 98.94 180 VAL B C 1
ATOM 2837 O O . VAL B 1 180 ? -14.812 0.731 -8.008 1 98.94 180 VAL B O 1
ATOM 2840 N N . LEU B 1 181 ? -14.008 -1.381 -7.977 1 98.94 181 LEU B N 1
ATOM 2841 C CA . LEU B 1 181 ? -13.234 -1.179 -6.754 1 98.94 181 LEU B CA 1
ATOM 2842 C C . LEU B 1 181 ? -12.188 -0.092 -6.945 1 98.94 181 LEU B C 1
ATOM 2844 O O . LEU B 1 181 ? -12.031 0.792 -6.098 1 98.94 181 LEU B O 1
ATOM 2848 N N . ASN B 1 182 ? -11.438 -0.115 -8.086 1 98.94 182 ASN B N 1
ATOM 2849 C CA . ASN B 1 182 ? -10.445 0.902 -8.414 1 98.94 182 ASN B CA 1
ATOM 2850 C C . ASN B 1 182 ? -11.07 2.295 -8.469 1 98.94 182 ASN B C 1
ATOM 2852 O O . ASN B 1 182 ? -10.5 3.254 -7.945 1 98.94 182 ASN B O 1
ATOM 2856 N N . THR B 1 183 ? -12.25 2.393 -9.047 1 98.88 183 THR B N 1
ATOM 2857 C CA . THR B 1 183 ? -12.945 3.67 -9.164 1 98.88 183 THR B CA 1
ATOM 2858 C C . THR B 1 183 ? -13.367 4.176 -7.789 1 98.88 183 THR B C 1
ATOM 2860 O O . THR B 1 183 ? -13.148 5.34 -7.453 1 98.88 183 THR B O 1
ATOM 2863 N N . ALA B 1 184 ? -13.961 3.279 -6.996 1 98.88 184 ALA B N 1
ATOM 2864 C CA . ALA B 1 184 ? -14.438 3.639 -5.66 1 98.88 184 ALA B CA 1
ATOM 2865 C C . ALA B 1 184 ? -13.289 4.113 -4.777 1 98.88 184 ALA B C 1
ATOM 2867 O O . ALA B 1 184 ? -13.398 5.141 -4.102 1 98.88 184 ALA B O 1
ATOM 2868 N N . ILE B 1 185 ? -12.195 3.373 -4.789 1 98.94 185 ILE B N 1
ATOM 2869 C CA . ILE B 1 185 ? -11.078 3.719 -3.908 1 98.94 185 ILE B CA 1
ATOM 2870 C C . ILE B 1 185 ? -10.422 5.008 -4.395 1 98.94 185 ILE B C 1
ATOM 2872 O O . ILE B 1 185 ? -9.961 5.816 -3.588 1 98.94 185 ILE B O 1
ATOM 2876 N N . GLY B 1 186 ? -10.375 5.254 -5.723 1 98.88 186 GLY B N 1
ATOM 2877 C CA . GLY B 1 186 ? -9.883 6.52 -6.242 1 98.88 186 GLY B CA 1
ATOM 2878 C C . GLY B 1 186 ? -10.648 7.715 -5.723 1 98.88 186 GLY B C 1
ATOM 2879 O O . GLY B 1 186 ? -10.055 8.711 -5.301 1 98.88 186 GLY B O 1
ATOM 2880 N N . ALA B 1 187 ? -11.953 7.598 -5.73 1 98.88 187 ALA B N 1
ATOM 2881 C CA . ALA B 1 187 ? -12.805 8.672 -5.227 1 98.88 187 ALA B CA 1
ATOM 2882 C C . ALA B 1 187 ? -12.57 8.906 -3.738 1 98.88 187 ALA B C 1
ATOM 2884 O O . ALA B 1 187 ? -12.578 10.055 -3.277 1 98.88 187 ALA B O 1
ATOM 2885 N N . LEU B 1 188 ? -12.422 7.832 -2.994 1 98.94 188 LEU B N 1
ATOM 2886 C CA . LEU B 1 188 ? -12.188 7.961 -1.561 1 98.94 188 LEU B CA 1
ATOM 2887 C C . LEU B 1 188 ? -10.844 8.617 -1.282 1 98.94 188 LEU B C 1
ATOM 2889 O O . LEU B 1 188 ? -10.727 9.445 -0.375 1 98.94 188 LEU B O 1
ATOM 2893 N N . VAL B 1 189 ? -9.797 8.25 -2.045 1 98.88 189 VAL B N 1
ATOM 2894 C CA . VAL B 1 189 ? -8.484 8.867 -1.89 1 98.88 189 VAL B CA 1
ATOM 2895 C C . VAL B 1 189 ? -8.578 10.375 -2.129 1 98.88 189 VAL B C 1
ATOM 2897 O O . VAL B 1 189 ? -8.055 11.164 -1.348 1 98.88 189 VAL B O 1
ATOM 2900 N N . ASP B 1 190 ? -9.273 10.781 -3.178 1 98.75 190 ASP B N 1
ATOM 2901 C CA . ASP B 1 190 ? -9.445 12.195 -3.473 1 98.75 190 ASP B CA 1
ATOM 2902 C C . ASP B 1 190 ? -10.117 12.922 -2.309 1 98.75 190 ASP B C 1
ATOM 2904 O O . ASP B 1 190 ? -9.688 14 -1.91 1 98.75 190 ASP B O 1
ATOM 2908 N N . ALA B 1 191 ? -11.164 12.32 -1.775 1 98.69 191 ALA B N 1
ATOM 2909 C CA . ALA B 1 191 ? -11.898 12.914 -0.661 1 98.69 191 ALA B CA 1
ATOM 2910 C C . ALA B 1 191 ? -11.023 13.008 0.584 1 98.69 191 ALA B C 1
ATOM 2912 O O . ALA B 1 191 ? -11.07 14 1.316 1 98.69 191 ALA B O 1
ATOM 2913 N N . ALA B 1 192 ? -10.242 11.961 0.898 1 98.62 192 ALA B N 1
ATOM 2914 C CA . ALA B 1 192 ? -9.328 11.961 2.039 1 98.62 192 ALA B CA 1
ATOM 2915 C C . ALA B 1 192 ? -8.273 13.055 1.898 1 98.62 192 ALA B C 1
ATOM 2917 O O . ALA B 1 192 ? -7.961 13.75 2.867 1 98.62 192 ALA B O 1
ATOM 2918 N N . ASP B 1 193 ? -7.746 13.211 0.684 1 98.06 193 ASP B N 1
ATOM 2919 C CA . ASP B 1 193 ? -6.766 14.266 0.423 1 98.06 193 ASP B CA 1
ATOM 2920 C C . ASP B 1 193 ? -7.391 15.648 0.596 1 98.06 193 ASP B C 1
ATOM 2922 O O . ASP B 1 193 ? -6.754 16.562 1.127 1 98.06 193 ASP B O 1
ATOM 2926 N N . ASP B 1 194 ? -8.609 15.797 0.148 1 97.5 194 ASP B N 1
ATOM 2927 C CA . ASP B 1 194 ? -9.32 17.062 0.339 1 97.5 194 ASP B CA 1
ATOM 2928 C C . ASP B 1 194 ? -9.5 17.359 1.823 1 97.5 194 ASP B C 1
ATOM 2930 O O . ASP B 1 194 ? -9.438 18.531 2.23 1 97.5 194 ASP B O 1
ATOM 2934 N N . ALA B 1 195 ? -9.781 16.344 2.627 1 97.38 195 ALA B N 1
ATOM 2935 C CA . ALA B 1 195 ? -9.898 16.531 4.07 1 97.38 195 ALA B CA 1
ATOM 2936 C C . ALA B 1 195 ? -8.602 17.062 4.668 1 97.38 195 ALA B C 1
ATOM 2938 O O . ALA B 1 195 ? -8.617 17.922 5.543 1 97.38 195 ALA B O 1
ATOM 2939 N N . VAL B 1 196 ? -7.441 16.547 4.195 1 97.62 196 VAL B N 1
ATOM 2940 C CA . VAL B 1 196 ? -6.141 17.031 4.656 1 97.62 196 VAL B CA 1
ATOM 2941 C C . VAL B 1 196 ? -5.957 18.484 4.266 1 97.62 196 VAL B C 1
ATOM 2943 O O . VAL B 1 196 ? -5.57 19.312 5.094 1 97.62 196 VAL B O 1
ATOM 2946 N N . LYS B 1 197 ? -6.297 18.797 3.025 1 96.06 197 LYS B N 1
ATOM 2947 C CA . LYS B 1 197 ? -6.176 20.172 2.545 1 96.06 197 LYS B CA 1
ATOM 2948 C C . LYS B 1 197 ? -7.055 21.125 3.361 1 96.06 197 LYS B C 1
ATOM 2950 O O . LYS B 1 197 ? -6.621 22.219 3.725 1 96.06 197 LYS B O 1
ATOM 2955 N N . SER B 1 198 ? -8.234 20.688 3.627 1 95 198 SER B N 1
ATOM 2956 C CA . SER B 1 198 ? -9.156 21.5 4.414 1 95 198 SER B CA 1
ATOM 2957 C C . SER B 1 198 ? -8.617 21.734 5.82 1 95 198 SER B C 1
ATOM 2959 O O . SER B 1 198 ? -8.703 22.859 6.336 1 95 198 SER B O 1
ATOM 2961 N N . ALA B 1 199 ? -8.094 20.703 6.434 1 94.44 199 ALA B N 1
ATOM 2962 C CA . ALA B 1 199 ? -7.508 20.844 7.766 1 94.44 199 ALA B CA 1
ATOM 2963 C C . ALA B 1 199 ? -6.332 21.812 7.746 1 94.44 199 ALA B C 1
ATOM 2965 O O . ALA B 1 199 ? -6.18 22.641 8.648 1 94.44 199 ALA B O 1
ATOM 2966 N N . MET B 1 200 ? -5.566 21.781 6.676 1 94.31 200 MET B N 1
ATOM 2967 C CA . MET B 1 200 ? -4.395 22.641 6.523 1 94.31 200 MET B CA 1
ATOM 2968 C C . MET B 1 200 ? -4.809 24.094 6.273 1 94.31 200 MET B C 1
ATOM 2970 O O . MET B 1 200 ? -4.117 25.016 6.699 1 94.31 200 MET B O 1
ATOM 2974 N N . ALA B 1 201 ? -5.879 24.281 5.605 1 90.31 201 ALA B N 1
ATOM 2975 C CA . ALA B 1 201 ? -6.367 25.625 5.293 1 90.31 201 ALA B CA 1
ATOM 2976 C C . ALA B 1 201 ? -6.66 26.406 6.566 1 90.31 201 ALA B C 1
ATOM 2978 O O . ALA B 1 201 ? -6.602 27.641 6.57 1 90.31 201 ALA B O 1
ATOM 2979 N N . GLY B 1 202 ? -6.898 25.703 7.656 1 83.69 202 GLY B N 1
ATOM 2980 C CA . GLY B 1 202 ? -7.105 26.344 8.945 1 83.69 202 GLY B CA 1
ATOM 2981 C C . GLY B 1 202 ? -5.895 27.125 9.422 1 83.69 202 GLY B C 1
ATOM 2982 O O . GLY B 1 202 ? -6.016 28.016 10.266 1 83.69 202 GLY B O 1
ATOM 2983 N N . LEU B 1 203 ? -4.762 26.75 8.914 1 85.88 203 LEU B N 1
ATOM 2984 C CA . LEU B 1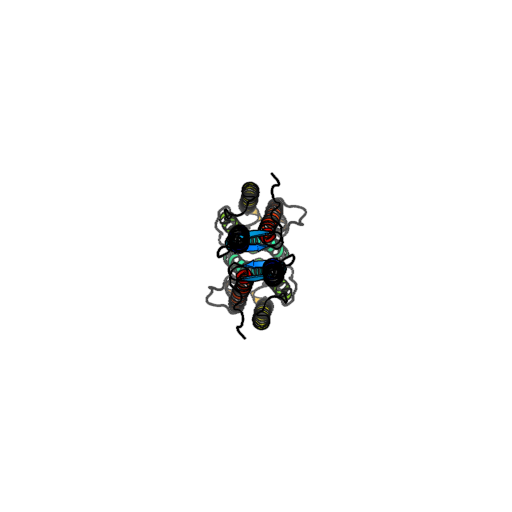 203 ? -3.531 27.438 9.289 1 85.88 203 LEU B CA 1
ATOM 2985 C C . LEU B 1 203 ? -3.393 28.75 8.516 1 85.88 203 LEU B C 1
ATOM 2987 O O . LEU B 1 203 ? -2.848 29.734 9.039 1 85.88 203 LEU B O 1
ATOM 2991 N N . THR B 1 204 ? -3.812 28.797 7.273 1 77.06 204 THR B N 1
ATOM 2992 C CA . THR B 1 204 ? -3.416 29.891 6.406 1 77.06 204 THR B CA 1
ATOM 2993 C C . THR B 1 204 ? -4.625 30.75 6.027 1 77.06 204 THR B C 1
ATOM 2995 O O . THR B 1 204 ? -4.473 31.875 5.562 1 77.06 204 THR B O 1
ATOM 2998 N N . THR B 1 205 ? -5.773 30.234 6.062 1 62.94 205 THR B N 1
ATOM 2999 C CA . THR B 1 205 ? -6.918 31 5.586 1 62.94 205 THR B CA 1
ATOM 3000 C C . THR B 1 205 ? -7.633 31.688 6.746 1 62.94 205 THR B C 1
ATOM 3002 O O . THR B 1 205 ? -7.883 31.062 7.785 1 62.94 205 THR B O 1
ATOM 3005 N N . PRO B 1 206 ? -7.789 33.031 6.613 1 57.91 206 PRO B N 1
ATOM 3006 C CA . PRO B 1 206 ? -8.555 33.781 7.613 1 57.91 206 PRO B CA 1
ATOM 3007 C C . PRO B 1 206 ? -9.984 33.281 7.77 1 57.91 206 PRO B C 1
ATOM 3009 O O . PRO B 1 206 ? -10.594 32.844 6.789 1 57.91 206 PRO B O 1
ATOM 3012 N N . LYS B 1 207 ? -10.344 32.812 9.047 1 54.34 207 LYS B N 1
ATOM 3013 C CA . LYS B 1 207 ? -11.75 32.469 9.219 1 54.34 207 LYS B CA 1
ATOM 3014 C C . LYS B 1 207 ? -12.648 33.625 8.805 1 54.34 207 LYS B C 1
ATOM 3016 O O . LYS B 1 207 ? -12.398 34.781 9.172 1 54.34 207 LYS B O 1
ATOM 3021 N N . ALA B 1 208 ? -13.344 33.688 7.746 1 44.62 208 ALA B N 1
ATOM 3022 C CA . ALA B 1 208 ? -14.305 34.719 7.426 1 44.62 208 ALA B CA 1
ATOM 3023 C C . ALA B 1 208 ? -15.188 35.062 8.633 1 44.62 208 ALA B C 1
ATOM 3025 O O . ALA B 1 208 ? -15.781 34.156 9.227 1 44.62 208 ALA B O 1
ATOM 3026 N N . GLU B 1 209 ? -14.836 35.875 9.469 1 42.31 209 GLU B N 1
ATOM 3027 C CA . GLU B 1 209 ? -15.773 36.406 10.453 1 42.31 209 GLU B CA 1
ATOM 3028 C C . GLU B 1 209 ? -17.172 36.562 9.867 1 42.31 209 GLU B C 1
ATOM 3030 O O . GLU B 1 209 ? -17.328 37.125 8.781 1 42.31 209 GLU B O 1
ATOM 3035 N N . LYS B 1 210 ? -17.984 35.688 10.133 1 40 210 LYS B N 1
ATOM 3036 C CA . LYS B 1 210 ? -19.375 36.062 9.891 1 40 210 LYS B CA 1
ATOM 3037 C C . LYS B 1 210 ? -19.688 37.406 10.5 1 40 210 LYS B C 1
ATOM 3039 O O . LYS B 1 210 ? -19.562 37.594 11.711 1 40 210 LYS B O 1
ATOM 3044 N N . THR B 1 211 ? -19.422 38.406 9.766 1 34.69 211 THR B N 1
ATOM 3045 C CA . THR B 1 211 ? -20.125 39.625 10.133 1 34.69 211 THR B CA 1
ATOM 3046 C C . THR B 1 211 ? -21.609 39.344 10.391 1 34.69 211 THR B C 1
ATOM 3048 O O . THR B 1 211 ? -22.328 38.938 9.477 1 34.69 211 THR B O 1
ATOM 3051 N N . ASN B 1 212 ? -21.906 38.844 11.562 1 31.52 212 ASN B N 1
ATOM 3052 C CA . ASN B 1 212 ? -23.281 39.219 11.883 1 31.52 212 ASN B CA 1
ATOM 3053 C C . ASN B 1 212 ? -23.484 40.719 11.844 1 31.52 212 ASN B C 1
ATOM 3055 O O . ASN B 1 212 ? -22.672 41.469 12.391 1 31.52 212 ASN B O 1
#

pLDDT: mean 87.99, std 21.01, range [26.14, 98.94]